Protein AF-0000000073468649 (afdb_homodimer)

Radius of gyration: 26.34 Å; Cα contacts (8 Å, |Δi|>4): 1669; chains: 2; bounding box: 59×77×59 Å

Organism: Methanocorpusculum labreanum (strain ATCC 43576 / DSM 4855 / Z) (NCBI:txid410358)

Foldseek 3Di:
DDEAEEQLLRSLLVLLQVQLVLLVVLLVVLQVVVVVVPDDLVNLLVVLCLQPVPDDVSNVSSLVSSCVRNVDDSSSLSSLACSVVVQQPDFWKKKKKWFAAQLAQVRWIKIKMFGKGFCSCVVQLVQWDWYWYAYPPPFWIKIFTGGSSYQGAWMATLLLKTKGKAAAQDDWPFPSRFHALSNCVVVLRRHDNDDVSSVVVSQVGAHRGWIWMWMDARVAIWIWGHHRVGIDIDGDDRMDMFIHHDDDCVVVDDDDHDPLRVQQRVLLVVLSVVSGNHDDQVSVVVQQPQDVVRSHNFFQLDDDPNGGMGSQKMWMAGRVQRKIWMDGHPDDIDIDRCNVSRVD/DDEAEEQLLRSLLVLLQVQLVLLVVLLVVLQVVVVVVPDDLVNLLVVLCLQPVPDDVSNVSSLVSSCVRNVDDSSSLSSLACSVVVQQPDFWKKKKKWFAAQLAQVRWIKIKMFGKGFCSCVVQLVQWDWYWYAYPPPFWIKIFTGGSSYQGAWMATLLLKTKGKAAAQDDWPFDRRFHALSNCVVVLRRHDNDDVSSVVVSQVGAHRGWIWMWMDARVGIWIWGHHRVGIDIDGDDRMDMAIHHDDPVVVVDDDDHDPLRVQQRVLLVVLSVVSGNHDDQVSVVVQQPQDVVRSHNFFQLDDDPNGGMGSQKMWMAGRVQRKIWMDGHPDDIDIDRCNVSRPD

Sequence (688 aa):
MILLEGSYREMGRQYGGLMKTELLSEYAMLTKTLEDRGYSLDYLRWYASAGTQFQPERMKEITRGMAETTGLSEADLSILYYGPALYISMPAGCSYLAVWDTYTTDGSVVLSRNWDLPDLLDPFNPYYVLAVCRPTDGSNGVATFGPAGSRPETLMNSAGLFIADDNSGLAPVGQDDRPDLISEFFRLMLDYSDLDGLKTGVLTTRPDVAWIVDVGGPDGAYVFEVGLNETKVRIGDGVVAAANHFVDPSWDLTTPPGEHSLTRYANLLSQAEAAKGSIDAEEMMQIRDVLMTDDGATFRHSELFGYPYSSNHQVVFVPATRTLWMKVIDLDWQKVELAPLFAMMILLEGSYREMGRQYGGLMKTELLSEYAMLTKTLEDRGYSLDYLRWYASAGTQFQPERMKEITRGMAETTGLSEADLSILYYGPALYISMPAGCSYLAVWDTYTTDGSVVLSRNWDLPDLLDPFNPYYVLAVCRPTDGSNGVATFGPAGSRPETLMNSAGLFIADDNSGLAPVGQDDRPDLISEFFRLMLDYSDLDGLKTGVLTTRPDVAWIVDVGGPDGAYVFEVGLNETKVRIGDGVVAAANHFVDPSWDLTTPPGEHSLTRYANLLSQAEAAKGSIDAEEMMQIRDVLMTDDGATFRHSELFGYPYSSNHQVVFVPATRTLWMKVIDLDWQKVELAPLFAM

pLDDT: mean 94.12, std 7.0, range [56.97, 98.94]

Secondary structure (DSSP, 8-state):
-EEEEESHHHHHHHHHHHTHHHHHHHHHHHHHHHHHTT--HHHHHHHHHHHHTTS-HHHHHHHHHHHHHH---HHHHHHHHHHHHHH--S--EEEEEEEEETTBSSEEEEEEEEEEEEGGGGGGGGGEEEEEEEESSSPPPEEEEEETTSPP-EEEETTS-EEEEEE--SPP---TTSPPTGGGHHHHHHH-SSHHHHHHHHHHB--SS-EEEEEEETTEEEEEEE-SS-EEEEEPSSEEEE-SS---GGG---SPPPHHHHHHHHHHHHHHHHTTT-B-HHHHHHHHHSBGGGTSSB-SSEEETTEEEEEEEEEEEEGGGTEEEEEETTS--EEEE-HHHHH-/-EEEEESHHHHHHHHHHHTHHHHHHHHHHHHHHHHHTT--HHHHHHHHHHHHTTS-HHHHHHHHHHHHHH---HHHHHHHHHHHHHH--S--EEEEEEEEETTBSSEEEEEEEEEEEEGGGGGGGGGEEEEEEEESSSPPPEEEEEETTSPP-EEEETTS-EEEEEE-SSPP---TTSPPTTTHHHHHHHH-SSHHHHHHHHHHB--SS-EEEEEEETTEEEEEEE-SS-EEEEEPSSEEEE-SS---GGG---SPPPHHHHHHHHHHHHHHHHTTT-B-HHHHHHHHHSBGGGTSSB-SSEEETTEEEEEEEEEEEEGGGTEEEEEETTS--EEEE-HHHHH-

Nearest PDB structures (foldseek):
  2x1c-assembly4_D  TM=7.787E-01  e=3.572E-20  Penicillium chrysogenum
  2x1e-assembly3_C  TM=7.682E-01  e=1.217E-19  Penicillium chrysogenum
  2x1e-assembly4_D  TM=7.762E-01  e=3.911E-19  Penicillium chrysogenum
  2x1e-assembly1_A  TM=7.707E-01  e=5.237E-19  Penicillium chrysogenum
  6uh4-assembly1_A  TM=6.741E-01  e=2.611E-08  Bacteroides thetaiotaomicron

InterPro domains:
  IPR047794 Peptidase C45-like [NF040521] (5-324)

Structure (mmCIF, N/CA/C/O backbone):
data_AF-0000000073468649-model_v1
#
loop_
_entity.id
_entity.type
_entity.pdbx_description
1 polymer 'Peptidase C45, acyl-coenzyme A:6-aminopenicillanic acid acyl-transferase'
#
loop_
_atom_site.group_PDB
_atom_site.id
_atom_site.type_symbol
_atom_site.label_atom_id
_atom_site.label_alt_id
_atom_site.label_comp_id
_atom_site.label_asym_id
_atom_site.label_entity_id
_atom_site.label_seq_id
_atom_site.pdbx_PDB_ins_code
_atom_site.Cartn_x
_atom_site.Cartn_y
_atom_site.Cartn_z
_atom_site.occupancy
_atom_site.B_iso_or_equiv
_atom_site.auth_seq_id
_atom_site.auth_comp_id
_atom_site.auth_asym_id
_atom_site.auth_atom_id
_atom_site.pdbx_PDB_model_num
ATOM 1 N N . MET A 1 1 ? -0.769 14.758 24.672 1 96.12 1 MET A N 1
ATOM 2 C CA . MET A 1 1 ? 0.047 13.789 23.953 1 96.12 1 MET A CA 1
ATOM 3 C C . MET A 1 1 ? -0.16 12.375 24.5 1 96.12 1 MET A C 1
ATOM 5 O O . MET A 1 1 ? -0.196 12.18 25.719 1 96.12 1 MET A O 1
ATOM 9 N N . ILE A 1 2 ? -0.298 11.398 23.547 1 97.88 2 ILE A N 1
ATOM 10 C CA . ILE A 1 2 ? -0.426 10.008 23.969 1 97.88 2 ILE A CA 1
ATOM 11 C C . ILE A 1 2 ? 0.554 9.133 23.188 1 97.88 2 ILE A C 1
ATOM 13 O O . ILE A 1 2 ? 0.916 9.453 22.062 1 97.88 2 ILE A O 1
ATOM 17 N N . LEU A 1 3 ? 0.984 8.086 23.891 1 98.06 3 LEU A N 1
ATOM 18 C CA . LEU A 1 3 ? 1.889 7.098 23.312 1 98.06 3 LEU A CA 1
ATOM 19 C C . LEU A 1 3 ? 1.217 5.734 23.219 1 98.06 3 LEU A C 1
ATOM 21 O O . LEU A 1 3 ? 0.654 5.25 24.203 1 98.06 3 LEU A O 1
ATOM 25 N N . LEU A 1 4 ? 1.176 5.203 22.078 1 98.5 4 LEU A N 1
ATOM 26 C CA . LEU A 1 4 ? 0.566 3.906 21.828 1 98.5 4 LEU A CA 1
ATOM 27 C C . LEU A 1 4 ? 1.61 2.9 21.344 1 98.5 4 LEU A C 1
ATOM 29 O O . LEU A 1 4 ? 2.52 3.254 20.594 1 98.5 4 LEU A O 1
ATOM 33 N N . GLU A 1 5 ? 1.455 1.647 21.812 1 97.62 5 GLU A N 1
ATOM 34 C CA . GLU A 1 5 ? 2.455 0.65 21.453 1 97.62 5 GLU A CA 1
ATOM 35 C C . GLU A 1 5 ? 1.832 -0.736 21.328 1 97.62 5 GLU A C 1
ATOM 37 O O . GLU A 1 5 ? 0.919 -1.084 22.078 1 97.62 5 GLU A O 1
ATOM 42 N N . GLY A 1 6 ? 2.309 -1.533 20.422 1 96.38 6 GLY A N 1
ATOM 43 C CA . GLY A 1 6 ? 1.883 -2.918 20.297 1 96.38 6 GLY A CA 1
ATOM 44 C C . GLY A 1 6 ? 1.354 -3.252 18.922 1 96.38 6 GLY A C 1
ATOM 45 O O . GLY A 1 6 ? 1.749 -2.631 17.922 1 96.38 6 GLY A O 1
ATOM 46 N N . SER A 1 7 ? 0.536 -4.352 18.797 1 96.06 7 SER A N 1
ATOM 47 C CA . SER A 1 7 ? -0.195 -4.621 17.562 1 96.06 7 SER A CA 1
ATOM 48 C C . SER A 1 7 ? -1.167 -3.492 17.25 1 96.06 7 SER A C 1
ATOM 50 O O . SER A 1 7 ? -1.43 -2.631 18.078 1 96.06 7 SER A O 1
ATOM 52 N N . TYR A 1 8 ? -1.634 -3.498 16.109 1 97.81 8 TYR A N 1
ATOM 53 C CA . TYR A 1 8 ? -2.531 -2.426 15.703 1 97.81 8 TYR A CA 1
ATOM 54 C C . TYR A 1 8 ? -3.812 -2.438 16.531 1 97.81 8 TYR A C 1
ATOM 56 O O . TYR A 1 8 ? -4.32 -1.382 16.922 1 97.81 8 TYR A O 1
ATOM 64 N N . ARG A 1 9 ? -4.312 -3.607 16.859 1 98 9 ARG A N 1
ATOM 65 C CA . ARG A 1 9 ? -5.477 -3.711 17.734 1 98 9 ARG A CA 1
ATOM 66 C C . ARG A 1 9 ? -5.168 -3.186 19.125 1 98 9 ARG A C 1
ATOM 68 O O . ARG A 1 9 ? -5.977 -2.473 19.734 1 98 9 ARG A O 1
ATOM 75 N N . GLU A 1 10 ? -3.994 -3.572 19.641 1 98.38 10 GLU A N 1
ATOM 76 C CA . GLU A 1 10 ? -3.574 -3.092 20.953 1 98.38 10 GLU A CA 1
ATOM 77 C C . GLU A 1 10 ? -3.467 -1.57 20.969 1 98.38 10 GLU A C 1
ATOM 79 O O . GLU A 1 10 ? -3.918 -0.923 21.922 1 98.38 10 GLU A O 1
ATOM 84 N N . MET A 1 11 ? -2.889 -1.012 19.953 1 98.5 11 MET A N 1
ATOM 85 C CA . MET A 1 11 ? -2.773 0.441 19.875 1 98.5 11 MET A CA 1
ATOM 86 C C . MET A 1 11 ? -4.148 1.092 19.766 1 98.5 11 MET A C 1
ATOM 88 O O . MET A 1 11 ? -4.395 2.137 20.375 1 98.5 11 MET A O 1
ATOM 92 N N . GLY A 1 12 ? -5.027 0.418 19.016 1 98.62 12 GLY A N 1
ATOM 93 C CA . GLY A 1 12 ? -6.398 0.896 18.953 1 98.62 12 GLY A CA 1
ATOM 94 C C . GLY A 1 12 ? -7.086 0.902 20.312 1 98.62 12 GLY A C 1
ATOM 95 O O . GLY A 1 12 ? -7.742 1.88 20.672 1 98.62 12 GLY A O 1
ATOM 96 N N . ARG A 1 13 ? -6.934 -0.206 21.062 1 98.75 13 ARG A N 1
ATOM 97 C CA . ARG A 1 13 ? -7.52 -0.291 22.391 1 98.75 13 ARG A CA 1
ATOM 98 C C . ARG A 1 13 ? -6.996 0.821 23.297 1 98.75 13 ARG A C 1
ATOM 100 O O . ARG A 1 13 ? -7.758 1.436 24.031 1 98.75 13 ARG A O 1
ATOM 107 N N . GLN A 1 14 ? -5.703 1.057 23.203 1 98.88 14 GLN A N 1
ATOM 108 C CA . GLN A 1 14 ? -5.086 2.111 24 1 98.88 14 GLN A CA 1
ATOM 109 C C . GLN A 1 14 ? -5.637 3.482 23.625 1 98.88 14 GLN A C 1
ATOM 111 O O . GLN A 1 14 ? -5.988 4.281 24.5 1 98.88 14 GLN A O 1
ATOM 116 N N . TYR A 1 15 ? -5.746 3.777 22.359 1 98.81 15 TYR A N 1
ATOM 117 C CA . TYR A 1 15 ? -6.238 5.059 21.859 1 98.81 15 TYR A CA 1
ATOM 118 C C . TYR A 1 15 ? -7.672 5.305 22.328 1 98.81 15 TYR A C 1
ATOM 120 O O . TYR A 1 15 ? -7.977 6.367 22.875 1 98.81 15 TYR A O 1
ATOM 128 N N . GLY A 1 16 ? -8.5 4.258 22.062 1 98.69 16 GLY A N 1
ATOM 129 C CA . GLY A 1 16 ? -9.898 4.379 22.453 1 98.69 16 GLY A CA 1
ATOM 130 C C . GLY A 1 16 ? -10.07 4.586 23.953 1 98.69 16 GLY A C 1
ATOM 131 O O . GLY A 1 16 ? -10.969 5.316 24.375 1 98.69 16 GLY A O 1
ATOM 132 N N . GLY A 1 17 ? -9.227 3.902 24.703 1 98.56 17 GLY A N 1
ATOM 133 C CA . GLY A 1 17 ? -9.297 4.047 26.141 1 98.56 17 GLY A CA 1
ATOM 134 C C . GLY A 1 17 ? -8.781 5.387 26.641 1 98.56 17 GLY A C 1
ATOM 135 O O . GLY A 1 17 ? -9.453 6.062 27.422 1 98.56 17 GLY A O 1
ATOM 136 N N . LEU A 1 18 ? -7.633 5.836 26.156 1 98.56 18 LEU A N 1
ATOM 137 C CA . LEU A 1 18 ? -6.969 7.051 26.609 1 98.56 18 LEU A CA 1
ATOM 138 C C . LEU A 1 18 ? -7.734 8.289 26.172 1 98.56 18 LEU A C 1
ATOM 140 O O . LEU A 1 18 ? -7.73 9.312 26.875 1 98.56 18 LEU A O 1
ATOM 144 N N . MET A 1 19 ? -8.445 8.188 25.031 1 98.44 19 MET A N 1
ATOM 145 C CA . MET A 1 19 ? -9.109 9.352 24.469 1 98.44 19 MET A CA 1
ATOM 146 C C . MET A 1 19 ? -10.625 9.188 24.5 1 98.44 19 MET A C 1
ATOM 148 O O . MET A 1 19 ? -11.344 9.852 23.75 1 98.44 19 MET A O 1
ATOM 152 N N . LYS A 1 20 ? -11.102 8.328 25.344 1 98.44 20 LYS A N 1
ATOM 153 C CA . LYS A 1 20 ? -12.523 7.984 25.359 1 98.44 20 LYS A CA 1
ATOM 154 C C . LYS A 1 20 ? -13.391 9.234 25.484 1 98.44 20 LYS A C 1
ATOM 156 O O . LYS A 1 20 ? -14.312 9.445 24.688 1 98.44 20 LYS A O 1
ATOM 161 N N . THR A 1 21 ? -13.109 10.039 26.453 1 98.38 21 THR A N 1
ATOM 162 C CA . THR A 1 21 ? -13.914 11.227 26.719 1 98.38 21 THR A CA 1
ATOM 163 C C . THR A 1 21 ? -13.938 12.148 25.5 1 98.38 21 THR A C 1
ATOM 165 O O . THR A 1 21 ? -15 12.602 25.078 1 98.38 21 THR A O 1
ATOM 168 N N . GLU A 1 22 ? -12.789 12.391 24.938 1 98.31 22 GLU A N 1
ATOM 169 C CA . GLU A 1 22 ? -12.656 13.281 23.781 1 98.31 22 GLU A CA 1
ATOM 170 C C . GLU A 1 22 ? -13.375 12.719 22.562 1 98.31 22 GLU A C 1
ATOM 172 O O . GLU A 1 22 ? -14.062 13.453 21.859 1 98.31 22 GLU A O 1
ATOM 177 N N . LEU A 1 23 ? -13.227 11.43 22.344 1 98.62 23 LEU A N 1
ATOM 178 C CA . LEU A 1 23 ? -13.836 10.797 21.172 1 98.62 23 LEU A CA 1
ATOM 179 C C . LEU A 1 23 ? -15.359 10.82 21.266 1 98.62 23 LEU A C 1
ATOM 181 O O . LEU A 1 23 ? -16.047 11.125 20.281 1 98.62 23 LEU A O 1
ATOM 185 N N . LEU A 1 24 ? -15.883 10.539 22.453 1 98.62 24 LEU A N 1
ATOM 186 C CA . LEU A 1 24 ? -17.328 10.57 22.656 1 98.62 24 LEU A CA 1
ATOM 187 C C . LEU A 1 24 ? -17.875 11.984 22.484 1 98.62 24 LEU A C 1
ATOM 189 O O . LEU A 1 24 ? -18.906 12.18 21.828 1 98.62 24 LEU A O 1
ATOM 193 N N . SER A 1 25 ? -17.188 12.93 23.062 1 98.44 25 SER A N 1
ATOM 194 C CA . SER A 1 25 ? -17.625 14.32 22.969 1 98.44 25 SER A CA 1
ATOM 195 C C . SER A 1 25 ? -17.578 14.812 21.516 1 98.44 25 SER A C 1
ATOM 197 O O . SER A 1 25 ? -18.484 15.492 21.062 1 98.44 25 SER A O 1
ATOM 199 N N . GLU A 1 26 ? -16.469 14.484 20.875 1 98.12 26 GLU A N 1
ATOM 200 C CA . GLU A 1 26 ? -16.312 14.859 19.469 1 98.12 26 GLU A CA 1
ATOM 201 C C . GLU A 1 26 ? -17.391 14.234 18.594 1 98.12 26 GLU A C 1
ATOM 203 O O . GLU A 1 26 ? -17.953 14.891 17.719 1 98.12 26 GLU A O 1
ATOM 208 N N . TYR A 1 27 ? -17.672 12.977 18.828 1 98.06 27 TYR A N 1
ATOM 209 C CA . TYR A 1 27 ? -18.703 12.266 18.078 1 98.06 27 TYR A CA 1
ATOM 210 C C . TYR A 1 27 ? -20.062 12.922 18.266 1 98.06 27 TYR A C 1
ATOM 212 O O . TYR A 1 27 ? -20.781 13.148 17.297 1 98.06 27 TYR A O 1
ATOM 220 N N . ALA A 1 28 ? -20.375 13.234 19.484 1 97.81 28 ALA A N 1
ATOM 221 C CA . ALA A 1 28 ? -21.656 13.859 19.797 1 97.81 28 ALA A CA 1
ATOM 222 C C . ALA A 1 28 ? -21.781 15.219 19.125 1 97.81 28 ALA A C 1
ATOM 224 O O . ALA A 1 28 ? -22.812 15.531 18.531 1 97.81 28 ALA A O 1
ATOM 225 N N . MET A 1 29 ? -20.781 15.969 19.266 1 97.56 29 MET A N 1
ATOM 226 C CA . MET A 1 29 ? -20.766 17.297 18.672 1 97.56 29 MET A CA 1
ATOM 227 C C . MET A 1 29 ? -20.922 17.219 17.156 1 97.56 29 MET A C 1
ATOM 229 O O . MET A 1 29 ? -21.766 17.906 16.578 1 97.56 29 MET A O 1
ATOM 233 N N . LEU A 1 30 ? -20.172 16.344 16.516 1 97.12 30 LEU A N 1
ATOM 234 C CA . LEU A 1 30 ? -20.156 16.203 15.062 1 97.12 30 LEU A CA 1
ATOM 235 C C . LEU A 1 30 ? -21.5 15.719 14.547 1 97.12 30 LEU A C 1
ATOM 237 O O . LEU A 1 30 ? -22.078 16.312 13.641 1 97.12 30 LEU A O 1
ATOM 241 N N . THR A 1 31 ? -22.031 14.695 15.141 1 97.25 31 THR A N 1
ATOM 242 C CA . THR A 1 31 ? -23.266 14.102 14.648 1 97.25 31 THR A CA 1
ATOM 243 C C . THR A 1 31 ? -24.453 15.031 14.898 1 97.25 31 THR A C 1
ATOM 245 O O . THR A 1 31 ? -25.344 15.156 14.047 1 97.25 31 THR A O 1
ATOM 248 N N . LYS A 1 32 ? -24.469 15.695 16 1 97.06 32 LYS A N 1
ATOM 249 C CA . LYS A 1 32 ? -25.547 16.641 16.281 1 97.06 32 LYS A CA 1
ATOM 250 C C . LYS A 1 32 ? -25.562 17.781 15.258 1 97.06 32 LYS A C 1
ATOM 252 O O . LYS A 1 32 ? -26.625 18.109 14.719 1 97.06 32 LYS A O 1
ATOM 257 N N . THR A 1 33 ? -24.422 18.328 15.008 1 96 33 THR A N 1
ATOM 258 C CA . THR A 1 33 ? -24.312 19.438 14.062 1 96 33 THR A CA 1
ATOM 259 C C . THR A 1 33 ? -24.766 19 12.672 1 96 33 THR A C 1
ATOM 261 O O . THR A 1 33 ? -25.5 19.719 11.992 1 96 33 THR A O 1
ATOM 264 N N . LEU A 1 34 ? -24.312 17.844 12.234 1 95.62 34 LEU A N 1
ATOM 265 C CA . LEU A 1 34 ? -24.672 17.359 10.906 1 95.62 34 LEU A CA 1
ATOM 266 C C . LEU A 1 34 ? -26.141 16.984 10.836 1 95.62 34 LEU A C 1
ATOM 268 O O . LEU A 1 34 ? -26.797 17.188 9.805 1 95.62 34 LEU A O 1
ATOM 272 N N . GLU A 1 35 ? -26.641 16.469 11.93 1 96.19 35 GLU A N 1
ATOM 273 C CA . GLU A 1 35 ? -28.078 16.219 11.992 1 96.19 35 GLU A CA 1
ATOM 274 C C . GLU A 1 35 ? -28.875 17.516 11.867 1 96.19 35 GLU A C 1
ATOM 276 O O . GLU A 1 35 ? -29.906 17.562 11.172 1 96.19 35 GLU A O 1
ATOM 281 N N . ASP A 1 36 ? -28.438 18.5 12.539 1 96.12 36 ASP A N 1
ATOM 282 C CA . ASP A 1 36 ? -29.094 19.797 12.469 1 96.12 36 ASP A CA 1
ATOM 283 C C . ASP A 1 36 ? -29.078 20.344 11.039 1 96.12 36 ASP A C 1
ATOM 285 O O . ASP A 1 36 ? -29.953 21.109 10.656 1 96.12 36 ASP A O 1
ATOM 289 N N . ARG A 1 37 ? -28.109 19.922 10.266 1 93.62 37 ARG A N 1
ATOM 290 C CA . ARG A 1 37 ? -27.984 20.359 8.883 1 93.62 37 ARG A CA 1
ATOM 291 C C . ARG A 1 37 ? -28.797 19.469 7.945 1 93.62 37 ARG A C 1
ATOM 293 O O . ARG A 1 37 ? -28.766 19.656 6.727 1 93.62 37 ARG A O 1
ATOM 300 N N . GLY A 1 38 ? -29.328 18.359 8.469 1 95.75 38 GLY A N 1
ATOM 301 C CA . GLY A 1 38 ? -30.266 17.578 7.691 1 95.75 38 GLY A CA 1
ATOM 302 C C . GLY A 1 38 ? -29.734 16.203 7.32 1 95.75 38 GLY A C 1
ATOM 303 O O . GLY A 1 38 ? -30.391 15.445 6.598 1 95.75 38 GLY A O 1
ATOM 304 N N . TYR A 1 39 ? -28.625 15.867 7.844 1 95.75 39 TYR A N 1
ATOM 305 C CA . TYR A 1 39 ? -28.062 14.555 7.527 1 95.75 39 TYR A CA 1
ATOM 306 C C . TYR A 1 39 ? -28.516 13.516 8.547 1 95.75 39 TYR A C 1
ATOM 308 O O . TYR A 1 39 ? -28.438 13.742 9.758 1 95.75 39 TYR A O 1
ATOM 316 N N . SER A 1 40 ? -28.969 12.383 8.039 1 96.44 40 SER A N 1
ATOM 317 C CA . SER A 1 40 ? -29.312 11.289 8.93 1 96.44 40 SER A CA 1
ATOM 318 C C . SER A 1 40 ? -28.078 10.492 9.328 1 96.44 40 SER A C 1
ATOM 320 O O . SER A 1 40 ? -27.062 10.516 8.625 1 96.44 40 SER A O 1
ATOM 322 N N . LEU A 1 41 ? -28.188 9.812 10.43 1 95.38 41 LEU A N 1
ATOM 323 C CA . LEU A 1 41 ? -27.094 8.953 10.867 1 95.38 41 LEU A CA 1
ATOM 324 C C . LEU A 1 41 ? -26.797 7.871 9.836 1 95.38 41 LEU A C 1
ATOM 326 O O . LEU A 1 41 ? -25.656 7.48 9.648 1 95.38 41 LEU A O 1
ATOM 330 N N . ASP A 1 42 ? -27.859 7.402 9.227 1 95.25 42 ASP A N 1
ATOM 331 C CA . ASP A 1 42 ? -27.672 6.395 8.18 1 95.25 42 ASP A CA 1
ATOM 332 C C . ASP A 1 42 ? -26.891 6.961 7.004 1 95.25 42 ASP A C 1
ATOM 334 O O . ASP A 1 42 ? -26.031 6.277 6.441 1 95.25 42 ASP A O 1
ATOM 338 N N . TYR A 1 43 ? -27.188 8.125 6.672 1 95.31 43 TYR A N 1
ATOM 339 C CA . TYR A 1 43 ? -26.438 8.781 5.609 1 95.31 43 TYR A CA 1
ATOM 340 C C . TYR A 1 43 ? -24.969 8.961 6.012 1 95.31 43 TYR A C 1
ATOM 342 O O . TYR A 1 43 ? -24.062 8.719 5.215 1 95.31 43 TYR A O 1
ATOM 350 N N . LEU A 1 44 ? -24.797 9.406 7.242 1 95.44 44 LEU A N 1
ATOM 351 C CA . LEU A 1 44 ? -23.438 9.625 7.73 1 95.44 44 LEU A CA 1
ATOM 352 C C . LEU A 1 44 ? -22.641 8.336 7.703 1 95.44 44 LEU A C 1
ATOM 354 O O . LEU A 1 44 ? -21.453 8.336 7.328 1 95.44 44 LEU A O 1
ATOM 358 N N . ARG A 1 45 ? -23.25 7.262 8.062 1 94.56 45 ARG A N 1
ATOM 359 C CA . ARG A 1 45 ? -22.594 5.965 8.047 1 94.56 45 ARG A CA 1
ATOM 360 C C . ARG A 1 45 ? -22.219 5.551 6.629 1 94.56 45 ARG A C 1
ATOM 362 O O . ARG A 1 45 ? -21.109 5.078 6.387 1 94.56 45 ARG A O 1
ATOM 369 N N . TRP A 1 46 ? -23.109 5.75 5.785 1 91.75 46 TRP A N 1
ATOM 370 C CA . TRP A 1 46 ? -22.859 5.441 4.383 1 91.75 46 TRP A CA 1
ATOM 371 C C . TRP A 1 46 ? -21.719 6.297 3.836 1 91.75 46 TRP A C 1
ATOM 373 O O . TRP A 1 46 ? -20.781 5.777 3.23 1 91.75 46 TRP A O 1
ATOM 383 N N . TYR A 1 47 ? -21.75 7.57 4.102 1 89.94 47 TYR A N 1
ATOM 384 C CA . TYR A 1 47 ? -20.75 8.516 3.645 1 89.94 47 TYR A CA 1
ATOM 385 C C . TYR A 1 47 ? -19.375 8.156 4.199 1 89.94 47 TYR A C 1
ATOM 387 O O . TYR A 1 47 ? -18.391 8.117 3.459 1 89.94 47 TYR A O 1
ATOM 395 N N . ALA A 1 48 ? -19.375 7.824 5.461 1 91.69 48 ALA A N 1
ATOM 396 C CA . ALA A 1 48 ? -18.125 7.582 6.156 1 91.69 48 ALA A CA 1
ATOM 397 C C . ALA A 1 48 ? -17.5 6.25 5.738 1 91.69 48 ALA A C 1
ATOM 399 O O . ALA A 1 48 ? -16.281 6.082 5.773 1 91.69 48 ALA A O 1
ATOM 400 N N . SER A 1 49 ? -18.344 5.348 5.336 1 88.19 49 SER A N 1
ATOM 401 C CA . SER A 1 49 ? -17.859 4.023 4.949 1 88.19 49 SER A CA 1
ATOM 402 C C . SER A 1 49 ? -16.969 4.102 3.717 1 88.19 49 SER A C 1
ATOM 404 O O . SER A 1 49 ? -16.047 3.299 3.561 1 88.19 49 SER A O 1
ATOM 406 N N . ALA A 1 50 ? -17.156 5.074 2.895 1 77.56 50 ALA A N 1
ATOM 407 C CA . ALA A 1 50 ? -16.359 5.25 1.682 1 77.56 50 ALA A CA 1
ATOM 408 C C . ALA A 1 50 ? -14.906 5.551 2.02 1 77.56 50 ALA A C 1
ATOM 410 O O . ALA A 1 50 ? -14 5.168 1.278 1 77.56 50 ALA A O 1
ATOM 411 N N . GLY A 1 51 ? -14.719 6.117 3.16 1 80.06 51 GLY A N 1
ATOM 412 C CA . GLY A 1 51 ? -13.375 6.52 3.549 1 80.06 51 GLY A CA 1
ATOM 413 C C . GLY A 1 51 ? -12.617 5.438 4.293 1 80.06 51 GLY A C 1
ATOM 414 O O . GLY A 1 51 ? -11.391 5.5 4.418 1 80.06 51 GLY A O 1
ATOM 415 N N . THR A 1 52 ? -13.422 4.371 4.715 1 87.62 52 THR A N 1
ATOM 416 C CA . THR A 1 52 ? -12.75 3.459 5.633 1 87.62 52 THR A CA 1
ATOM 417 C C . THR A 1 52 ? -12.859 2.018 5.141 1 87.62 52 THR A C 1
ATOM 419 O O . THR A 1 52 ? -12.07 1.158 5.535 1 87.62 52 THR A O 1
ATOM 422 N N . GLN A 1 53 ? -13.773 1.767 4.258 1 86.5 53 GLN A N 1
ATOM 423 C CA . GLN A 1 53 ? -14.094 0.388 3.902 1 86.5 53 GLN A CA 1
ATOM 424 C C . GLN A 1 53 ? -12.922 -0.292 3.207 1 86.5 53 GLN A C 1
ATOM 426 O O . GLN A 1 53 ? -12.734 -1.505 3.332 1 86.5 53 GLN A O 1
ATOM 431 N N . PHE A 1 54 ? -12.055 0.477 2.578 1 87.25 54 PHE A N 1
ATOM 432 C CA . PHE A 1 54 ? -10.992 -0.156 1.811 1 87.25 54 PHE A CA 1
ATOM 433 C C . PHE A 1 54 ? -9.633 0.122 2.441 1 87.25 54 PHE A C 1
ATOM 435 O O . PHE A 1 54 ? -8.602 0.066 1.763 1 87.25 54 PHE A O 1
ATOM 442 N N . GLN A 1 55 ? -9.672 0.448 3.676 1 90.5 55 GLN A N 1
ATOM 443 C CA . GLN A 1 55 ? -8.422 0.555 4.414 1 90.5 55 GLN A CA 1
ATOM 444 C C . GLN A 1 55 ? -7.781 -0.816 4.617 1 90.5 55 GLN A C 1
ATOM 446 O O . GLN A 1 55 ? -8.484 -1.824 4.719 1 90.5 55 GLN A O 1
ATOM 451 N N . PRO A 1 56 ? -6.453 -0.858 4.68 1 92.06 56 PRO A N 1
ATOM 452 C CA . PRO A 1 56 ? -5.773 -2.111 5.02 1 92.06 56 PRO A CA 1
ATOM 453 C C . PRO A 1 56 ? -6.199 -2.668 6.375 1 92.06 56 PRO A C 1
ATOM 455 O O . PRO A 1 56 ? -6.574 -1.904 7.27 1 92.06 56 PRO A O 1
ATOM 458 N N . GLU A 1 57 ? -6.07 -3.975 6.562 1 94.38 57 GLU A N 1
ATOM 459 C CA . GLU A 1 57 ? -6.484 -4.652 7.785 1 94.38 57 GLU A CA 1
ATOM 460 C C . GLU A 1 57 ? -5.801 -4.051 9.008 1 94.38 57 GLU A C 1
ATOM 462 O O . GLU A 1 57 ? -6.418 -3.914 10.07 1 94.38 57 GLU A O 1
ATOM 467 N N . ARG A 1 58 ? -4.555 -3.689 8.875 1 93.19 58 ARG A N 1
ATOM 468 C CA . ARG A 1 58 ? -3.848 -3.129 10.023 1 93.19 58 ARG A CA 1
ATOM 469 C C . ARG A 1 58 ? -4.512 -1.842 10.5 1 93.19 58 ARG A C 1
ATOM 471 O O . ARG A 1 58 ? -4.59 -1.586 11.703 1 93.19 58 ARG A O 1
ATOM 478 N N . MET A 1 59 ? -5.059 -1.062 9.586 1 93.81 59 MET A N 1
ATOM 479 C CA . MET A 1 59 ? -5.77 0.152 9.977 1 93.81 59 MET A CA 1
ATOM 480 C C . MET A 1 59 ? -7.137 -0.184 10.562 1 93.81 59 MET A C 1
ATOM 482 O O . MET A 1 59 ? -7.574 0.447 11.531 1 93.81 59 MET A O 1
ATOM 486 N N . LYS A 1 60 ? -7.777 -1.194 10 1 95.38 60 LYS A N 1
ATOM 487 C CA . LYS A 1 60 ? -9.062 -1.634 10.531 1 95.38 60 LYS A CA 1
ATOM 488 C C . LYS A 1 60 ? -8.906 -2.17 11.953 1 95.38 60 LYS A C 1
ATOM 490 O O . LYS A 1 60 ? -9.805 -2.004 12.781 1 95.38 60 LYS A O 1
ATOM 495 N N . GLU A 1 61 ? -7.777 -2.812 12.203 1 96.88 61 GLU A N 1
ATOM 496 C CA . GLU A 1 61 ? -7.508 -3.332 13.539 1 96.88 61 GLU A CA 1
ATOM 497 C C . GLU A 1 61 ? -7.438 -2.205 14.562 1 96.88 61 GLU A C 1
ATOM 499 O O . GLU A 1 61 ? -7.875 -2.369 15.703 1 96.88 61 GLU A O 1
ATOM 504 N N . ILE A 1 62 ? -6.898 -1.052 14.188 1 97.62 62 ILE A N 1
ATOM 505 C CA . ILE A 1 62 ? -6.875 0.097 15.086 1 97.62 62 ILE A CA 1
ATOM 506 C C . ILE A 1 62 ? -8.305 0.527 15.414 1 97.62 62 ILE A C 1
ATOM 508 O O . ILE A 1 62 ? -8.648 0.721 16.578 1 97.62 62 ILE A O 1
ATOM 512 N N . THR A 1 63 ? -9.117 0.629 14.359 1 97.12 63 THR A N 1
ATOM 513 C CA . THR A 1 63 ? -10.508 1.038 14.547 1 97.12 63 THR A CA 1
ATOM 514 C C . THR A 1 63 ? -11.258 0.03 15.414 1 97.12 63 THR A C 1
ATOM 516 O O . THR A 1 63 ? -12.031 0.414 16.297 1 97.12 63 THR A O 1
ATOM 519 N N . ARG A 1 64 ? -11.016 -1.28 15.156 1 97.56 64 ARG A N 1
ATOM 520 C CA . ARG A 1 64 ? -11.641 -2.314 15.969 1 97.56 64 ARG A CA 1
ATOM 521 C C . ARG A 1 64 ? -11.234 -2.189 17.438 1 97.56 64 ARG A C 1
ATOM 523 O O . ARG A 1 64 ? -12.062 -2.309 18.328 1 97.56 64 ARG A O 1
ATOM 530 N N . GLY A 1 65 ? -9.953 -1.953 17.656 1 98.5 65 GLY A N 1
ATOM 531 C CA . GLY A 1 65 ? -9.477 -1.734 19.016 1 98.5 65 GLY A CA 1
ATOM 532 C C . GLY A 1 65 ? -10.117 -0.528 19.688 1 98.5 65 GLY A C 1
ATOM 533 O O . GLY A 1 65 ? -10.523 -0.597 20.844 1 98.5 65 GLY A O 1
ATOM 534 N N . MET A 1 66 ? -10.203 0.583 18.953 1 98.75 66 MET A N 1
ATOM 535 C CA . MET A 1 66 ? -10.844 1.784 19.484 1 98.75 66 MET A CA 1
ATOM 536 C C . MET A 1 66 ? -12.289 1.498 19.875 1 98.75 66 MET A C 1
ATOM 538 O O . MET A 1 66 ? -12.758 1.973 20.922 1 98.75 66 MET A O 1
ATOM 542 N N . ALA A 1 67 ? -12.945 0.745 19.016 1 98.56 67 ALA A N 1
ATOM 543 C CA . ALA A 1 67 ? -14.344 0.416 19.281 1 98.56 67 ALA A CA 1
ATOM 544 C C . ALA A 1 67 ? -14.484 -0.373 20.578 1 98.56 67 ALA A C 1
ATOM 546 O O . ALA A 1 67 ? -15.43 -0.158 21.344 1 98.56 67 ALA A O 1
ATOM 547 N N . GLU A 1 68 ? -13.578 -1.229 20.875 1 98.56 68 GLU A N 1
ATOM 548 C CA . GLU A 1 68 ? -13.609 -2.086 22.062 1 98.56 68 GLU A CA 1
ATOM 549 C C . GLU A 1 68 ? -13.531 -1.259 23.344 1 98.56 68 GLU A C 1
ATOM 551 O O . GLU A 1 68 ? -14.078 -1.654 24.375 1 98.56 68 GLU A O 1
ATOM 556 N N . THR A 1 69 ? -12.875 -0.103 23.234 1 98.69 69 THR A N 1
ATOM 557 C CA . THR A 1 69 ? -12.594 0.563 24.5 1 98.69 69 THR A CA 1
ATOM 558 C C . THR A 1 69 ? -13.312 1.907 24.578 1 98.69 69 THR A C 1
ATOM 560 O O . THR A 1 69 ? -13.453 2.477 25.672 1 98.69 69 THR A O 1
ATOM 563 N N . THR A 1 70 ? -13.781 2.455 23.5 1 98.25 70 THR A N 1
ATOM 564 C CA . THR A 1 70 ? -14.508 3.721 23.516 1 98.25 70 THR A CA 1
ATOM 565 C C . THR A 1 70 ? -15.992 3.49 23.781 1 98.25 70 THR A C 1
ATOM 567 O O . THR A 1 70 ? -16.672 4.359 24.328 1 98.25 70 THR A O 1
ATOM 570 N N . GLY A 1 71 ? -16.531 2.354 23.266 1 96.69 71 GLY A N 1
ATOM 571 C CA . GLY A 1 71 ? -17.969 2.098 23.25 1 96.69 71 GLY A CA 1
ATOM 572 C C . GLY A 1 71 ? -18.641 2.52 21.969 1 96.69 71 GLY A C 1
ATOM 573 O O . GLY A 1 71 ? -19.797 2.176 21.719 1 96.69 71 GLY A O 1
ATOM 574 N N . LEU A 1 72 ? -18 3.227 21.172 1 98 72 LEU A N 1
ATOM 575 C CA . LEU A 1 72 ? -18.5 3.535 19.844 1 98 72 LEU A CA 1
ATOM 576 C C . LEU A 1 72 ? -18.344 2.336 18.906 1 98 72 LEU A C 1
ATOM 578 O O . LEU A 1 72 ? -17.406 1.556 19.047 1 98 72 LEU A O 1
ATOM 582 N N . SER A 1 73 ? -19.328 2.211 18.016 1 97.69 73 SER A N 1
ATOM 583 C CA . SER A 1 73 ? -19.172 1.18 16.984 1 97.69 73 SER A CA 1
ATOM 584 C C . SER A 1 73 ? -18.125 1.566 15.961 1 97.69 73 SER A C 1
ATOM 586 O O . SER A 1 73 ? -17.703 2.725 15.898 1 97.69 73 SER A O 1
ATOM 588 N N . GLU A 1 74 ? -17.672 0.61 15.188 1 97.12 74 GLU A N 1
ATOM 589 C CA . GLU A 1 74 ? -16.75 0.897 14.094 1 97.12 74 GLU A CA 1
ATOM 590 C C . GLU A 1 74 ? -17.344 1.914 13.125 1 97.12 74 GLU A C 1
ATOM 592 O O . GLU A 1 74 ? -16.641 2.781 12.609 1 97.12 74 GLU A O 1
ATOM 597 N N . ALA A 1 75 ? -18.641 1.812 12.875 1 96.69 75 ALA A N 1
ATOM 598 C CA . ALA A 1 75 ? -19.328 2.75 11.992 1 96.69 75 ALA A CA 1
ATOM 599 C C . ALA A 1 75 ? -19.297 4.164 12.555 1 96.69 75 ALA A C 1
ATOM 601 O O . ALA A 1 75 ? -19.109 5.133 11.82 1 96.69 75 ALA A O 1
ATOM 602 N N . ASP A 1 76 ? -19.5 4.246 13.852 1 97.44 76 ASP A N 1
ATOM 603 C CA . ASP A 1 76 ? -19.438 5.547 14.508 1 97.44 76 ASP A CA 1
ATOM 604 C C . ASP A 1 76 ? -18.031 6.145 14.398 1 97.44 76 ASP A C 1
ATOM 606 O O . ASP A 1 76 ? -17.891 7.348 14.164 1 97.44 76 ASP A O 1
ATOM 610 N N . LEU A 1 77 ? -17.094 5.305 14.594 1 97.69 77 LEU A N 1
ATOM 611 C CA . LEU A 1 77 ? -15.711 5.766 14.492 1 97.69 77 LEU A CA 1
ATOM 612 C C . LEU A 1 77 ? -15.383 6.207 13.07 1 97.69 77 LEU A C 1
ATOM 614 O O . LEU A 1 77 ? -14.594 7.133 12.867 1 97.69 77 LEU A O 1
ATOM 618 N N . SER A 1 78 ? -16 5.527 12.109 1 96.31 78 SER A N 1
ATOM 619 C CA . SER A 1 78 ? -15.836 5.961 10.727 1 96.31 78 SER A CA 1
ATOM 620 C C . SER A 1 78 ? -16.422 7.352 10.508 1 96.31 78 SER A C 1
ATOM 622 O O . SER A 1 78 ? -15.891 8.141 9.727 1 96.31 78 SER A O 1
ATOM 624 N N . ILE A 1 79 ? -17.531 7.645 11.164 1 96.81 79 ILE A N 1
ATOM 625 C CA . ILE A 1 79 ? -18.125 8.977 11.086 1 96.81 79 ILE A CA 1
ATOM 626 C C . ILE A 1 79 ? -17.156 10.008 11.664 1 96.81 79 ILE A C 1
ATOM 628 O O . ILE A 1 79 ? -16.969 11.078 11.086 1 96.81 79 ILE A O 1
ATOM 632 N N . LEU A 1 80 ? -16.516 9.703 12.75 1 96.81 80 LEU A N 1
ATOM 633 C CA . LEU A 1 80 ? -15.516 10.594 13.312 1 96.81 80 LEU A CA 1
ATOM 634 C C . LEU A 1 80 ? -14.375 10.828 12.328 1 96.81 80 LEU A C 1
ATOM 636 O O . LEU A 1 80 ? -13.961 11.961 12.102 1 96.81 80 LEU A O 1
ATOM 640 N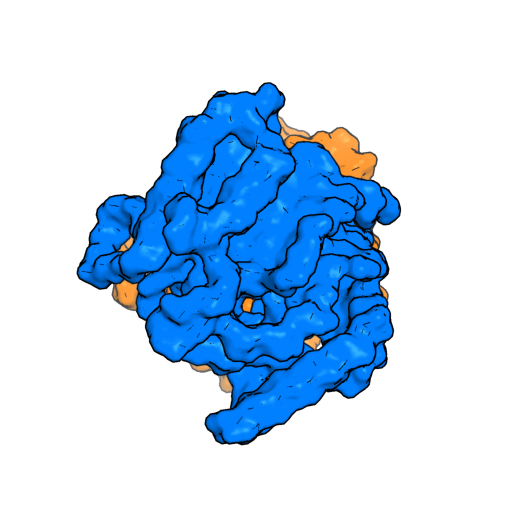 N . TYR A 1 81 ? -13.992 9.742 11.75 1 95.19 81 TYR A N 1
ATOM 641 C CA . TYR A 1 81 ? -12.82 9.727 10.883 1 95.19 81 TYR A CA 1
ATOM 642 C C . TYR A 1 81 ? -13.055 10.578 9.641 1 95.19 81 TYR A C 1
ATOM 644 O O . TYR A 1 81 ? -12.172 11.336 9.227 1 95.19 81 TYR A O 1
ATOM 652 N N . TYR A 1 82 ? -14.234 10.484 9.094 1 92.12 82 TYR A N 1
ATOM 653 C CA . TYR A 1 82 ? -14.445 11.07 7.773 1 92.12 82 TYR A CA 1
ATOM 654 C C . TYR A 1 82 ? -15.484 12.188 7.84 1 92.12 82 TYR A C 1
ATOM 656 O O . TYR A 1 82 ? -15.641 12.953 6.883 1 92.12 82 TYR A O 1
ATOM 664 N N . GLY A 1 83 ? -16.125 12.406 8.961 1 89.25 83 GLY A N 1
ATOM 665 C CA . GLY A 1 83 ? -17.219 13.352 9.125 1 89.25 83 GLY A CA 1
ATOM 666 C C . GLY A 1 83 ? -16.781 14.797 8.953 1 89.25 83 GLY A C 1
ATOM 667 O O . GLY A 1 83 ? -17.531 15.602 8.391 1 89.25 83 GLY A O 1
ATOM 668 N N . PRO A 1 84 ? -15.594 15.117 9.383 1 88.19 84 PRO A N 1
ATOM 669 C CA . PRO A 1 84 ? -15.148 16.5 9.234 1 88.19 84 PRO A CA 1
ATOM 670 C C . PRO A 1 84 ? -15.117 16.953 7.777 1 88.19 84 PRO A C 1
ATOM 672 O O . PRO A 1 84 ? -15.32 18.141 7.492 1 88.19 84 PRO A O 1
ATOM 675 N N . ALA A 1 85 ? -14.859 16.062 6.875 1 84.38 85 ALA A N 1
ATOM 676 C CA . ALA A 1 85 ? -14.883 16.422 5.461 1 84.38 85 ALA A CA 1
ATOM 677 C C . ALA A 1 85 ? -16.281 16.875 5.039 1 84.38 85 ALA A C 1
ATOM 679 O O . ALA A 1 85 ? -16.406 17.797 4.23 1 84.38 85 ALA A O 1
ATOM 680 N N . LEU A 1 86 ? -17.25 16.219 5.562 1 83.75 86 LEU A N 1
ATOM 681 C CA . LEU A 1 86 ? -18.625 16.609 5.289 1 83.75 86 LEU A CA 1
ATOM 682 C C . LEU A 1 86 ? -19 17.875 6.066 1 83.75 86 LEU A C 1
ATOM 684 O O . LEU A 1 86 ? -19.797 18.688 5.602 1 83.75 86 LEU A O 1
ATOM 688 N N . TYR A 1 87 ? -18.359 18.016 7.145 1 85.12 87 TYR A N 1
ATOM 689 C CA . TYR A 1 87 ? -18.594 19.156 8.031 1 85.12 87 TYR A CA 1
ATOM 690 C C . TYR A 1 87 ? -18.125 20.453 7.383 1 85.12 87 TYR A C 1
ATOM 692 O O . TYR A 1 87 ? -18.781 21.5 7.523 1 85.12 87 TYR A O 1
ATOM 700 N N . ILE A 1 88 ? -16.938 20.391 6.566 1 78.88 88 ILE A N 1
ATOM 701 C CA . ILE A 1 88 ? -16.266 21.562 6.012 1 78.88 88 ILE A CA 1
ATOM 702 C C . ILE A 1 88 ? -16.859 21.906 4.645 1 78.88 88 ILE A C 1
ATOM 704 O O . ILE A 1 88 ? -16.922 23.078 4.258 1 78.88 88 ILE A O 1
ATOM 708 N N . SER A 1 89 ? -17.969 22.141 4.434 1 64.69 89 SER A N 1
ATOM 709 C CA . SER A 1 89 ? -18.641 22.422 3.164 1 64.69 89 SER A CA 1
ATOM 710 C C . SER A 1 89 ? -17.844 23.406 2.324 1 64.69 89 SER A C 1
ATOM 712 O O . SER A 1 89 ? -18.344 23.922 1.324 1 64.69 89 SER A O 1
ATOM 714 N N . MET A 1 90 ? -16.625 23.781 2.717 1 63.09 90 MET A N 1
ATOM 715 C CA . MET A 1 90 ? -15.898 24.844 2.045 1 63.09 90 MET A CA 1
ATOM 716 C C . MET A 1 90 ? -14.469 24.422 1.734 1 63.09 90 MET A C 1
ATOM 718 O O . MET A 1 90 ? -13.938 23.5 2.363 1 63.09 90 MET A O 1
ATOM 722 N N . PRO A 1 91 ? -13.992 25.188 0.717 1 66.12 91 PRO A N 1
ATOM 723 C CA . PRO A 1 91 ? -12.633 24.781 0.35 1 66.12 91 PRO A CA 1
ATOM 724 C C . PRO A 1 91 ? -11.625 25.031 1.467 1 66.12 91 PRO A C 1
ATOM 726 O O . PRO A 1 91 ? -11.719 26.047 2.176 1 66.12 91 PRO A O 1
ATOM 729 N N . ALA A 1 92 ? -10.836 24.109 1.682 1 67.75 92 ALA A N 1
ATOM 730 C CA . ALA A 1 92 ? -9.734 24.203 2.635 1 67.75 92 ALA A CA 1
ATOM 731 C C . ALA A 1 92 ? -8.578 25.016 2.051 1 67.75 92 ALA A C 1
ATOM 733 O O . ALA A 1 92 ? -8.383 25.047 0.833 1 67.75 92 ALA A O 1
ATOM 734 N N . GLY A 1 93 ? -8.086 25.828 2.92 1 85 93 GLY A N 1
ATOM 735 C CA . GLY A 1 93 ? -6.828 26.5 2.623 1 85 93 GLY A CA 1
ATOM 736 C C . GLY A 1 93 ? -5.648 25.922 3.383 1 85 93 GLY A C 1
ATOM 737 O O . GLY A 1 93 ? -5.77 25.578 4.559 1 85 93 GLY A O 1
ATOM 738 N N . CYS A 1 94 ? -4.617 25.344 2.801 1 93.62 94 CYS A N 1
ATOM 739 C CA . CYS A 1 94 ? -3.398 24.812 3.398 1 93.62 94 CYS A CA 1
ATOM 740 C C . CYS A 1 94 ? -2.162 25.375 2.713 1 93.62 94 CYS A C 1
ATOM 742 O O . CYS A 1 94 ? -2.266 26 1.66 1 93.62 94 CYS A O 1
ATOM 744 N N . SER A 1 95 ? -1.158 25.359 3.449 1 97.75 95 SER A N 1
ATOM 745 C CA . SER A 1 95 ? 0.098 25.781 2.828 1 97.75 95 SER A CA 1
ATOM 746 C C . SER A 1 95 ? 1.281 25.016 3.43 1 97.75 95 SER A C 1
ATOM 748 O O . SER A 1 95 ? 1.214 24.562 4.57 1 97.75 95 SER A O 1
ATOM 750 N N . TYR A 1 96 ? 2.295 24.891 2.67 1 98.62 96 TYR A N 1
ATOM 751 C CA . TYR A 1 96 ? 3.508 24.141 2.99 1 98.62 96 TYR A CA 1
ATOM 752 C C . TYR A 1 96 ? 4.75 24.938 2.625 1 98.62 96 TYR A C 1
ATOM 754 O O . TYR A 1 96 ? 4.773 25.641 1.608 1 98.62 96 TYR A O 1
ATOM 762 N N . LEU A 1 97 ? 5.715 24.969 3.453 1 98.88 97 LEU A N 1
ATOM 763 C CA . LEU A 1 97 ? 7.035 25.531 3.184 1 98.88 97 LEU A CA 1
ATOM 764 C C . LEU A 1 97 ? 8.133 24.641 3.752 1 98.88 97 LEU A C 1
ATOM 766 O O . LEU A 1 97 ? 8.102 24.281 4.934 1 98.88 97 LEU A O 1
ATOM 770 N N . ALA A 1 98 ? 9.047 24.234 2.961 1 98.94 98 ALA A N 1
ATOM 771 C CA . ALA A 1 98 ? 10.25 23.5 3.35 1 98.94 98 ALA A CA 1
ATOM 772 C C . ALA A 1 98 ? 11.508 24.188 2.846 1 98.94 98 ALA A C 1
ATOM 774 O O . ALA A 1 98 ? 11.539 24.688 1.718 1 98.94 98 ALA A O 1
ATOM 775 N N . VAL A 1 99 ? 12.492 24.25 3.699 1 98.88 99 VAL A N 1
ATOM 776 C CA . VAL A 1 99 ? 13.766 24.859 3.326 1 98.88 99 VAL A CA 1
ATOM 777 C C . VAL A 1 99 ? 14.922 23.969 3.771 1 98.88 99 VAL A C 1
ATOM 779 O O . VAL A 1 99 ? 14.789 23.219 4.734 1 98.88 99 VAL A O 1
ATOM 782 N N . TRP A 1 100 ? 16.062 24.016 3.117 1 98.62 100 TRP A N 1
ATOM 783 C CA . TRP A 1 100 ? 17.266 23.281 3.473 1 98.62 100 TRP A CA 1
ATOM 784 C C . TRP A 1 100 ? 18.5 23.891 2.811 1 98.62 100 TRP A C 1
ATOM 786 O O . TRP A 1 100 ? 18.406 24.953 2.178 1 98.62 100 TRP A O 1
ATOM 796 N N . ASP A 1 101 ? 19.656 23.344 3.049 1 97.94 101 ASP A N 1
ATOM 797 C CA . ASP A 1 101 ? 20.922 23.75 2.453 1 97.94 101 ASP A CA 1
ATOM 798 C C . ASP A 1 101 ? 21.203 25.219 2.719 1 97.94 101 ASP A C 1
ATOM 800 O O . ASP A 1 101 ? 21.234 25.656 3.873 1 97.94 101 ASP A O 1
ATOM 804 N N . THR A 1 102 ? 21.219 26.094 1.615 1 98.06 102 THR A N 1
ATOM 805 C CA . THR A 1 102 ? 21.688 27.469 1.743 1 98.06 102 THR A CA 1
ATOM 806 C C . THR A 1 102 ? 20.641 28.328 2.436 1 98.06 102 THR A C 1
ATOM 808 O O . THR A 1 102 ? 20.938 29.453 2.863 1 98.06 102 THR A O 1
ATOM 811 N N . TYR A 1 103 ? 19.453 27.828 2.623 1 98.62 103 TYR A N 1
ATOM 812 C CA . TYR A 1 103 ? 18.375 28.609 3.236 1 98.62 103 TYR A CA 1
ATOM 813 C C . TYR A 1 103 ? 18.438 28.516 4.758 1 98.62 103 TYR A C 1
ATOM 815 O O . TYR A 1 103 ? 17.891 29.359 5.457 1 98.62 103 TYR A O 1
ATOM 823 N N . THR A 1 104 ? 19.078 27.422 5.254 1 98.62 104 THR A N 1
ATOM 824 C CA . THR A 1 104 ? 19.031 27.188 6.691 1 98.62 104 THR A CA 1
ATOM 825 C C . THR A 1 104 ? 20.391 27.484 7.324 1 98.62 104 THR A C 1
ATOM 827 O O . THR A 1 104 ? 21.391 27.625 6.625 1 98.62 104 THR A O 1
ATOM 830 N N . THR A 1 105 ? 20.469 27.609 8.625 1 98.19 105 THR A N 1
ATOM 831 C CA . THR A 1 105 ? 21.656 28 9.375 1 98.19 105 THR A CA 1
ATOM 832 C C . THR A 1 105 ? 22.734 26.922 9.305 1 98.19 105 THR A C 1
ATOM 834 O O . THR A 1 105 ? 23.922 27.219 9.305 1 98.19 105 THR A O 1
ATOM 837 N N . ASP A 1 106 ? 22.297 25.656 9.211 1 98 106 ASP A N 1
ATOM 838 C CA . ASP A 1 106 ? 23.266 24.578 9.289 1 98 106 ASP A CA 1
ATOM 839 C C . ASP A 1 106 ? 23.047 23.562 8.164 1 98 106 ASP A C 1
ATOM 841 O O . ASP A 1 106 ? 23.547 22.438 8.234 1 98 106 ASP A O 1
ATOM 845 N N . GLY A 1 107 ? 22.25 23.906 7.23 1 98 107 GLY A N 1
ATOM 846 C CA . GLY A 1 107 ? 22 23.047 6.086 1 98 107 GLY A CA 1
ATOM 847 C C . GLY A 1 107 ? 20.875 22.062 6.312 1 98 107 GLY A C 1
ATOM 848 O O . GLY A 1 107 ? 20.406 21.406 5.371 1 98 107 GLY A O 1
ATOM 849 N N . SER A 1 108 ? 20.328 21.984 7.547 1 98.38 108 SER A N 1
ATOM 850 C CA . SER A 1 108 ? 19.297 21 7.879 1 98.38 108 SER A CA 1
ATOM 851 C C . SER A 1 108 ? 17.969 21.375 7.223 1 98.38 108 SER A C 1
ATOM 853 O O . SER A 1 108 ? 17.75 22.531 6.852 1 98.38 108 SER A O 1
ATOM 855 N N . VAL A 1 109 ? 17.172 20.391 7.047 1 98.81 109 VAL A N 1
ATOM 856 C CA . VAL A 1 109 ? 15.828 20.594 6.508 1 98.81 109 VAL A CA 1
ATOM 857 C C . VAL A 1 109 ? 14.906 21.109 7.609 1 98.81 109 VAL A C 1
ATOM 859 O O . VAL A 1 109 ? 14.914 20.594 8.727 1 98.81 109 VAL A O 1
ATOM 862 N N . VAL A 1 110 ? 14.156 22.156 7.328 1 98.94 110 VAL A N 1
ATOM 863 C CA . VAL A 1 110 ? 13.094 22.656 8.188 1 98.94 110 VAL A CA 1
ATOM 864 C C . VAL A 1 110 ? 11.773 22.688 7.418 1 98.94 110 VAL A C 1
ATOM 866 O O . VAL A 1 110 ? 11.688 23.281 6.348 1 98.94 110 VAL A O 1
ATOM 869 N N . LEU A 1 111 ? 10.781 21.984 7.938 1 98.94 111 LEU A N 1
ATOM 870 C CA . LEU A 1 111 ? 9.477 21.875 7.297 1 98.94 111 LEU A CA 1
ATOM 871 C C . LEU A 1 111 ? 8.414 22.625 8.086 1 98.94 111 LEU A C 1
ATOM 873 O O . LEU A 1 111 ? 8.531 22.766 9.305 1 98.94 111 LEU A O 1
ATOM 877 N N . SER A 1 112 ? 7.355 23.031 7.379 1 98.88 112 SER A N 1
ATOM 878 C CA . SER A 1 112 ? 6.238 23.656 8.07 1 98.88 112 SER A CA 1
ATOM 879 C C . SER A 1 112 ? 4.949 23.531 7.273 1 98.88 112 SER A C 1
ATOM 881 O O . SER A 1 112 ? 4.98 23.359 6.051 1 98.88 112 SER A O 1
ATOM 883 N N . ARG A 1 113 ? 3.836 23.562 7.977 1 97.69 113 ARG A N 1
ATOM 884 C CA . ARG A 1 113 ? 2.553 23.562 7.277 1 97.69 113 ARG A CA 1
ATOM 885 C C . ARG A 1 113 ? 1.497 24.312 8.078 1 97.69 113 ARG A C 1
ATOM 887 O O . ARG A 1 113 ? 1.539 24.328 9.312 1 97.69 113 ARG A O 1
ATOM 894 N N . ASN A 1 114 ? 0.604 25.031 7.379 1 97.69 114 ASN A N 1
ATOM 895 C CA . ASN A 1 114 ? -0.658 25.547 7.91 1 97.69 114 ASN A CA 1
ATOM 896 C C . ASN A 1 114 ? -1.839 24.688 7.461 1 97.69 114 ASN A C 1
ATOM 898 O O . ASN A 1 114 ? -1.933 24.312 6.293 1 97.69 114 ASN A O 1
ATOM 902 N N . TRP A 1 115 ? -2.617 24.328 8.391 1 96.38 115 TRP A N 1
ATOM 903 C CA . TRP A 1 115 ? -3.93 23.75 8.117 1 96.38 115 TRP A CA 1
ATOM 904 C C . TRP A 1 115 ? -5.027 24.797 8.289 1 96.38 115 TRP A C 1
ATOM 906 O O . TRP A 1 115 ? -5.422 25.109 9.414 1 96.38 115 TRP A O 1
ATOM 916 N N . ASP A 1 116 ? -5.469 25.375 7.164 1 94 116 ASP A N 1
ATOM 917 C CA . ASP A 1 116 ? -6.387 26.516 7.16 1 94 116 ASP A CA 1
ATOM 918 C C . ASP A 1 116 ? -7.805 26.078 6.812 1 94 116 ASP A C 1
ATOM 920 O O . ASP A 1 116 ? -8.047 25.547 5.723 1 94 116 ASP A O 1
ATOM 924 N N . LEU A 1 117 ? -8.656 26.359 7.746 1 92.62 117 LEU A N 1
ATOM 925 C CA . LEU A 1 117 ? -10.047 25.984 7.551 1 92.62 117 LEU A CA 1
ATOM 926 C C . LEU A 1 117 ? -10.984 27.062 8.078 1 92.62 117 LEU A C 1
ATOM 928 O O . LEU A 1 117 ? -10.555 27.953 8.82 1 92.62 117 LEU A O 1
ATOM 932 N N . PRO A 1 118 ? -12.266 27.047 7.625 1 91.69 118 PRO A N 1
ATOM 933 C CA . PRO A 1 118 ? -13.234 27.984 8.211 1 91.69 118 PRO A CA 1
ATOM 934 C C . PRO A 1 118 ? -13.375 27.812 9.719 1 91.69 118 PRO A C 1
ATOM 936 O O . PRO A 1 118 ? -13.312 26.688 10.234 1 91.69 118 PRO A O 1
ATOM 939 N N . ASP A 1 119 ? -13.672 28.906 10.391 1 92.25 119 ASP A N 1
ATOM 940 C CA . ASP A 1 119 ? -13.844 28.891 11.836 1 92.25 119 ASP A CA 1
ATOM 941 C C . ASP A 1 119 ? -15.008 27.984 12.242 1 92.25 119 ASP A C 1
ATOM 943 O O . ASP A 1 119 ? -15.148 27.641 13.414 1 92.25 119 ASP A O 1
ATOM 947 N N . LEU A 1 120 ? -15.727 27.625 11.25 1 88.88 120 LEU A N 1
ATOM 948 C CA . LEU A 1 120 ? -16.766 26.625 11.477 1 88.88 120 LEU A CA 1
ATOM 949 C C . LEU A 1 120 ? -16.188 25.359 12.102 1 88.88 120 LEU A C 1
ATOM 951 O O . LEU A 1 120 ? -16.891 24.609 12.758 1 88.88 120 LEU A O 1
ATOM 955 N N . LEU A 1 121 ? -14.883 25.125 12.008 1 91.44 121 LEU A N 1
ATOM 956 C CA . LEU A 1 121 ? -14.242 23.938 12.539 1 91.44 121 LEU A CA 1
ATOM 957 C C . LEU A 1 121 ? -13.711 24.188 13.945 1 91.44 121 LEU A C 1
ATOM 959 O O . LEU A 1 121 ? -13.211 23.266 14.602 1 91.44 121 LEU A O 1
ATOM 963 N N . ASP A 1 122 ? -13.953 25.328 14.516 1 92.56 122 ASP A N 1
ATOM 964 C CA . ASP A 1 122 ? -13.438 25.688 15.836 1 92.56 122 ASP A CA 1
ATOM 965 C C . ASP A 1 122 ? -13.891 24.688 16.891 1 92.56 122 ASP A C 1
ATOM 967 O O . ASP A 1 122 ? -13.156 24.391 17.828 1 92.56 122 ASP A O 1
ATOM 971 N N . PRO A 1 123 ? -15.07 24.172 16.703 1 94.12 123 PRO A N 1
ATOM 972 C CA . PRO A 1 123 ? -15.539 23.219 17.719 1 94.12 123 PRO A CA 1
ATOM 973 C C . PRO A 1 123 ? -14.656 21.984 17.828 1 94.12 123 PRO A C 1
ATOM 975 O O . PRO A 1 123 ? -14.75 21.234 18.812 1 94.12 123 PRO A O 1
ATOM 978 N N . PHE A 1 124 ? -13.773 21.719 16.906 1 94.88 124 PHE A N 1
ATOM 979 C CA . PHE A 1 124 ? -12.883 20.547 16.953 1 94.88 124 PHE A CA 1
ATOM 980 C C . PHE A 1 124 ? -11.625 20.859 17.734 1 94.88 124 PHE A C 1
ATOM 982 O O . PHE A 1 124 ? -10.875 19.953 18.109 1 94.88 124 PHE A O 1
ATOM 989 N N . ASN A 1 125 ? -11.352 22.141 18.047 1 94.88 125 ASN A N 1
ATOM 990 C CA . ASN A 1 125 ? -10.086 22.594 18.609 1 94.88 125 ASN A CA 1
ATOM 991 C C . ASN A 1 125 ? -9.805 21.922 19.953 1 94.88 125 ASN A C 1
ATOM 993 O O . ASN A 1 125 ? -8.664 21.531 20.234 1 94.88 125 ASN A O 1
ATOM 997 N N . PRO A 1 126 ? -10.828 21.656 20.797 1 95 126 PRO A N 1
ATOM 998 C CA . PRO A 1 126 ? -10.562 21.062 22.109 1 95 126 PRO A CA 1
ATOM 999 C C . PRO A 1 126 ? -10.117 19.609 22 1 95 126 PRO A C 1
ATOM 1001 O O . PRO A 1 126 ? -9.672 19.031 23 1 95 126 PRO A O 1
ATOM 1004 N N . TYR A 1 127 ? -10.156 19.078 20.859 1 96.5 127 TYR A N 1
ATOM 1005 C CA . TYR A 1 127 ? -9.938 17.641 20.734 1 96.5 127 TYR A CA 1
ATOM 1006 C C . TYR A 1 127 ? -8.594 17.344 20.094 1 96.5 127 TYR A C 1
ATOM 1008 O O . TYR A 1 127 ? -8.328 16.203 19.688 1 96.5 127 TYR A O 1
ATOM 1016 N N . TYR A 1 128 ? -7.77 18.328 19.922 1 97.19 128 TYR A N 1
ATOM 1017 C CA . TYR A 1 128 ? -6.457 18.1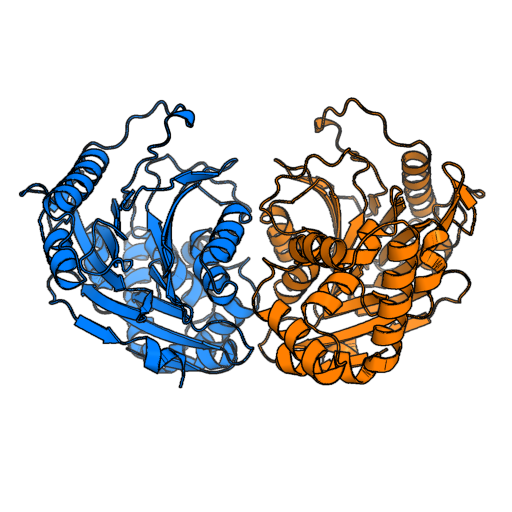09 19.312 1 97.19 128 TYR A CA 1
ATOM 1018 C C . TYR A 1 128 ? -5.602 17.188 20.172 1 97.19 128 TYR A C 1
ATOM 1020 O O . TYR A 1 128 ? -5.598 17.297 21.406 1 97.19 128 TYR A O 1
ATOM 1028 N N . VAL A 1 129 ? -4.941 16.297 19.562 1 97.94 129 VAL A N 1
ATOM 1029 C CA . VAL A 1 129 ? -4.043 15.375 20.25 1 97.94 129 VAL A CA 1
ATOM 1030 C C . VAL A 1 129 ? -2.828 15.086 19.375 1 97.94 129 VAL A C 1
ATOM 1032 O O . VAL A 1 129 ? -2.943 15.016 18.141 1 97.94 129 VAL A O 1
ATOM 1035 N N . LEU A 1 130 ? -1.671 15.031 19.906 1 98.56 130 LEU A N 1
ATOM 1036 C CA . LEU A 1 130 ? -0.49 14.414 19.328 1 98.56 130 LEU A CA 1
ATOM 1037 C C . LEU A 1 130 ? -0.401 12.938 19.703 1 98.56 130 LEU A C 1
ATOM 1039 O O . LEU A 1 130 ? -0.139 12.609 20.859 1 98.56 130 LEU A O 1
ATOM 1043 N N . ALA A 1 131 ? -0.69 12.078 18.766 1 98.69 131 ALA A N 1
ATOM 1044 C CA . ALA A 1 131 ? -0.626 10.641 19 1 98.69 131 ALA A CA 1
ATOM 1045 C C . ALA A 1 131 ? 0.637 10.039 18.391 1 98.69 131 ALA A C 1
ATOM 1047 O O . ALA A 1 131 ? 0.92 10.242 17.203 1 98.69 131 ALA A O 1
ATOM 1048 N N . VAL A 1 132 ? 1.415 9.328 19.188 1 98.75 132 VAL A N 1
ATOM 1049 C CA . VAL A 1 132 ? 2.615 8.633 18.734 1 98.75 132 VAL A CA 1
ATOM 1050 C C . VAL A 1 132 ? 2.381 7.125 18.766 1 98.75 132 VAL A C 1
ATOM 1052 O O . VAL A 1 132 ? 2.176 6.543 19.844 1 98.75 132 VAL A O 1
ATOM 1055 N N . CYS A 1 133 ? 2.406 6.527 17.641 1 98.5 133 CYS A N 1
ATOM 1056 C CA . CYS A 1 133 ? 2.168 5.098 17.469 1 98.5 133 CYS A CA 1
ATOM 1057 C C . CYS A 1 133 ? 3.479 4.348 17.266 1 98.5 133 CYS A C 1
ATOM 1059 O O . CYS A 1 133 ? 4.281 4.699 16.406 1 98.5 133 CYS A O 1
ATOM 1061 N N . ARG A 1 134 ? 3.662 3.26 18.078 1 97.69 134 ARG A N 1
ATOM 1062 C CA . ARG A 1 134 ? 4.836 2.398 17.984 1 97.69 134 ARG A CA 1
ATOM 1063 C C . ARG A 1 134 ? 4.434 0.95 17.734 1 97.69 134 ARG A C 1
ATOM 1065 O O . ARG A 1 134 ? 4.352 0.149 18.672 1 97.69 134 ARG A O 1
ATOM 1072 N N . PRO A 1 135 ? 4.262 0.641 16.406 1 96.62 135 PRO A N 1
ATOM 1073 C CA . PRO A 1 135 ? 3.975 -0.769 16.141 1 96.62 135 PRO A CA 1
ATOM 1074 C C . PRO A 1 135 ? 5.133 -1.689 16.5 1 96.62 135 PRO A C 1
ATOM 1076 O O . PRO A 1 135 ? 6.297 -1.295 16.406 1 96.62 135 PRO A O 1
ATOM 1079 N N . THR A 1 136 ? 4.82 -2.908 16.812 1 94 136 THR A N 1
ATOM 1080 C CA . THR A 1 136 ? 5.852 -3.855 17.219 1 94 136 THR A CA 1
ATOM 1081 C C . THR A 1 136 ? 6.164 -4.832 16.094 1 94 136 THR A C 1
ATOM 1083 O O . THR A 1 136 ? 6.812 -5.859 16.312 1 94 136 THR A O 1
ATOM 1086 N N . ASP A 1 137 ? 5.703 -4.547 14.977 1 92.88 137 ASP A N 1
ATOM 1087 C CA . ASP A 1 137 ? 5.879 -5.465 13.852 1 92.88 137 ASP A CA 1
ATOM 1088 C C . ASP A 1 137 ? 7.117 -5.102 13.031 1 92.88 137 ASP A C 1
ATOM 1090 O O . ASP A 1 137 ? 7.422 -5.758 12.031 1 92.88 137 ASP A O 1
ATOM 1094 N N . GLY A 1 138 ? 7.836 -4.066 13.383 1 90.69 138 GLY A N 1
ATOM 1095 C CA . GLY A 1 138 ? 9.023 -3.65 12.664 1 90.69 138 GLY A CA 1
ATOM 1096 C C . GLY A 1 138 ? 8.789 -2.449 11.766 1 90.69 138 GLY A C 1
ATOM 1097 O O . GLY A 1 138 ? 9.742 -1.878 11.227 1 90.69 138 GLY A O 1
ATOM 1098 N N . SER A 1 139 ? 7.566 -1.988 11.617 1 94.81 139 SER A N 1
ATOM 1099 C CA . SER A 1 139 ? 7.262 -0.781 10.859 1 94.81 139 SER A CA 1
ATOM 1100 C C . SER A 1 139 ? 7.727 0.469 11.594 1 94.81 139 SER A C 1
ATOM 1102 O O . SER A 1 139 ? 8.07 0.407 12.781 1 94.81 139 SER A O 1
ATOM 1104 N N . ASN A 1 140 ? 7.719 1.572 10.906 1 97.69 140 ASN A N 1
ATOM 1105 C CA . ASN A 1 140 ? 8.102 2.84 11.523 1 97.69 140 ASN A CA 1
ATOM 1106 C C . ASN A 1 140 ? 7.062 3.297 12.547 1 97.69 140 ASN A C 1
ATOM 1108 O O . ASN A 1 140 ? 5.867 3.061 12.375 1 97.69 140 ASN A O 1
ATOM 1112 N N . GLY A 1 141 ? 7.535 3.912 13.594 1 98.12 141 GLY A N 1
ATOM 1113 C CA . GLY A 1 141 ? 6.613 4.695 14.398 1 98.12 141 GLY A CA 1
ATOM 1114 C C . GLY A 1 141 ? 6.035 5.887 13.664 1 98.12 141 GLY A C 1
ATOM 1115 O O . GLY A 1 141 ? 6.695 6.473 12.805 1 98.12 141 GLY A O 1
ATOM 1116 N N . VAL A 1 142 ? 4.805 6.246 13.977 1 98.81 142 VAL A N 1
ATOM 1117 C CA . VAL A 1 142 ? 4.133 7.344 13.289 1 98.81 142 VAL A CA 1
ATOM 1118 C C . VAL A 1 142 ? 3.492 8.281 14.312 1 98.81 142 VAL A C 1
ATOM 1120 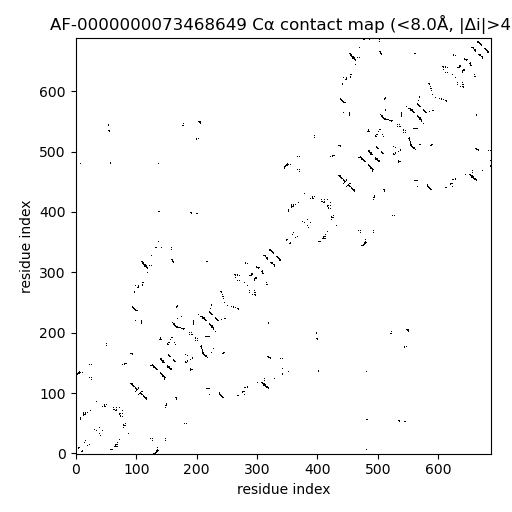O O . VAL A 1 142 ? 2.838 7.82 15.258 1 98.81 142 VAL A O 1
ATOM 1123 N N . ALA A 1 143 ? 3.713 9.547 14.148 1 98.88 143 ALA A N 1
ATOM 1124 C CA . ALA A 1 143 ? 3.049 10.578 14.945 1 98.88 143 ALA A CA 1
ATOM 1125 C C . ALA A 1 143 ? 2.029 11.344 14.102 1 98.88 143 ALA A C 1
ATOM 1127 O O . ALA A 1 143 ? 2.287 11.656 12.945 1 98.88 143 ALA A O 1
ATOM 1128 N N . THR A 1 144 ? 0.886 11.555 14.656 1 98.69 144 THR A N 1
ATOM 1129 C CA . THR A 1 144 ? -0.162 12.336 14.023 1 98.69 144 THR A CA 1
ATOM 1130 C C . THR A 1 144 ? -0.589 13.5 14.914 1 98.69 144 THR A C 1
ATOM 1132 O O . THR A 1 144 ? -0.531 13.398 16.141 1 98.69 144 THR A O 1
ATOM 1135 N N . PHE A 1 145 ? -0.971 14.586 14.328 1 98.44 145 PHE A N 1
ATOM 1136 C CA . PHE A 1 145 ? -1.456 15.758 15.055 1 98.44 145 PHE A CA 1
ATOM 1137 C C . PHE A 1 145 ? -2.758 16.266 14.445 1 98.44 145 PHE A C 1
ATOM 1139 O O . PHE A 1 145 ? -2.812 16.578 13.25 1 98.44 145 PHE A O 1
ATOM 1146 N N . GLY A 1 146 ? -3.811 16.328 15.164 1 97.06 146 GLY A N 1
ATOM 1147 C CA . GLY A 1 146 ? -5.141 16.766 14.766 1 97.06 146 GLY A CA 1
ATOM 1148 C C . GLY A 1 146 ? -6.215 16.375 15.758 1 97.06 146 GLY A C 1
ATOM 1149 O O . GLY A 1 146 ? -5.914 15.875 16.844 1 97.06 146 GLY A O 1
ATOM 1150 N N . PRO A 1 147 ? -7.43 16.719 15.414 1 96.88 147 PRO A N 1
ATOM 1151 C CA . PRO A 1 147 ? -8.516 16.281 16.297 1 96.88 147 PRO A CA 1
ATOM 1152 C C . PRO A 1 147 ? -8.547 14.766 16.484 1 96.88 147 PRO A C 1
ATOM 1154 O O . PRO A 1 147 ? -8.297 14.016 15.539 1 96.88 147 PRO A O 1
ATOM 1157 N N . ALA A 1 148 ? -8.891 14.328 17.656 1 97.56 148 ALA A N 1
ATOM 1158 C CA . ALA A 1 148 ? -8.727 12.945 18.109 1 97.56 148 ALA A CA 1
ATOM 1159 C C . ALA A 1 148 ? -9.438 11.969 17.188 1 97.56 148 ALA A C 1
ATOM 1161 O O . ALA A 1 148 ? -8.93 10.883 16.906 1 97.56 148 ALA A O 1
ATOM 1162 N N . GLY A 1 149 ? -10.555 12.367 16.719 1 97.12 149 GLY A N 1
ATOM 1163 C CA . GLY A 1 149 ? -11.352 11.414 15.953 1 97.12 149 GLY A CA 1
ATOM 1164 C C . GLY A 1 149 ? -11.188 11.586 14.453 1 97.12 149 GLY A C 1
ATOM 1165 O O . GLY A 1 149 ? -11.617 10.727 13.672 1 97.12 149 GLY A O 1
ATOM 1166 N N . SER A 1 150 ? -10.508 12.617 14.023 1 95.19 150 SER A N 1
ATOM 1167 C CA . SER A 1 150 ? -10.469 12.984 12.617 1 95.19 150 SER A CA 1
ATOM 1168 C C . SER A 1 150 ? -9.328 12.273 11.891 1 95.19 150 SER A C 1
ATOM 1170 O O . SER A 1 150 ? -8.289 11.992 12.492 1 95.19 150 SER A O 1
ATOM 1172 N N . ARG A 1 151 ? -9.578 11.992 10.609 1 94.19 151 ARG A N 1
ATOM 1173 C CA . ARG A 1 151 ? -8.516 11.492 9.742 1 94.19 151 ARG A CA 1
ATOM 1174 C C . ARG A 1 151 ? -7.266 12.359 9.844 1 94.19 151 ARG A C 1
ATOM 1176 O O . ARG A 1 151 ? -7.344 13.586 9.688 1 94.19 151 ARG A O 1
ATOM 1183 N N . PRO A 1 152 ? -6.164 11.75 10.102 1 95.31 152 PRO A N 1
ATOM 1184 C CA . PRO A 1 152 ? -4.953 12.562 10.219 1 95.31 152 PRO A CA 1
ATOM 1185 C C . PRO A 1 152 ? -4.484 13.117 8.875 1 95.31 152 PRO A C 1
ATOM 1187 O O . PRO A 1 152 ? -4.465 12.383 7.875 1 95.31 152 PRO A O 1
ATOM 1190 N N . GLU A 1 153 ? -4.09 14.375 8.883 1 96.69 153 GLU A N 1
ATOM 1191 C CA . GLU A 1 153 ? -3.629 15.031 7.656 1 96.69 153 GLU A CA 1
ATOM 1192 C C . GLU A 1 153 ? -2.203 15.547 7.812 1 96.69 153 GLU A C 1
ATOM 1194 O O . GLU A 1 153 ? -1.621 16.062 6.859 1 96.69 153 GLU A O 1
ATOM 1199 N N . THR A 1 154 ? -1.637 15.492 9 1 98.5 154 THR A N 1
ATOM 1200 C CA . THR A 1 154 ? -0.273 15.883 9.344 1 98.5 154 THR A CA 1
ATOM 1201 C C . THR A 1 154 ? 0.444 14.758 10.07 1 98.5 154 THR A C 1
ATOM 1203 O O . THR A 1 154 ? 0.094 14.422 11.211 1 98.5 154 THR A O 1
ATOM 1206 N N . LEU A 1 155 ? 1.423 14.156 9.406 1 98.88 155 LEU A N 1
ATOM 1207 C CA . LEU A 1 155 ? 2.057 12.969 9.977 1 98.88 155 LEU A CA 1
ATOM 1208 C C . LEU A 1 155 ? 3.576 13.078 9.914 1 98.88 155 LEU A C 1
ATOM 1210 O O . LEU A 1 155 ? 4.121 13.68 8.984 1 98.88 155 LEU A O 1
ATOM 1214 N N . MET A 1 156 ? 4.27 12.523 10.891 1 98.88 156 MET A N 1
ATOM 1215 C CA . MET A 1 156 ? 5.715 12.336 10.984 1 98.88 156 MET A CA 1
ATOM 1216 C C . MET A 1 156 ? 6.047 10.898 11.391 1 98.88 156 MET A C 1
ATOM 1218 O O . MET A 1 156 ? 5.223 10.211 11.992 1 98.88 156 MET A O 1
ATOM 1222 N N . ASN A 1 157 ? 7.203 10.461 10.992 1 98.75 157 ASN A N 1
ATOM 1223 C CA . ASN A 1 157 ? 7.496 9.102 11.445 1 98.75 157 ASN A CA 1
ATOM 1224 C C . ASN A 1 157 ? 8.891 9 12.047 1 98.75 157 ASN A C 1
ATOM 1226 O O . ASN A 1 157 ? 9.617 9.992 12.117 1 98.75 157 ASN A O 1
ATOM 1230 N N . SER A 1 158 ? 9.234 7.867 12.562 1 98.5 158 SER A N 1
ATOM 1231 C CA . SER A 1 158 ? 10.445 7.625 13.344 1 98.5 158 SER A CA 1
ATOM 1232 C C . SER A 1 158 ? 11.695 7.75 12.477 1 98.5 158 SER A C 1
ATOM 1234 O O . SER A 1 158 ? 12.812 7.859 12.992 1 98.5 158 SER A O 1
ATOM 1236 N N . ALA A 1 159 ? 11.57 7.746 11.18 1 98.19 159 ALA A N 1
ATOM 1237 C CA . ALA A 1 159 ? 12.703 7.906 10.266 1 98.19 159 ALA A CA 1
ATOM 1238 C C . ALA A 1 159 ? 12.922 9.375 9.914 1 98.19 159 ALA A C 1
ATOM 1240 O O . ALA A 1 159 ? 13.828 9.711 9.148 1 98.19 159 ALA A O 1
ATOM 1241 N N . GLY A 1 160 ? 12.055 10.25 10.445 1 98.75 160 GLY A N 1
ATOM 1242 C CA . GLY A 1 160 ? 12.188 11.68 10.211 1 98.75 160 GLY A CA 1
ATOM 1243 C C . GLY A 1 160 ? 11.43 12.156 8.992 1 98.75 160 GLY A C 1
ATOM 1244 O O . GLY A 1 160 ? 11.711 13.227 8.453 1 98.75 160 GLY A O 1
ATOM 1245 N N . LEU A 1 161 ? 10.523 11.359 8.539 1 98.88 161 LEU A N 1
ATOM 1246 C CA . LEU A 1 161 ? 9.734 11.758 7.375 1 98.88 161 LEU A CA 1
ATOM 1247 C C . LEU A 1 161 ? 8.5 12.547 7.805 1 98.88 161 LEU A C 1
ATOM 1249 O O . LEU A 1 161 ? 8.008 12.383 8.93 1 98.88 161 LEU A O 1
ATOM 1253 N N . PHE A 1 162 ? 8.047 13.391 6.949 1 98.94 162 PHE A N 1
ATOM 1254 C CA . PHE A 1 162 ? 6.871 14.234 7.102 1 98.94 162 PHE A CA 1
ATOM 1255 C C . PHE A 1 162 ? 5.965 14.125 5.883 1 98.94 162 PHE A C 1
ATOM 1257 O O . PHE A 1 162 ? 6.445 14.086 4.746 1 98.94 162 PHE A O 1
ATOM 1264 N N . ILE A 1 163 ? 4.633 14 6.078 1 98.94 163 ILE A N 1
ATOM 1265 C CA . ILE A 1 163 ? 3.688 14.047 4.969 1 98.94 163 ILE A CA 1
ATOM 1266 C C . ILE A 1 163 ? 2.439 14.82 5.383 1 98.94 163 ILE A C 1
ATOM 1268 O O . ILE A 1 163 ? 1.964 14.688 6.512 1 98.94 163 ILE A O 1
ATOM 1272 N N . ALA A 1 164 ? 1.883 15.633 4.531 1 98.62 164 ALA A N 1
ATOM 1273 C CA . ALA A 1 164 ? 0.636 16.375 4.699 1 98.62 164 ALA A CA 1
ATOM 1274 C C . ALA A 1 164 ? -0.02 16.656 3.354 1 98.62 164 ALA A C 1
ATOM 1276 O O . ALA A 1 164 ? 0.603 16.484 2.303 1 98.62 164 ALA A O 1
ATOM 1277 N N . ASP A 1 165 ? -1.266 17.016 3.4 1 96.56 165 ASP A N 1
ATOM 1278 C CA . ASP A 1 165 ? -1.978 17.344 2.17 1 96.56 165 ASP A CA 1
ATOM 1279 C C . ASP A 1 165 ? -2.309 18.828 2.107 1 96.56 165 ASP A C 1
ATOM 1281 O O . ASP A 1 165 ? -2.461 19.484 3.143 1 96.56 165 ASP A O 1
ATOM 1285 N N . ASP A 1 166 ? -2.32 19.359 0.936 1 95.94 166 ASP A N 1
ATOM 1286 C CA . ASP A 1 166 ? -3.02 20.609 0.612 1 95.94 166 ASP A CA 1
ATOM 1287 C C . ASP A 1 166 ? -4.121 20.359 -0.416 1 95.94 166 ASP A C 1
ATOM 1289 O O . ASP A 1 166 ? -3.98 19.516 -1.296 1 95.94 166 ASP A O 1
ATOM 1293 N N . ASN A 1 167 ? -5.18 21.125 -0.229 1 93 167 ASN A N 1
ATOM 1294 C CA . ASN A 1 167 ? -6.203 21.078 -1.266 1 93 167 ASN A CA 1
ATOM 1295 C C . ASN A 1 167 ? -5.648 21.484 -2.623 1 93 167 ASN A C 1
ATOM 1297 O O . ASN A 1 167 ? -4.867 22.438 -2.715 1 93 167 ASN A O 1
ATOM 1301 N N . SER A 1 168 ? -6.062 20.828 -3.666 1 92.12 168 SER A N 1
ATOM 1302 C CA . SER A 1 168 ? -5.508 21.078 -4.992 1 92.12 168 SER A CA 1
ATOM 1303 C C . SER A 1 168 ? -6.051 22.375 -5.578 1 92.12 168 SER A C 1
ATOM 1305 O O . SER A 1 168 ? -5.473 22.938 -6.512 1 92.12 168 SER A O 1
ATOM 1307 N N . GLY A 1 169 ? -7.219 22.781 -5.07 1 89.5 169 GLY A N 1
ATOM 1308 C CA . GLY A 1 169 ? -7.914 23.906 -5.664 1 89.5 169 GLY A CA 1
ATOM 1309 C C . GLY A 1 169 ? -8.703 23.547 -6.906 1 89.5 169 GLY A C 1
ATOM 1310 O O . GLY A 1 169 ? -9.383 24.391 -7.492 1 89.5 169 GLY A O 1
ATOM 1311 N N . LEU A 1 170 ? -8.594 22.281 -7.281 1 87.56 170 LEU A N 1
ATOM 1312 C CA . LEU A 1 170 ? -9.328 21.797 -8.445 1 87.56 170 LEU A CA 1
ATOM 1313 C C . LEU A 1 170 ? -10.664 21.203 -8.039 1 87.56 170 LEU A C 1
ATOM 1315 O O . LEU A 1 170 ? -10.812 20.703 -6.918 1 87.56 170 LEU A O 1
ATOM 1319 N N . ALA A 1 171 ? -11.609 21.297 -8.969 1 80.06 171 ALA A N 1
ATOM 1320 C CA . ALA A 1 171 ? -12.898 20.656 -8.719 1 80.06 171 ALA A CA 1
ATOM 1321 C C . ALA A 1 171 ? -12.734 19.141 -8.578 1 80.06 171 ALA A C 1
ATOM 1323 O O . ALA A 1 171 ? -12.031 18.516 -9.367 1 80.06 171 ALA A O 1
ATOM 1324 N N . PRO A 1 172 ? -13.352 18.672 -7.52 1 74.31 172 PRO A N 1
ATOM 1325 C CA . PRO A 1 172 ? -13.242 17.219 -7.363 1 74.31 172 PRO A CA 1
ATOM 1326 C C . PRO A 1 172 ? -13.922 16.453 -8.492 1 74.31 172 PRO A C 1
ATOM 1328 O O . PRO A 1 172 ? -15.016 16.828 -8.93 1 74.31 172 PRO A O 1
ATOM 1331 N N . VAL A 1 173 ? -13.148 15.609 -9.234 1 66.81 173 VAL A N 1
ATOM 1332 C CA . VAL A 1 173 ? -13.719 14.727 -10.25 1 66.81 173 VAL A CA 1
ATOM 1333 C C . VAL A 1 173 ? -13.555 13.273 -9.812 1 66.81 173 VAL A C 1
ATOM 1335 O O . VAL A 1 173 ? -12.453 12.836 -9.477 1 66.81 173 VAL A O 1
ATOM 1338 N N . GLY A 1 174 ? -13.891 12.977 -8.711 1 60.97 174 GLY A N 1
ATOM 1339 C CA . GLY A 1 174 ? -13.484 11.781 -7.996 1 60.97 174 GLY A CA 1
ATOM 1340 C C . GLY A 1 174 ? -13.891 10.5 -8.703 1 60.97 174 GLY A C 1
ATOM 1341 O O . GLY A 1 174 ? -14.836 10.492 -9.492 1 60.97 174 GLY A O 1
ATOM 1342 N N . GLN A 1 175 ? -12.859 9.617 -8.945 1 59.38 175 GLN A N 1
ATOM 1343 C CA . GLN A 1 175 ? -13.164 8.227 -9.25 1 59.38 175 GLN A CA 1
ATOM 1344 C C . GLN A 1 175 ? -13.562 7.461 -7.992 1 59.38 175 GLN A C 1
ATOM 1346 O O . GLN A 1 175 ? -12.852 7.488 -6.988 1 59.38 175 GLN A O 1
ATOM 1351 N N . ASP A 1 176 ? -14.805 7.09 -7.852 1 59.97 176 ASP A N 1
ATOM 1352 C CA . ASP A 1 176 ? -15.586 6.609 -6.719 1 59.97 176 ASP A CA 1
ATOM 1353 C C . ASP A 1 176 ? -15.008 5.312 -6.164 1 59.97 176 ASP A C 1
ATOM 1355 O O . ASP A 1 176 ? -15.281 4.941 -5.02 1 59.97 176 ASP A O 1
ATOM 1359 N N . ASP A 1 177 ? -14.031 4.684 -6.793 1 67.81 177 ASP A N 1
ATOM 1360 C CA . ASP A 1 177 ? -13.828 3.359 -6.215 1 67.81 177 ASP A CA 1
ATOM 1361 C C . ASP A 1 177 ? -12.406 3.223 -5.66 1 67.81 177 ASP A C 1
ATOM 1363 O O . ASP A 1 177 ? -11.992 2.127 -5.273 1 67.81 177 ASP A O 1
ATOM 1367 N N . ARG A 1 178 ? -11.703 4.297 -5.512 1 77.94 178 ARG A N 1
ATOM 1368 C CA . ARG A 1 178 ? -10.367 4.242 -4.926 1 77.94 178 ARG A CA 1
ATOM 1369 C C . ARG A 1 178 ? -10.383 4.738 -3.482 1 77.94 178 ARG A C 1
ATOM 1371 O O . ARG A 1 178 ? -11.234 5.551 -3.109 1 77.94 178 ARG A O 1
ATOM 1378 N N . PRO A 1 179 ? -9.406 4.262 -2.68 1 80.31 179 PRO A N 1
ATOM 1379 C CA . PRO A 1 179 ? -9.312 4.789 -1.316 1 80.31 179 PRO A CA 1
ATOM 1380 C C . PRO A 1 179 ? -8.922 6.266 -1.28 1 80.31 179 PRO A C 1
ATOM 1382 O O . PRO A 1 179 ? -8.211 6.742 -2.168 1 80.31 179 PRO A O 1
ATOM 1385 N N . ASP A 1 180 ? -9.445 6.914 -0.252 1 86.5 180 ASP A N 1
ATOM 1386 C CA . ASP A 1 180 ? -9.031 8.289 0.037 1 86.5 180 ASP A CA 1
ATOM 1387 C C . ASP A 1 180 ? -7.516 8.383 0.205 1 86.5 180 ASP A C 1
ATOM 1389 O O . ASP A 1 180 ? -6.941 7.723 1.074 1 86.5 180 ASP A O 1
ATOM 1393 N N . LEU A 1 181 ? -6.863 9.195 -0.631 1 91.31 181 LEU A N 1
ATOM 1394 C CA . LEU A 1 181 ? -5.41 9.273 -0.643 1 91.31 181 LEU A CA 1
ATOM 1395 C C . LEU A 1 181 ? -4.875 9.711 0.719 1 91.31 181 LEU A C 1
ATOM 1397 O O . LEU A 1 181 ? -3.828 9.234 1.161 1 91.31 181 LEU A O 1
ATOM 1401 N N . ILE A 1 182 ? -5.582 10.594 1.386 1 93.19 182 ILE A N 1
ATOM 1402 C CA . ILE A 1 182 ? -5.117 11.102 2.672 1 93.19 182 ILE A CA 1
ATOM 1403 C C . ILE A 1 182 ? -5.129 9.984 3.707 1 93.19 182 ILE A C 1
ATOM 1405 O O . ILE A 1 182 ? -4.238 9.906 4.555 1 93.19 182 ILE A O 1
ATOM 1409 N N . SER A 1 183 ? -6.082 9.125 3.564 1 91.69 183 SER A N 1
ATOM 1410 C CA . SER A 1 183 ? -6.16 7.98 4.465 1 91.69 183 SER A CA 1
ATOM 1411 C C . SER A 1 183 ? -4.98 7.035 4.266 1 91.69 183 SER A C 1
ATOM 1413 O O . SER A 1 183 ? -4.68 6.215 5.133 1 91.69 183 SER A O 1
ATOM 1415 N N . GLU A 1 184 ? -4.312 7.172 3.15 1 93.44 184 GLU A N 1
ATOM 1416 C CA . GLU A 1 184 ? -3.174 6.312 2.846 1 93.44 184 GLU A CA 1
ATOM 1417 C C . GLU A 1 184 ? -1.899 6.832 3.508 1 93.44 184 GLU A C 1
ATOM 1419 O O . GLU A 1 184 ? -0.897 6.121 3.582 1 93.44 184 GLU A O 1
ATOM 1424 N N . PHE A 1 185 ? -1.908 8.039 4.016 1 97.25 185 PHE A N 1
ATOM 1425 C CA . PHE A 1 185 ? -0.699 8.641 4.566 1 97.25 185 PHE A CA 1
ATOM 1426 C C . PHE A 1 185 ? -0.164 7.816 5.73 1 97.25 185 PHE A C 1
ATOM 1428 O O . PHE A 1 185 ? 1.044 7.59 5.836 1 97.25 185 PHE A O 1
ATOM 1435 N N . PHE A 1 186 ? -1.055 7.375 6.57 1 97.31 186 PHE A N 1
ATOM 1436 C CA . PHE A 1 186 ? -0.623 6.598 7.723 1 97.31 186 PHE A CA 1
ATOM 1437 C C . PHE A 1 186 ? 0.108 5.336 7.285 1 97.31 186 PHE A C 1
ATOM 1439 O O . PHE A 1 186 ? 1.187 5.023 7.797 1 97.31 186 PHE A O 1
ATOM 1446 N N . ARG A 1 187 ? -0.45 4.668 6.316 1 95 187 ARG A N 1
ATOM 1447 C CA . ARG A 1 187 ? 0.196 3.475 5.781 1 95 187 ARG A CA 1
ATOM 1448 C C . ARG A 1 187 ? 1.563 3.809 5.191 1 95 187 ARG A C 1
ATOM 1450 O O . ARG A 1 187 ? 2.541 3.098 5.438 1 95 187 ARG A O 1
ATOM 1457 N N . LEU A 1 188 ? 1.653 4.824 4.41 1 96.94 188 LEU A N 1
ATOM 1458 C CA . LEU A 1 188 ? 2.906 5.223 3.775 1 96.94 188 LEU A CA 1
ATOM 1459 C C . LEU A 1 188 ? 3.969 5.539 4.824 1 96.94 188 LEU A C 1
ATOM 1461 O O . LEU A 1 188 ? 5.133 5.164 4.664 1 96.94 188 LEU A O 1
ATOM 1465 N N . MET A 1 189 ? 3.549 6.141 5.918 1 98.38 189 MET A N 1
ATOM 1466 C CA . MET A 1 189 ? 4.477 6.547 6.969 1 98.38 189 MET A CA 1
ATOM 1467 C C . MET A 1 189 ? 4.957 5.34 7.766 1 98.38 189 MET A C 1
ATOM 1469 O O . MET A 1 189 ? 6.055 5.355 8.328 1 98.38 189 MET A O 1
ATOM 1473 N N . LEU A 1 190 ? 4.152 4.312 7.816 1 97.62 190 LEU A N 1
ATOM 1474 C CA . LEU A 1 190 ? 4.574 3.047 8.406 1 97.62 190 LEU A CA 1
ATOM 1475 C C . LEU A 1 190 ? 5.598 2.348 7.52 1 97.62 190 LEU A C 1
ATOM 1477 O O . LEU A 1 190 ? 6.543 1.732 8.023 1 97.62 190 LEU A O 1
ATOM 1481 N N . ASP A 1 191 ? 5.504 2.549 6.25 1 96.19 191 ASP A N 1
ATOM 1482 C CA . ASP A 1 191 ? 6.102 1.635 5.285 1 96.19 191 ASP A CA 1
ATOM 1483 C C . ASP A 1 191 ? 7.461 2.143 4.816 1 96.19 191 ASP A C 1
ATOM 1485 O O . ASP A 1 191 ? 8.312 1.358 4.387 1 96.19 191 ASP A O 1
ATOM 1489 N N . TYR A 1 192 ? 7.691 3.428 4.852 1 96.56 192 TYR A N 1
ATOM 1490 C CA . TYR A 1 192 ? 8.891 3.955 4.207 1 96.56 192 TYR A CA 1
ATOM 1491 C C . TYR A 1 192 ? 9.766 4.691 5.215 1 96.56 192 TYR A C 1
ATOM 1493 O O . TYR A 1 192 ? 9.266 5.383 6.102 1 96.56 192 TYR A O 1
ATOM 1501 N N . SER A 1 193 ? 11.117 4.605 5 1 97.19 193 SER A N 1
ATOM 1502 C CA . SER A 1 193 ? 12.07 5.074 5.996 1 97.19 193 SER A CA 1
ATOM 1503 C C . SER A 1 193 ? 13 6.133 5.414 1 97.19 193 SER A C 1
ATOM 1505 O O . SER A 1 193 ? 13.961 6.547 6.062 1 97.19 193 SER A O 1
ATOM 1507 N N . ASP A 1 194 ? 12.781 6.496 4.188 1 96.75 194 ASP A N 1
ATOM 1508 C CA . ASP A 1 194 ? 13.547 7.57 3.566 1 96.75 194 ASP A CA 1
ATOM 1509 C C . ASP A 1 194 ? 12.711 8.297 2.512 1 96.75 194 ASP A C 1
ATOM 1511 O O . ASP A 1 194 ? 11.625 7.84 2.146 1 96.75 194 ASP A O 1
ATOM 1515 N N . LEU A 1 195 ? 13.172 9.391 2.104 1 96.44 195 LEU A N 1
ATOM 1516 C CA . LEU A 1 195 ? 12.398 10.281 1.24 1 96.44 195 LEU A CA 1
ATOM 1517 C C . LEU A 1 195 ? 12.172 9.641 -0.127 1 96.44 195 LEU A C 1
ATOM 1519 O O . LEU A 1 195 ? 11.102 9.805 -0.719 1 96.44 195 LEU A O 1
ATOM 1523 N N . ASP A 1 196 ? 13.156 8.93 -0.694 1 93.62 196 ASP A N 1
ATOM 1524 C CA . ASP A 1 196 ? 13 8.266 -1.986 1 93.62 196 ASP A CA 1
ATOM 1525 C C . ASP A 1 196 ? 11.906 7.203 -1.93 1 93.62 196 ASP A C 1
ATOM 1527 O O . ASP A 1 196 ? 11.109 7.078 -2.859 1 93.62 196 ASP A O 1
ATOM 1531 N N . GLY A 1 197 ? 11.945 6.441 -0.854 1 94.25 197 GLY A N 1
ATOM 1532 C CA . GLY A 1 197 ? 10.875 5.469 -0.661 1 94.25 197 GLY A CA 1
ATOM 1533 C C . GLY A 1 197 ? 9.5 6.102 -0.553 1 94.25 197 GLY A C 1
ATOM 1534 O O . GLY A 1 197 ? 8.547 5.633 -1.179 1 94.25 197 GLY A O 1
ATOM 1535 N N . LEU A 1 198 ? 9.414 7.129 0.239 1 96.56 198 LEU A N 1
ATOM 1536 C CA . LEU A 1 198 ? 8.133 7.816 0.39 1 96.56 198 LEU A CA 1
ATOM 1537 C C . LEU A 1 198 ? 7.668 8.391 -0.942 1 96.56 198 LEU A C 1
ATOM 1539 O O . LEU A 1 198 ? 6.484 8.305 -1.28 1 96.56 198 LEU A O 1
ATOM 1543 N N . LYS A 1 199 ? 8.609 8.984 -1.66 1 95.06 199 LYS A N 1
ATOM 1544 C CA . LYS A 1 199 ? 8.312 9.484 -2.998 1 95.06 199 LYS A CA 1
ATOM 1545 C C . LYS A 1 199 ? 7.711 8.391 -3.873 1 95.06 199 LYS A C 1
ATOM 1547 O O . LYS A 1 199 ? 6.668 8.586 -4.496 1 95.06 199 LYS A O 1
ATOM 1552 N N . THR A 1 200 ? 8.383 7.285 -3.844 1 92.12 200 THR A N 1
ATOM 1553 C CA . THR A 1 200 ? 7.902 6.156 -4.633 1 92.12 200 THR A CA 1
ATOM 1554 C C . THR A 1 200 ? 6.516 5.723 -4.168 1 92.12 200 THR A C 1
ATOM 1556 O O . THR A 1 200 ? 5.648 5.414 -4.988 1 92.12 200 THR A O 1
ATOM 1559 N N . GLY A 1 201 ? 6.309 5.672 -2.869 1 93.56 201 GLY A N 1
ATOM 1560 C CA . GLY A 1 201 ? 5.004 5.34 -2.32 1 93.56 201 GLY A CA 1
ATOM 1561 C C . GLY A 1 201 ? 3.898 6.254 -2.812 1 93.56 201 GLY A C 1
ATOM 1562 O O . GLY A 1 201 ? 2.838 5.789 -3.23 1 93.56 201 GLY A O 1
ATOM 1563 N N . VAL A 1 202 ? 4.125 7.531 -2.812 1 95.06 202 VAL A N 1
ATOM 1564 C CA . VAL A 1 202 ? 3.133 8.508 -3.26 1 95.06 202 VAL A CA 1
ATOM 1565 C C . VAL A 1 202 ? 2.896 8.352 -4.762 1 95.06 202 VAL A C 1
ATOM 1567 O O . VAL A 1 202 ? 1.751 8.344 -5.215 1 95.06 202 VAL A O 1
ATOM 1570 N N . LEU A 1 203 ? 3.947 8.156 -5.523 1 91.12 203 LEU A N 1
ATOM 1571 C CA . LEU A 1 203 ? 3.855 8.055 -6.977 1 91.12 203 LEU A CA 1
ATOM 1572 C C . LEU A 1 203 ? 3.111 6.793 -7.387 1 91.12 203 LEU A C 1
ATOM 1574 O O . LEU A 1 203 ? 2.496 6.746 -8.453 1 91.12 203 LEU A O 1
ATOM 1578 N N . THR A 1 204 ? 3.143 5.824 -6.5 1 89.81 204 THR A N 1
ATOM 1579 C CA . THR A 1 204 ? 2.572 4.527 -6.848 1 89.81 204 THR A CA 1
ATOM 1580 C C . THR A 1 204 ? 1.134 4.418 -6.352 1 89.81 204 THR A C 1
ATOM 1582 O O . THR A 1 204 ? 0.43 3.461 -6.68 1 89.81 204 THR A O 1
ATOM 1585 N N . THR A 1 205 ? 0.658 5.375 -5.621 1 91.31 205 THR A N 1
ATOM 1586 C CA . THR A 1 205 ? -0.696 5.355 -5.078 1 91.31 205 THR A CA 1
ATOM 1587 C C . THR A 1 205 ? -1.627 6.227 -5.918 1 91.31 205 THR A C 1
ATOM 1589 O O . THR A 1 205 ? -1.445 7.445 -5.996 1 91.31 205 THR A O 1
ATOM 1592 N N . ARG A 1 206 ? -2.633 5.629 -6.574 1 88.94 206 ARG A N 1
ATOM 1593 C CA . ARG A 1 206 ? -3.594 6.395 -7.359 1 88.94 206 ARG A CA 1
ATOM 1594 C C . ARG A 1 206 ? -4.562 7.148 -6.453 1 88.94 206 ARG A C 1
ATOM 1596 O O . ARG A 1 206 ? -5.156 6.562 -5.547 1 88.94 206 ARG A O 1
ATOM 1603 N N . PRO A 1 207 ? -4.742 8.438 -6.723 1 89.56 207 PRO A N 1
ATOM 1604 C CA . PRO A 1 207 ? -5.617 9.234 -5.859 1 89.56 207 PRO A CA 1
ATOM 1605 C C . PRO A 1 207 ? -7.094 9.078 -6.215 1 89.56 207 PRO A C 1
ATOM 1607 O O . PRO A 1 207 ? -7.43 8.742 -7.352 1 89.56 207 PRO A O 1
ATOM 1610 N N . ASP A 1 208 ? -7.922 9.32 -5.246 1 86.88 208 ASP A N 1
ATOM 1611 C CA . ASP A 1 208 ? -9.367 9.359 -5.445 1 86.88 208 ASP A CA 1
ATOM 1612 C C . ASP A 1 208 ? -9.797 10.695 -6.047 1 86.88 208 ASP A C 1
ATOM 1614 O O . ASP A 1 208 ? -10.758 10.758 -6.816 1 86.88 208 ASP A O 1
ATOM 1618 N N . VAL A 1 209 ? -9.156 11.789 -5.676 1 89.06 209 VAL A N 1
ATOM 1619 C CA . VAL A 1 209 ? -9.305 13.133 -6.227 1 89.06 209 VAL A CA 1
ATOM 1620 C C . VAL A 1 209 ? -7.949 13.828 -6.266 1 89.06 209 VAL A C 1
ATOM 1622 O O . VAL A 1 209 ? -6.957 13.297 -5.754 1 89.06 209 VAL A O 1
ATOM 1625 N N . ALA A 1 210 ? -7.938 14.953 -6.859 1 91.56 210 ALA A N 1
ATOM 1626 C CA . ALA A 1 210 ? -6.68 15.688 -6.969 1 91.56 210 ALA A CA 1
ATOM 1627 C C . ALA A 1 210 ? -6.27 16.266 -5.621 1 91.56 210 ALA A C 1
ATOM 1629 O O . ALA A 1 210 ? -7.109 16.766 -4.867 1 91.56 210 ALA A O 1
ATOM 1630 N N . TRP A 1 211 ? -4.996 16.203 -5.305 1 94.06 211 TRP A N 1
ATOM 1631 C CA . TRP A 1 211 ? -4.418 16.719 -4.07 1 94.06 211 TRP A CA 1
ATOM 1632 C C . TRP A 1 211 ? -3.043 17.328 -4.328 1 94.06 211 TRP A C 1
ATOM 1634 O O . TRP A 1 211 ? -2.439 17.094 -5.375 1 94.06 211 TRP A O 1
ATOM 1644 N N . ILE A 1 212 ? -2.629 18.156 -3.459 1 97.12 212 ILE A N 1
ATOM 1645 C CA . ILE A 1 212 ? -1.213 18.469 -3.283 1 97.12 212 ILE A CA 1
ATOM 1646 C C . ILE A 1 212 ? -0.67 17.719 -2.066 1 97.12 212 ILE A C 1
ATOM 1648 O O . ILE A 1 212 ? -1.261 17.766 -0.984 1 97.12 212 ILE A O 1
ATOM 1652 N N . VAL A 1 213 ? 0.338 16.969 -2.266 1 98.31 213 VAL A N 1
ATOM 1653 C CA . VAL A 1 213 ? 0.945 16.188 -1.187 1 98.31 213 VAL A CA 1
ATOM 1654 C C . VAL A 1 213 ? 2.334 16.75 -0.874 1 98.31 213 VAL A C 1
ATOM 1656 O O . VAL A 1 213 ? 3.209 16.766 -1.741 1 98.31 213 VAL A O 1
ATOM 1659 N N . ASP A 1 214 ? 2.518 17.156 0.369 1 98.75 214 ASP A N 1
ATOM 1660 C CA . ASP A 1 214 ? 3.758 17.734 0.862 1 98.75 214 ASP A CA 1
ATOM 1661 C C . ASP A 1 214 ? 4.582 16.719 1.639 1 98.75 214 ASP A C 1
ATOM 1663 O O . ASP A 1 214 ? 4.09 16.109 2.596 1 98.75 214 ASP A O 1
ATOM 1667 N N . VAL A 1 215 ? 5.812 16.547 1.184 1 98.81 215 VAL A N 1
ATOM 1668 C CA . VAL A 1 215 ? 6.625 15.586 1.91 1 98.81 215 VAL A CA 1
ATOM 1669 C C . VAL A 1 215 ? 8 16.188 2.203 1 98.81 215 VAL A C 1
ATOM 1671 O O . VAL A 1 215 ? 8.438 17.109 1.525 1 98.81 215 VAL A O 1
ATOM 1674 N N . GLY A 1 216 ? 8.641 15.68 3.242 1 98.69 216 GLY A N 1
ATOM 1675 C CA . GLY A 1 216 ? 10.008 16.031 3.578 1 98.69 216 GLY A CA 1
ATOM 1676 C C . GLY A 1 216 ? 10.688 15.031 4.488 1 98.69 216 GLY A C 1
ATOM 1677 O O . GLY A 1 216 ? 10.023 14.195 5.098 1 98.69 216 GLY A O 1
ATOM 1678 N N . GLY A 1 217 ? 11.93 15.008 4.512 1 98.5 217 GLY A N 1
ATOM 1679 C CA . GLY A 1 217 ? 12.805 14.219 5.359 1 98.5 217 GLY A CA 1
ATOM 1680 C C . GLY A 1 217 ? 14.156 14.859 5.586 1 98.5 217 GLY A C 1
ATOM 1681 O O . GLY A 1 217 ? 14.367 16.016 5.227 1 98.5 217 GLY A O 1
ATOM 1682 N N . PRO A 1 218 ? 15.039 14.125 6.203 1 98.25 218 PRO A N 1
ATOM 1683 C CA . PRO A 1 218 ? 16.344 14.688 6.52 1 98.25 218 PRO A CA 1
ATOM 1684 C C . PRO A 1 218 ? 17.141 15.102 5.273 1 98.25 218 PRO A C 1
ATOM 1686 O O . PRO A 1 218 ? 18.016 15.953 5.352 1 98.25 218 PRO A O 1
ATOM 1689 N N . ASP A 1 219 ? 16.766 14.539 4.121 1 96.94 219 ASP A N 1
ATOM 1690 C CA . ASP A 1 219 ? 17.594 14.727 2.928 1 96.94 219 ASP A CA 1
ATOM 1691 C C . ASP A 1 219 ? 16.938 15.719 1.965 1 96.94 219 ASP A C 1
ATOM 1693 O O . ASP A 1 219 ? 17.422 15.922 0.854 1 96.94 219 ASP A O 1
ATOM 1697 N N . GLY A 1 220 ? 15.836 16.266 2.336 1 97.94 220 GLY A N 1
ATOM 1698 C CA . GLY A 1 220 ? 15.18 17.203 1.45 1 97.94 220 GLY A CA 1
ATOM 1699 C C . GLY A 1 220 ? 13.664 17.172 1.559 1 97.94 220 GLY A C 1
ATOM 1700 O O . GLY A 1 220 ? 13.117 16.688 2.547 1 97.94 220 GLY A O 1
ATOM 1701 N N . ALA A 1 221 ? 13.039 17.781 0.571 1 98.31 221 ALA A N 1
ATOM 1702 C CA . ALA A 1 221 ? 11.578 17.875 0.552 1 98.31 221 ALA A CA 1
ATOM 1703 C C . ALA A 1 221 ? 11.055 17.969 -0.877 1 98.31 221 ALA A C 1
ATOM 1705 O O . ALA A 1 221 ? 11.766 18.438 -1.774 1 98.31 221 ALA A O 1
ATOM 1706 N N . TYR A 1 222 ? 9.82 17.422 -1.069 1 97.31 222 TYR A N 1
ATOM 1707 C CA . TYR A 1 222 ? 9.102 17.484 -2.338 1 97.31 222 TYR A CA 1
ATOM 1708 C C . TYR A 1 222 ? 7.68 18 -2.137 1 97.31 222 TYR A C 1
ATOM 1710 O O . TYR A 1 222 ? 7.156 17.984 -1.02 1 97.31 222 TYR A O 1
ATOM 1718 N N . VAL A 1 223 ? 7.148 18.531 -3.234 1 98.44 223 VAL A N 1
ATOM 1719 C CA . VAL A 1 223 ? 5.711 18.75 -3.361 1 98.44 223 VAL A CA 1
ATOM 1720 C C . VAL A 1 223 ? 5.168 17.969 -4.547 1 98.44 223 VAL A C 1
ATOM 1722 O O . VAL A 1 223 ? 5.699 18.047 -5.656 1 98.44 223 VAL A O 1
ATOM 1725 N N . PHE A 1 224 ? 4.176 17.172 -4.262 1 98 224 PHE A N 1
ATOM 1726 C CA . PHE A 1 224 ? 3.512 16.453 -5.344 1 98 224 PHE A CA 1
ATOM 1727 C C . PHE A 1 224 ? 2.219 17.141 -5.742 1 98 224 PHE A C 1
ATOM 1729 O O . PHE A 1 224 ? 1.377 17.438 -4.891 1 98 224 PHE A O 1
ATOM 1736 N N . GLU A 1 225 ? 2.109 17.453 -7.012 1 97.31 225 GLU A N 1
ATOM 1737 C CA . GLU A 1 225 ? 0.82 17.797 -7.609 1 97.31 225 GLU A CA 1
ATOM 1738 C C . GLU A 1 225 ? 0.156 16.547 -8.203 1 97.31 225 GLU A C 1
ATOM 1740 O O . GLU A 1 225 ? 0.557 16.078 -9.273 1 97.31 225 GLU A O 1
ATOM 1745 N N . VAL A 1 226 ? -0.797 16.109 -7.445 1 94.5 226 VAL A N 1
ATOM 1746 C CA . VAL A 1 226 ? -1.364 14.797 -7.734 1 94.5 226 VAL A CA 1
ATOM 1747 C C . VAL A 1 226 ? -2.699 14.961 -8.461 1 94.5 226 VAL A C 1
ATOM 1749 O O . VAL A 1 226 ? -3.689 15.383 -7.863 1 94.5 226 VAL A O 1
ATOM 1752 N N . GLY A 1 227 ? -2.684 14.625 -9.75 1 90.06 227 GLY A N 1
ATOM 1753 C CA . GLY A 1 227 ? -3.918 14.516 -10.516 1 90.06 227 GLY A CA 1
ATOM 1754 C C . GLY A 1 227 ? -4.445 13.094 -10.602 1 90.06 227 GLY A C 1
ATOM 1755 O O . GLY A 1 227 ? -3.816 12.164 -10.102 1 90.06 227 GLY A O 1
ATOM 1756 N N . LEU A 1 228 ? -5.586 12.883 -11.203 1 85.06 228 LEU A N 1
ATOM 1757 C CA . LEU A 1 228 ? -6.219 11.57 -11.273 1 85.06 228 LEU A CA 1
ATOM 1758 C C . LEU A 1 228 ? -5.402 10.617 -12.141 1 85.06 228 LEU A C 1
ATOM 1760 O O . LEU A 1 228 ? -5.398 9.406 -11.898 1 85.06 228 LEU A O 1
ATOM 1764 N N . ASN A 1 229 ? -4.688 11.211 -13.125 1 79.88 229 ASN A N 1
ATOM 1765 C CA . ASN A 1 229 ? -4.031 10.328 -14.078 1 79.88 229 ASN A CA 1
ATOM 1766 C C . ASN A 1 229 ? -2.514 10.5 -14.055 1 79.88 229 ASN A C 1
ATOM 1768 O O . ASN A 1 229 ? -1.782 9.695 -14.633 1 79.88 229 ASN A O 1
ATOM 1772 N N . GLU A 1 230 ? -2.109 11.578 -13.414 1 85.19 230 GLU A N 1
ATOM 1773 C CA . GLU A 1 230 ? -0.676 11.859 -13.383 1 85.19 230 GLU A CA 1
ATOM 1774 C C . GLU A 1 230 ? -0.28 12.586 -12.102 1 85.19 230 GLU A C 1
ATOM 1776 O O . GLU A 1 230 ? -1.118 13.219 -11.461 1 85.19 230 GLU A O 1
ATOM 1781 N N . THR A 1 231 ? 0.895 12.422 -11.711 1 91.44 231 THR A N 1
ATOM 1782 C CA . THR A 1 231 ? 1.492 13.148 -10.594 1 91.44 231 THR A CA 1
ATOM 1783 C C . THR A 1 231 ? 2.775 13.852 -11.023 1 91.44 231 THR A C 1
ATOM 1785 O O . THR A 1 231 ? 3.611 13.258 -11.711 1 91.44 231 THR A O 1
ATOM 1788 N N . LYS A 1 232 ? 2.842 15.102 -10.719 1 94.88 232 LYS A N 1
ATOM 1789 C CA . LYS A 1 232 ? 4.066 15.859 -10.945 1 94.88 232 LYS A CA 1
ATOM 1790 C C . LYS A 1 232 ? 4.801 16.125 -9.641 1 94.88 232 LYS A C 1
ATOM 1792 O O . LYS A 1 232 ? 4.168 16.391 -8.609 1 94.88 232 LYS A O 1
ATOM 1797 N N . VAL A 1 233 ? 6.105 16.047 -9.734 1 95.56 233 VAL A N 1
ATOM 1798 C CA . VAL A 1 233 ? 6.941 16.25 -8.555 1 95.56 233 VAL A CA 1
ATOM 1799 C C . VAL A 1 233 ? 7.691 17.562 -8.664 1 95.56 233 VAL A C 1
ATOM 1801 O O . VAL A 1 233 ? 8.43 17.797 -9.625 1 95.56 233 VAL A O 1
ATOM 1804 N N . ARG A 1 234 ? 7.449 18.422 -7.805 1 96.38 234 ARG A N 1
ATOM 1805 C CA . ARG A 1 234 ? 8.219 19.656 -7.703 1 96.38 234 ARG A CA 1
ATOM 1806 C C . ARG A 1 234 ? 9.391 19.484 -6.734 1 96.38 234 ARG A C 1
ATOM 1808 O O . ARG A 1 234 ? 9.188 19.219 -5.547 1 96.38 234 ARG A O 1
ATOM 1815 N N . ILE A 1 235 ? 10.5 19.641 -7.496 1 91.06 235 ILE A N 1
ATOM 1816 C CA . ILE A 1 235 ? 11.727 19.578 -6.707 1 91.06 235 ILE A CA 1
ATOM 1817 C C . ILE A 1 235 ? 12.281 21 -6.5 1 91.06 235 ILE A C 1
ATOM 1819 O O . ILE A 1 235 ? 12.086 21.875 -7.344 1 91.06 235 ILE A O 1
ATOM 1823 N N . GLY A 1 236 ? 12.594 21.531 -5.336 1 89.31 236 GLY A N 1
ATOM 1824 C CA . GLY A 1 236 ? 13.133 22.844 -5.02 1 89.31 236 GLY A CA 1
ATOM 1825 C C . GLY A 1 236 ? 14.648 22.859 -4.93 1 89.31 236 GLY A C 1
ATOM 1826 O O . GLY A 1 236 ? 15.297 21.828 -5.051 1 89.31 236 GLY A O 1
ATOM 1827 N N . ASP A 1 237 ? 15.156 24.031 -5.059 1 94.38 237 ASP A N 1
ATOM 1828 C CA . ASP A 1 237 ? 16.578 24.297 -4.836 1 94.38 237 ASP A CA 1
ATOM 1829 C C . ASP A 1 237 ? 16.812 24.953 -3.477 1 94.38 237 ASP A C 1
ATOM 1831 O O . ASP A 1 237 ? 17.094 26.141 -3.4 1 94.38 237 ASP A O 1
ATOM 1835 N N . GLY A 1 238 ? 16.734 24.141 -2.525 1 97.88 238 GLY A N 1
ATOM 1836 C CA . GLY A 1 238 ? 16.891 24.625 -1.163 1 97.88 238 GLY A CA 1
ATOM 1837 C C . GLY A 1 238 ? 15.602 25.125 -0.545 1 97.88 238 GLY A C 1
ATOM 1838 O O . GLY A 1 238 ? 15.562 25.484 0.634 1 97.88 238 GLY A O 1
ATOM 1839 N N . VAL A 1 239 ? 14.53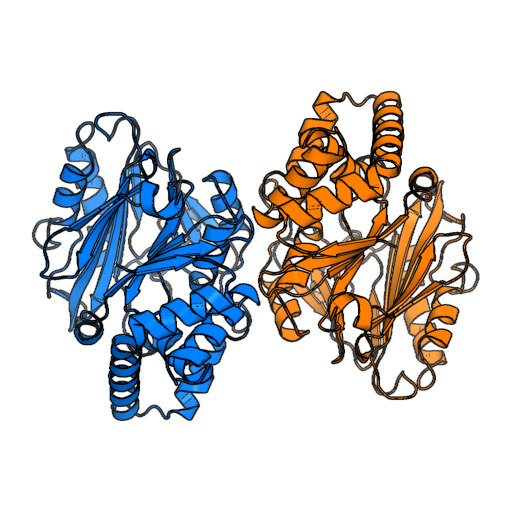9 25.203 -1.376 1 98.56 239 VAL A N 1
ATOM 1840 C CA . VAL A 1 239 ? 13.242 25.672 -0.898 1 98.56 239 VAL A CA 1
ATOM 1841 C C . VAL A 1 239 ? 12.125 25.125 -1.78 1 98.56 239 VAL A C 1
ATOM 1843 O O . VAL A 1 239 ? 12.289 25 -2.998 1 98.56 239 VAL A O 1
ATOM 1846 N N . VAL A 1 240 ? 11.07 24.688 -1.211 1 98.5 240 VAL A N 1
ATOM 1847 C CA . VAL A 1 240 ? 9.836 24.359 -1.919 1 98.5 240 VAL A CA 1
ATOM 1848 C C . VAL A 1 240 ? 8.633 24.812 -1.096 1 98.5 240 VAL A C 1
ATOM 1850 O O . VAL A 1 240 ? 8.68 24.812 0.137 1 98.5 240 VAL A O 1
ATOM 1853 N N . ALA A 1 241 ? 7.598 25.281 -1.758 1 98.44 241 ALA A N 1
ATOM 1854 C CA . ALA A 1 241 ? 6.367 25.719 -1.1 1 98.44 241 ALA A CA 1
ATOM 1855 C C . ALA A 1 241 ? 5.137 25.234 -1.854 1 98.44 241 ALA A C 1
ATOM 1857 O O . ALA A 1 241 ? 5.234 24.797 -3.004 1 98.44 241 ALA A O 1
ATOM 1858 N N . ALA A 1 242 ? 4.066 25.219 -1.155 1 98.31 242 ALA A N 1
ATOM 1859 C CA . ALA A 1 242 ? 2.771 24.906 -1.748 1 98.31 242 ALA A CA 1
ATOM 1860 C C . ALA A 1 242 ? 1.644 25.641 -1.031 1 98.31 242 ALA A C 1
ATOM 1862 O O . ALA A 1 242 ? 1.771 25.984 0.143 1 98.31 242 ALA A O 1
ATOM 1863 N N . ALA A 1 243 ? 0.684 25.875 -1.727 1 96.81 243 ALA A N 1
ATOM 1864 C CA . ALA A 1 243 ? -0.606 26.312 -1.19 1 96.81 243 ALA A CA 1
ATOM 1865 C C . ALA A 1 243 ? -1.749 25.5 -1.802 1 96.81 243 ALA A C 1
ATOM 1867 O O . ALA A 1 243 ? -1.723 24.266 -1.794 1 96.81 243 ALA A O 1
ATOM 1868 N N . ASN A 1 244 ? -2.758 26.125 -2.48 1 94.75 244 ASN A N 1
ATOM 1869 C CA . ASN A 1 244 ? -3.926 25.375 -2.943 1 94.75 244 ASN A CA 1
ATOM 1870 C C . ASN A 1 244 ? -4.117 25.516 -4.449 1 94.75 244 ASN A C 1
ATOM 1872 O O . ASN A 1 244 ? -5.227 25.781 -4.918 1 94.75 244 ASN A O 1
ATOM 1876 N N . HIS A 1 245 ? -2.996 25.422 -5.129 1 95.44 245 HIS A N 1
ATOM 1877 C CA . HIS A 1 245 ? -3.035 25.422 -6.59 1 95.44 245 HIS A CA 1
ATOM 1878 C C . HIS A 1 245 ? -1.829 24.688 -7.168 1 95.44 245 HIS A C 1
ATOM 1880 O O . HIS A 1 245 ? -0.752 24.688 -6.57 1 95.44 245 HIS A O 1
ATOM 1886 N N . PHE A 1 246 ? -2.016 24.062 -8.32 1 95.75 246 PHE A N 1
ATOM 1887 C CA . PHE A 1 246 ? -0.916 23.438 -9.055 1 95.75 246 PHE A CA 1
ATOM 1888 C C . PHE A 1 246 ? -0.028 24.516 -9.68 1 95.75 246 PHE A C 1
ATOM 1890 O O . PHE A 1 246 ? -0.525 25.516 -10.188 1 95.75 246 PHE A O 1
ATOM 1897 N N . VAL A 1 247 ? 1.227 24.312 -9.672 1 94.94 247 VAL A N 1
ATOM 1898 C CA . VAL A 1 247 ? 2.18 25.312 -10.141 1 94.94 247 VAL A CA 1
ATOM 1899 C C . VAL A 1 247 ? 2.818 24.844 -11.445 1 94.94 247 VAL A C 1
ATOM 1901 O O . VAL A 1 247 ? 3.195 25.672 -12.289 1 94.94 247 VAL A O 1
ATOM 1904 N N . ASP A 1 248 ? 3.012 23.562 -11.633 1 94.69 248 ASP A N 1
ATOM 1905 C CA . ASP A 1 248 ? 3.676 23.062 -12.828 1 94.69 248 ASP A CA 1
ATOM 1906 C C . ASP A 1 248 ? 2.934 23.484 -14.094 1 94.69 248 ASP A C 1
ATOM 1908 O O . ASP A 1 248 ? 1.743 23.203 -14.242 1 94.69 248 ASP A O 1
ATOM 1912 N N . PRO A 1 249 ? 3.586 24.125 -14.992 1 91.06 249 PRO A N 1
ATOM 1913 C CA . PRO A 1 249 ? 2.916 24.703 -16.156 1 91.06 249 PRO A CA 1
ATOM 1914 C C . PRO A 1 249 ? 2.408 23.656 -17.125 1 91.06 249 PRO A C 1
ATOM 1916 O O . PRO A 1 249 ? 1.592 23.953 -18 1 91.06 249 PRO A O 1
ATOM 1919 N N . SER A 1 250 ? 2.855 22.438 -16.984 1 92.19 250 SER A N 1
ATOM 1920 C CA . SER A 1 250 ? 2.449 21.391 -17.938 1 92.19 250 SER A CA 1
ATOM 1921 C C . SER A 1 250 ? 1.021 20.938 -17.672 1 92.19 250 SER A C 1
ATOM 1923 O O . SER A 1 250 ? 0.419 20.25 -18.5 1 92.19 250 SER A O 1
ATOM 1925 N N . TRP A 1 251 ? 0.354 21.203 -16.531 1 91.06 251 TRP A N 1
ATOM 1926 C CA . TRP A 1 251 ? -1.026 20.844 -16.234 1 91.06 251 TRP A CA 1
ATOM 1927 C C . TRP A 1 251 ? -1.996 21.562 -17.156 1 91.06 251 TRP A C 1
ATOM 1929 O O . TRP A 1 251 ? -3.102 21.078 -17.406 1 91.06 251 TRP A O 1
ATOM 1939 N N . ASP A 1 252 ? -1.659 22.469 -17.828 1 86.06 252 ASP A N 1
ATOM 1940 C CA . ASP A 1 252 ? -2.496 23.25 -18.734 1 86.06 252 ASP A CA 1
ATOM 1941 C C . ASP A 1 252 ? -3.879 23.484 -18.125 1 86.06 252 ASP A C 1
ATOM 1943 O O . ASP A 1 252 ? -4.895 23.172 -18.75 1 86.06 252 ASP A O 1
ATOM 1947 N N . LEU A 1 253 ? -3.986 23.969 -16.938 1 86.81 253 LEU A N 1
ATOM 1948 C CA . LEU A 1 253 ? -5.234 24.219 -16.219 1 86.81 253 LEU A CA 1
ATOM 1949 C C . LEU A 1 253 ? -5.887 25.5 -16.719 1 86.81 253 LEU A C 1
ATOM 1951 O O . LEU A 1 253 ? -5.207 26.516 -16.922 1 86.81 253 LEU A O 1
ATOM 1955 N N . THR A 1 254 ? -7.191 25.422 -16.891 1 83.31 254 THR A N 1
ATOM 1956 C CA . THR A 1 254 ? -7.91 26.547 -17.453 1 83.31 254 THR A CA 1
ATOM 1957 C C . THR A 1 254 ? -8.461 27.453 -16.344 1 83.31 254 THR A C 1
ATOM 1959 O O . THR A 1 254 ? -8.688 28.641 -16.562 1 83.31 254 THR A O 1
ATOM 1962 N N . THR A 1 255 ? -8.789 26.891 -15.219 1 82.69 255 THR A N 1
ATOM 1963 C CA . THR A 1 255 ? -9.305 27.688 -14.109 1 82.69 255 THR A CA 1
ATOM 1964 C C . THR A 1 255 ? -8.164 28.297 -13.305 1 82.69 255 THR A C 1
ATOM 1966 O O . THR A 1 255 ? -7.262 27.594 -12.859 1 82.69 255 THR A O 1
ATOM 1969 N N . PRO A 1 256 ? -8.227 29.578 -13.188 1 85.88 256 PRO A N 1
ATOM 1970 C CA . PRO A 1 256 ? -7.168 30.219 -12.406 1 85.88 256 PRO A CA 1
ATOM 1971 C C . PRO A 1 256 ? -7.23 29.859 -10.922 1 85.88 256 PRO A C 1
ATOM 1973 O O . PRO A 1 256 ? -8.32 29.672 -10.375 1 85.88 256 PRO A O 1
ATOM 1976 N N . PRO A 1 257 ? -6.062 29.812 -10.305 1 88.25 257 PRO A N 1
ATOM 1977 C CA . PRO A 1 257 ? -6.047 29.609 -8.859 1 88.25 257 PRO A CA 1
ATOM 1978 C C . PRO A 1 257 ? -6.715 30.75 -8.086 1 88.25 257 PRO A C 1
ATOM 1980 O O . PRO A 1 257 ? -6.824 31.859 -8.602 1 88.25 257 PRO A O 1
ATOM 1983 N N . GLY A 1 258 ? -7.184 30.406 -6.902 1 86.12 258 GLY A N 1
ATOM 1984 C CA . GLY A 1 258 ? -7.672 31.469 -6.035 1 86.12 258 GLY A CA 1
ATOM 1985 C C . GLY A 1 258 ? -6.598 32.469 -5.668 1 86.12 258 GLY A C 1
ATOM 1986 O O . GLY A 1 258 ? -5.438 32.094 -5.465 1 86.12 258 GLY A O 1
ATOM 1987 N N . GLU A 1 259 ? -7.016 33.75 -5.625 1 83.75 259 GLU A N 1
ATOM 1988 C CA . GLU A 1 259 ? -6.09 34.812 -5.297 1 83.75 259 GLU A CA 1
ATOM 1989 C C . GLU A 1 259 ? -5.391 34.562 -3.967 1 83.75 259 GLU A C 1
ATOM 1991 O O . GLU A 1 259 ? -4.172 34.719 -3.861 1 83.75 259 GLU A O 1
ATOM 1996 N N . HIS A 1 260 ? -6.062 34.094 -3.082 1 88.81 260 HIS A N 1
ATOM 1997 C CA . HIS A 1 260 ? -5.488 33.844 -1.765 1 88.81 260 HIS A CA 1
ATOM 1998 C C . HIS A 1 260 ? -4.426 32.75 -1.818 1 88.81 260 HIS A C 1
ATOM 2000 O O . HIS A 1 260 ? -3.43 32.812 -1.096 1 88.81 260 HIS A O 1
ATOM 2006 N N . SER A 1 261 ? -4.637 31.797 -2.68 1 93.5 261 SER A N 1
ATOM 2007 C CA . SER A 1 261 ? -3.658 30.734 -2.807 1 93.5 261 SER A CA 1
ATOM 2008 C C . SER A 1 261 ? -2.359 31.234 -3.426 1 93.5 261 SER A C 1
ATOM 2010 O O . SER A 1 261 ? -1.271 30.922 -2.936 1 93.5 261 SER A O 1
ATOM 2012 N N . LEU A 1 262 ? -2.479 32.062 -4.422 1 95.19 262 LEU A N 1
ATOM 2013 C CA . LEU A 1 262 ? -1.311 32.594 -5.109 1 95.19 262 LEU A CA 1
ATOM 2014 C C . LEU A 1 262 ? -0.515 33.531 -4.188 1 95.19 262 LEU A C 1
ATOM 2016 O O . LEU A 1 262 ? 0.715 33.438 -4.141 1 95.19 262 LEU A O 1
ATOM 2020 N N . THR A 1 263 ? -1.259 34.312 -3.492 1 95.38 263 THR A N 1
ATOM 2021 C CA . THR A 1 263 ? -0.605 35.281 -2.633 1 95.38 263 THR A CA 1
ATOM 2022 C C . THR A 1 263 ? 0.118 34.594 -1.479 1 95.38 263 THR A C 1
ATOM 2024 O O . THR A 1 263 ? 1.259 34.938 -1.161 1 95.38 263 THR A O 1
ATOM 2027 N N . ARG A 1 264 ? -0.529 33.656 -0.873 1 95.81 264 ARG A N 1
ATOM 2028 C CA . ARG A 1 264 ? 0.103 32.938 0.221 1 95.81 264 ARG A CA 1
ATOM 2029 C C . ARG A 1 264 ? 1.362 32.219 -0.255 1 95.81 264 ARG A C 1
ATOM 2031 O O . ARG A 1 264 ? 2.393 32.25 0.421 1 95.81 264 ARG A O 1
ATOM 2038 N N . TYR A 1 265 ? 1.24 31.625 -1.413 1 97.12 265 TYR A N 1
ATOM 2039 C CA . TYR A 1 265 ? 2.367 30.938 -2.027 1 97.12 265 TYR A CA 1
ATOM 2040 C C . TYR A 1 265 ? 3.535 31.891 -2.256 1 97.12 265 TYR A C 1
ATOM 2042 O O . TYR A 1 265 ? 4.664 31.594 -1.857 1 97.12 265 TYR A O 1
ATOM 2050 N N . ALA A 1 266 ? 3.26 32.969 -2.842 1 97.62 266 ALA A N 1
ATOM 2051 C CA . ALA A 1 266 ? 4.281 33.969 -3.143 1 97.62 266 ALA A CA 1
ATOM 2052 C C . ALA A 1 266 ? 4.879 34.531 -1.864 1 97.62 266 ALA A C 1
ATOM 2054 O O . ALA A 1 266 ? 6.09 34.75 -1.78 1 97.62 266 ALA A O 1
ATOM 2055 N N . ASN A 1 267 ? 4.047 34.812 -0.882 1 98.25 267 ASN A N 1
ATOM 2056 C CA . ASN A 1 267 ? 4.5 35.375 0.386 1 98.25 267 ASN A CA 1
ATOM 2057 C C . ASN A 1 267 ? 5.469 34.438 1.102 1 98.25 267 ASN A C 1
ATOM 2059 O O . ASN A 1 267 ? 6.488 34.875 1.637 1 98.25 267 ASN A O 1
ATOM 2063 N N . LEU A 1 268 ? 5.145 33.156 1.131 1 98.5 268 LEU A N 1
ATOM 2064 C CA . LEU A 1 268 ? 6.004 32.188 1.793 1 98.5 268 LEU A CA 1
ATOM 2065 C C . LEU A 1 268 ? 7.379 32.125 1.139 1 98.5 268 LEU A C 1
ATOM 2067 O O . LEU A 1 268 ? 8.398 32.125 1.83 1 98.5 268 LEU A O 1
ATOM 2071 N N . LEU A 1 269 ? 7.387 32.125 -0.186 1 98.31 269 LEU A N 1
ATOM 2072 C CA . LEU A 1 269 ? 8.656 32.062 -0.901 1 98.31 269 LEU A CA 1
ATOM 2073 C C . LEU A 1 269 ? 9.445 33.375 -0.665 1 98.31 269 LEU A C 1
ATOM 2075 O O . LEU A 1 269 ? 10.664 33.312 -0.488 1 98.31 269 LEU A O 1
ATOM 2079 N N . SER A 1 270 ? 8.75 34.438 -0.681 1 98.5 270 SER A N 1
ATOM 2080 C CA . SER A 1 270 ? 9.391 35.719 -0.434 1 98.5 270 SER A CA 1
ATOM 2081 C C . SER A 1 270 ? 10 35.781 0.965 1 98.5 270 SER A C 1
ATOM 2083 O O . SER A 1 270 ? 11.125 36.25 1.142 1 98.5 270 SER A O 1
ATOM 2085 N N . GLN A 1 271 ? 9.273 35.375 1.944 1 98.69 271 GLN A N 1
ATOM 2086 C CA . GLN A 1 271 ? 9.758 35.375 3.322 1 98.69 271 GLN A CA 1
ATOM 2087 C C . GLN A 1 271 ? 10.945 34.438 3.484 1 98.69 271 GLN A C 1
ATOM 2089 O O . GLN A 1 271 ? 11.906 34.75 4.191 1 98.69 271 GLN A O 1
ATOM 2094 N N . ALA A 1 272 ? 10.859 33.281 2.863 1 98.75 272 ALA A N 1
ATOM 2095 C CA . ALA A 1 272 ? 11.992 32.344 2.896 1 98.75 272 ALA A CA 1
ATOM 2096 C C . ALA A 1 272 ? 13.234 33 2.281 1 98.75 272 ALA A C 1
ATOM 2098 O O . ALA A 1 272 ? 14.336 32.875 2.828 1 98.75 272 ALA A O 1
ATOM 2099 N N . GLU A 1 273 ? 13 33.656 1.127 1 98.5 273 GLU A N 1
ATOM 2100 C CA . GLU A 1 273 ? 14.125 34.312 0.453 1 98.5 273 GLU A CA 1
ATOM 2101 C C . GLU A 1 273 ? 14.734 35.406 1.316 1 98.5 273 GLU A C 1
ATOM 2103 O O . GLU A 1 273 ? 15.953 35.531 1.396 1 98.5 273 GLU A O 1
ATOM 2108 N N . ALA A 1 274 ? 13.938 36.125 1.938 1 98.44 274 ALA A N 1
ATOM 2109 C CA . ALA A 1 274 ? 14.391 37.219 2.787 1 98.44 274 ALA A CA 1
ATOM 2110 C C . ALA A 1 274 ? 15.203 36.688 3.969 1 98.44 274 ALA A C 1
ATOM 2112 O O . ALA A 1 274 ? 16.125 37.375 4.441 1 98.44 274 ALA A O 1
ATOM 2113 N N . ALA A 1 275 ? 14.898 35.531 4.395 1 98.5 275 ALA A N 1
ATOM 2114 C CA . ALA A 1 275 ? 15.562 34.969 5.574 1 98.5 275 ALA A CA 1
ATOM 2115 C C . ALA A 1 275 ? 16.609 33.938 5.18 1 98.5 275 ALA A C 1
ATOM 2117 O O . ALA A 1 275 ? 17.078 33.156 6.02 1 98.5 275 ALA A O 1
ATOM 2118 N N . LYS A 1 276 ? 16.922 33.906 3.91 1 98.44 276 LYS A N 1
ATOM 2119 C CA . LYS A 1 276 ? 17.828 32.875 3.385 1 98.44 276 LYS A CA 1
ATOM 2120 C C . LYS A 1 276 ? 19.125 32.812 4.18 1 98.44 276 LYS A C 1
ATOM 2122 O O . LYS A 1 276 ? 19.734 33.875 4.43 1 98.44 276 LYS A O 1
ATOM 2127 N N . GLY A 1 277 ? 19.453 31.641 4.574 1 98.38 277 GLY A N 1
ATOM 2128 C CA . GLY A 1 277 ? 20.703 31.422 5.289 1 98.38 277 GLY A CA 1
ATOM 2129 C C . GLY A 1 277 ? 20.531 31.469 6.797 1 98.38 277 GLY A C 1
ATOM 2130 O O . GLY A 1 277 ? 21.422 31.047 7.531 1 98.38 277 GLY A O 1
ATOM 2131 N N . SER A 1 278 ? 19.391 31.922 7.266 1 98.38 278 SER A N 1
ATOM 2132 C CA . SER A 1 278 ? 19.234 32.125 8.703 1 98.38 278 SER A CA 1
ATOM 2133 C C . SER A 1 278 ? 18.062 31.297 9.25 1 98.38 278 SER A C 1
ATOM 2135 O O . SER A 1 278 ? 17.719 31.406 10.43 1 98.38 278 SER A O 1
ATOM 2137 N N . ILE A 1 279 ? 17.422 30.5 8.484 1 98.88 279 ILE A N 1
ATOM 2138 C CA . ILE A 1 279 ? 16.172 29.859 8.898 1 98.88 279 ILE A CA 1
ATOM 2139 C C . ILE A 1 279 ? 16.484 28.625 9.734 1 98.88 279 ILE A C 1
ATOM 2141 O O . ILE A 1 279 ? 17.172 27.719 9.281 1 98.88 279 ILE A O 1
ATOM 2145 N N . ASP A 1 280 ? 16.188 28.609 10.891 1 98.75 280 ASP A N 1
ATOM 2146 C CA . ASP A 1 280 ? 16.016 27.453 11.781 1 98.75 280 ASP A CA 1
ATOM 2147 C C . ASP A 1 280 ? 14.57 27.312 12.227 1 98.75 280 ASP A C 1
ATOM 2149 O O . ASP A 1 280 ? 13.672 27.922 11.648 1 98.75 280 ASP A O 1
ATOM 2153 N N . ALA A 1 281 ? 14.289 26.453 13.188 1 98.81 281 ALA A N 1
ATOM 2154 C CA . ALA A 1 281 ? 12.914 26.203 13.617 1 98.81 281 ALA A CA 1
ATOM 2155 C C . ALA A 1 281 ? 12.266 27.484 14.133 1 98.81 281 ALA A C 1
ATOM 2157 O O . ALA A 1 281 ? 11.109 27.781 13.812 1 98.81 281 ALA A O 1
ATOM 2158 N N . GLU A 1 282 ? 12.969 28.25 14.859 1 98.56 282 GLU A N 1
ATOM 2159 C CA . GLU A 1 282 ? 12.445 29.484 15.445 1 98.56 282 GLU A CA 1
ATOM 2160 C C . GLU A 1 282 ? 12.094 30.5 14.367 1 98.56 282 GLU A C 1
ATOM 2162 O O . GLU A 1 282 ? 11.031 31.109 14.406 1 98.56 282 GLU A O 1
ATOM 2167 N N . GLU A 1 283 ? 13.055 30.672 13.477 1 98.81 283 GLU A N 1
ATOM 2168 C CA . GLU A 1 283 ? 12.781 31.578 12.375 1 98.81 283 GLU A CA 1
ATOM 2169 C C . GLU A 1 283 ? 11.602 31.094 11.539 1 98.81 283 GLU A C 1
ATOM 2171 O O . GLU A 1 283 ? 10.797 31.906 11.062 1 98.81 283 GLU A O 1
ATOM 2176 N N . MET A 1 284 ? 11.5 29.812 11.305 1 98.88 284 MET A N 1
ATOM 2177 C CA . MET A 1 284 ? 10.359 29.266 10.57 1 98.88 284 MET A CA 1
ATOM 2178 C C . MET A 1 284 ? 9.055 29.547 11.305 1 98.88 284 MET A C 1
ATOM 2180 O O . MET A 1 284 ? 8.047 29.875 10.68 1 98.88 284 MET A O 1
ATOM 2184 N N . MET A 1 285 ? 9.055 29.406 12.641 1 98.75 285 MET A N 1
ATOM 2185 C CA . MET A 1 285 ? 7.871 29.75 13.422 1 98.75 285 MET A CA 1
ATOM 2186 C C . MET A 1 285 ? 7.488 31.203 13.219 1 98.75 285 MET A C 1
ATOM 2188 O O . MET A 1 285 ? 6.309 31.531 13.109 1 98.75 285 MET A O 1
ATOM 2192 N N . GLN A 1 286 ? 8.461 32.031 13.125 1 98.38 286 GLN A N 1
ATOM 2193 C CA . GLN A 1 286 ? 8.195 33.469 12.891 1 98.38 286 GLN A CA 1
ATOM 2194 C C . GLN A 1 286 ? 7.578 33.688 11.516 1 98.38 286 GLN A C 1
ATOM 2196 O O . GLN A 1 286 ? 6.652 34.469 11.367 1 98.38 286 GLN A O 1
ATOM 2201 N N . ILE A 1 287 ? 8.148 33 10.57 1 98.56 287 ILE A N 1
ATOM 2202 C CA . ILE A 1 287 ? 7.59 33.094 9.219 1 98.56 287 ILE A CA 1
ATOM 2203 C C . ILE A 1 287 ? 6.125 32.656 9.242 1 98.56 287 ILE A C 1
ATOM 2205 O O . ILE A 1 287 ? 5.262 33.312 8.664 1 98.56 287 ILE A O 1
ATOM 2209 N N . ARG A 1 288 ? 5.805 31.578 10 1 98.19 288 ARG A N 1
ATOM 2210 C CA . ARG A 1 288 ? 4.473 30.984 10.031 1 98.19 288 ARG A CA 1
ATOM 2211 C C . ARG A 1 288 ? 3.527 31.812 10.898 1 98.19 288 ARG A C 1
ATOM 2213 O O . ARG A 1 288 ? 2.309 31.625 10.844 1 98.19 288 ARG A O 1
ATOM 2220 N N . ASP A 1 289 ? 4.086 32.75 11.633 1 97.44 289 ASP A N 1
ATOM 2221 C CA . ASP A 1 289 ? 3.26 33.594 12.492 1 97.44 289 ASP A CA 1
ATOM 2222 C C . ASP A 1 289 ? 2.848 34.875 11.781 1 97.44 289 ASP A C 1
ATOM 2224 O O . ASP A 1 289 ? 2.031 35.656 12.289 1 97.44 289 ASP A O 1
ATOM 2228 N N . VAL A 1 290 ? 3.404 35.156 10.57 1 97.75 290 VAL A N 1
ATOM 2229 C CA . VAL A 1 290 ? 3.047 36.344 9.836 1 97.75 290 VAL A CA 1
ATOM 2230 C C . VAL A 1 290 ? 1.651 36.188 9.234 1 97.75 290 VAL A C 1
ATOM 2232 O O . VAL A 1 290 ? 1.388 35.25 8.5 1 97.75 290 VAL A O 1
ATOM 2235 N N . LEU A 1 291 ? 0.825 37.125 9.484 1 96.19 291 LEU A N 1
ATOM 2236 C CA . LEU A 1 291 ? -0.557 37.094 9.016 1 96.19 291 LEU A CA 1
ATOM 2237 C C . LEU A 1 291 ? -0.634 37.438 7.531 1 96.19 291 LEU A C 1
ATOM 2239 O O . LEU A 1 291 ? 0.227 38.125 7.004 1 96.19 291 LEU A O 1
ATOM 2243 N N . MET A 1 292 ? -1.689 36.906 6.969 1 93.62 292 MET A N 1
ATOM 2244 C CA . MET A 1 292 ? -1.943 37.188 5.559 1 93.62 292 MET A CA 1
ATOM 2245 C C . MET A 1 292 ? -2.021 38.688 5.316 1 93.62 292 MET A C 1
ATOM 2247 O O . MET A 1 292 ? -1.616 39.188 4.258 1 93.62 292 MET A O 1
ATOM 2251 N N . THR A 1 293 ? -2.557 39.469 6.203 1 92.56 293 THR A N 1
ATOM 2252 C CA . THR A 1 293 ? -2.711 40.906 6.09 1 92.56 293 THR A CA 1
ATOM 2253 C C . THR A 1 293 ? -1.354 41.594 6.145 1 92.56 293 THR A C 1
ATOM 2255 O O . THR A 1 293 ? -1.231 42.781 5.766 1 92.56 293 THR A O 1
ATOM 2258 N N . ASP A 1 294 ? -0.383 40.906 6.625 1 96.19 294 ASP A N 1
ATOM 2259 C CA . ASP A 1 294 ? 0.968 41.469 6.742 1 96.19 294 ASP A CA 1
ATOM 2260 C C . ASP A 1 294 ? 1.924 40.75 5.781 1 96.19 294 ASP A C 1
ATOM 2262 O O . ASP A 1 294 ? 3.096 40.562 6.102 1 96.19 294 ASP A O 1
ATOM 2266 N N . ASP A 1 295 ? 1.405 40.219 4.738 1 96 295 ASP A N 1
ATOM 2267 C CA . ASP A 1 295 ? 2.162 39.562 3.672 1 96 295 ASP A CA 1
ATOM 2268 C C . ASP A 1 295 ? 2.674 38.219 4.113 1 96 295 ASP A C 1
ATOM 2270 O O . ASP A 1 295 ? 3.785 37.812 3.758 1 96 295 ASP A O 1
ATOM 2274 N N . GLY A 1 296 ? 1.945 37.562 4.961 1 96.56 296 GLY A N 1
ATOM 2275 C CA . GLY A 1 296 ? 2.232 36.188 5.355 1 96.56 296 GLY A CA 1
ATOM 2276 C C . GLY A 1 296 ? 1.257 35.188 4.773 1 96.56 296 GLY A C 1
ATOM 2277 O O . GLY A 1 296 ? 0.696 35.406 3.697 1 96.56 296 GLY A O 1
ATOM 2278 N N . ALA A 1 297 ? 1.179 34 5.398 1 96.12 297 ALA A N 1
ATOM 2279 C CA . ALA A 1 297 ? 0.333 32.938 4.879 1 96.12 297 ALA A CA 1
ATOM 2280 C C . ALA A 1 297 ? -0.633 32.438 5.949 1 96.12 297 ALA A C 1
ATOM 2282 O O . ALA A 1 297 ? -1.291 31.406 5.77 1 96.12 297 ALA A O 1
ATOM 2283 N N . THR A 1 298 ? -0.701 33.094 7.055 1 96.38 298 THR A N 1
ATOM 2284 C CA . THR A 1 298 ? -1.471 32.625 8.195 1 96.38 298 THR A CA 1
ATOM 2285 C C . THR A 1 298 ? -2.76 33.438 8.352 1 96.38 298 THR A C 1
ATOM 2287 O O . THR A 1 298 ? -2.756 34.656 8.203 1 96.38 298 THR A O 1
ATOM 2290 N N . PHE A 1 299 ? -3.824 32.75 8.547 1 95 299 PHE A N 1
ATOM 2291 C CA . PHE A 1 299 ? -5.117 33.375 8.828 1 95 299 PHE A CA 1
ATOM 2292 C C . PHE A 1 299 ? -5.414 33.344 10.328 1 95 299 PHE A C 1
ATOM 2294 O O . PHE A 1 299 ? -5.086 32.344 11.008 1 95 299 PHE A O 1
ATOM 2301 N N . ARG A 1 300 ? -5.957 34.344 10.82 1 94.69 300 ARG A N 1
ATOM 2302 C CA . ARG A 1 300 ? -6.484 34.438 12.172 1 94.69 300 ARG A CA 1
ATOM 2303 C C . ARG A 1 300 ? -7.879 35.031 12.188 1 94.69 300 ARG A C 1
ATOM 2305 O O . ARG A 1 300 ? -8.023 36.25 12.32 1 94.69 300 ARG A O 1
ATOM 2312 N N . HIS A 1 301 ? -8.828 34.188 12.117 1 94.19 301 HIS A N 1
ATOM 2313 C CA . HIS A 1 301 ? -10.227 34.594 12.016 1 94.19 301 HIS A CA 1
ATOM 2314 C C . HIS A 1 301 ? -10.422 35.625 10.914 1 94.19 301 HIS A C 1
ATOM 2316 O O . HIS A 1 301 ? -11.109 36.625 11.125 1 94.19 301 HIS A O 1
ATOM 2322 N N . SER A 1 302 ? -9.812 35.406 9.805 1 90.94 302 SER A N 1
ATOM 2323 C CA . SER A 1 302 ? -9.836 36.312 8.68 1 90.94 302 SER A CA 1
ATOM 2324 C C . SER A 1 302 ? -11 36.031 7.742 1 90.94 302 SER A C 1
ATOM 2326 O O . SER A 1 302 ? -11.289 34.844 7.461 1 90.94 302 SER A O 1
ATOM 2328 N N . GLU A 1 303 ? -11.555 37 7.254 1 87.5 303 GLU A N 1
ATOM 2329 C CA . GLU A 1 303 ? -12.695 36.812 6.363 1 87.5 303 GLU A CA 1
ATOM 2330 C C . GLU A 1 303 ? -12.242 36.406 4.969 1 87.5 303 GLU A C 1
ATOM 2332 O O . GLU A 1 303 ? -11.523 37.156 4.293 1 87.5 303 GLU A O 1
ATOM 2337 N N . LEU A 1 304 ? -12.508 35.188 4.66 1 81.69 304 LEU A N 1
ATOM 2338 C CA . LEU A 1 304 ? -12.289 34.625 3.328 1 81.69 304 LEU A CA 1
ATOM 2339 C C . LEU A 1 304 ? -13.57 34 2.789 1 81.69 304 LEU A C 1
ATOM 2341 O O . LEU A 1 304 ? -14.203 33.188 3.471 1 81.69 304 LEU A O 1
ATOM 2345 N N . PHE A 1 305 ? -14.008 34.312 1.559 1 78.31 305 PHE A N 1
ATOM 2346 C CA . PHE A 1 305 ? -15.18 33.75 0.893 1 78.31 305 PHE A CA 1
ATOM 2347 C C . PHE A 1 305 ? -16.422 33.938 1.748 1 78.31 305 PHE A C 1
ATOM 2349 O O . PHE A 1 305 ? -17.266 33.031 1.832 1 78.31 305 PHE A O 1
ATOM 2356 N N . GLY A 1 306 ? -16.484 34.938 2.5 1 81.31 306 GLY A N 1
ATOM 2357 C CA . GLY A 1 306 ? -17.656 35.25 3.287 1 81.31 306 GLY A CA 1
ATOM 2358 C C . GLY A 1 306 ? -17.656 34.594 4.648 1 81.31 306 GLY A C 1
ATOM 2359 O O . GLY A 1 306 ? -18.641 34.688 5.398 1 81.31 306 GLY A O 1
ATOM 2360 N N . TYR A 1 307 ? -16.578 33.875 4.984 1 85.75 307 TYR A N 1
ATOM 2361 C CA . TYR A 1 307 ? -16.469 33.188 6.281 1 85.75 307 TYR A CA 1
ATOM 2362 C C . TYR A 1 307 ? -15.117 33.5 6.922 1 85.75 307 TYR A C 1
ATOM 2364 O O . TYR A 1 307 ? -14.125 33.719 6.223 1 85.75 307 TYR A O 1
ATOM 2372 N N . PRO A 1 308 ? -15.172 33.531 8.203 1 90.69 308 PRO A N 1
ATOM 2373 C CA . PRO A 1 308 ? -13.859 33.625 8.859 1 90.69 308 PRO A CA 1
ATOM 2374 C C . PRO A 1 308 ? -13.039 32.344 8.711 1 90.69 308 PRO A C 1
ATOM 2376 O O . PRO A 1 308 ? -13.578 31.234 8.797 1 90.69 308 PRO A O 1
ATOM 2379 N N . TYR A 1 309 ? -11.805 32.531 8.367 1 91.69 309 TYR A N 1
ATOM 2380 C CA . TYR A 1 309 ? -10.852 31.438 8.234 1 91.69 309 TYR A CA 1
ATOM 2381 C C . TYR A 1 309 ? -9.711 31.578 9.234 1 91.69 309 TYR A C 1
ATOM 2383 O O . TYR A 1 309 ? -9.289 32.688 9.547 1 91.69 309 TYR A O 1
ATOM 2391 N N . SER A 1 310 ? -9.258 30.484 9.68 1 94.06 310 SER A N 1
ATOM 2392 C CA . SER A 1 310 ? -8.117 30.453 10.586 1 94.06 310 SER A CA 1
ATOM 2393 C C . SER A 1 310 ? -7.145 29.344 10.211 1 94.06 310 SER A C 1
ATOM 2395 O O . SER A 1 310 ? -7.547 28.328 9.633 1 94.06 310 SER A O 1
ATOM 2397 N N . SER A 1 311 ? -5.84 29.594 10.391 1 95.44 311 SER A N 1
ATOM 2398 C CA . SER A 1 311 ? -4.875 28.5 10.461 1 95.44 311 SER A CA 1
ATOM 2399 C C . SER A 1 311 ? -5.066 27.672 11.727 1 95.44 311 SER A C 1
ATOM 2401 O O . SER A 1 311 ? -4.434 27.953 12.75 1 95.44 311 SER A O 1
ATOM 2403 N N . ASN A 1 312 ? -5.938 26.688 11.602 1 95 312 ASN A N 1
ATOM 2404 C CA . ASN A 1 312 ? -6.383 25.922 12.758 1 95 312 ASN A CA 1
ATOM 2405 C C . ASN A 1 312 ? -5.207 25.266 13.477 1 95 312 ASN A C 1
ATOM 2407 O O . ASN A 1 312 ? -5.168 25.25 14.711 1 95 312 ASN A O 1
ATOM 2411 N N . HIS A 1 313 ? -4.32 24.703 12.719 1 97 313 HIS A N 1
ATOM 2412 C CA . HIS A 1 313 ? -3.064 24.312 13.344 1 97 313 HIS A CA 1
ATOM 2413 C C . HIS A 1 313 ? -1.878 24.594 12.422 1 97 313 HIS A C 1
ATOM 2415 O O . HIS A 1 313 ? -2.049 24.734 11.211 1 97 313 HIS A O 1
ATOM 2421 N N . GLN A 1 314 ? -0.775 24.828 13.039 1 98.06 314 GLN A N 1
ATOM 2422 C CA . GLN A 1 314 ? 0.519 25.016 12.391 1 98.06 314 GLN A CA 1
ATOM 2423 C C . GLN A 1 314 ? 1.562 24.062 12.969 1 98.06 314 GLN A C 1
ATOM 2425 O O . GLN A 1 314 ? 1.516 23.719 14.148 1 98.06 314 GLN A O 1
ATOM 2430 N N . VAL A 1 315 ? 2.422 23.625 12.047 1 98.62 315 VAL A N 1
ATOM 2431 C CA . VAL A 1 315 ? 3.494 22.719 12.469 1 98.62 315 VAL A CA 1
ATOM 2432 C C . VAL A 1 315 ? 4.82 23.188 11.859 1 98.62 315 VAL A C 1
ATOM 2434 O O . VAL A 1 315 ? 4.859 23.641 10.719 1 98.62 315 VAL A O 1
ATOM 2437 N N . VAL A 1 316 ? 5.836 23.141 12.656 1 98.94 316 VAL A N 1
ATOM 2438 C CA . VAL A 1 316 ? 7.23 23.172 12.227 1 98.94 316 VAL A CA 1
ATOM 2439 C C . VAL A 1 316 ? 7.926 21.875 12.625 1 98.94 316 VAL A C 1
ATOM 2441 O O . VAL A 1 316 ? 7.777 21.406 13.758 1 98.94 316 VAL A O 1
ATOM 2444 N N . PHE A 1 317 ? 8.609 21.266 11.719 1 98.94 317 PHE A N 1
ATOM 2445 C CA . PHE A 1 317 ? 9.234 19.969 11.969 1 98.94 317 PHE A CA 1
ATOM 2446 C C . PHE A 1 317 ? 10.656 19.938 11.43 1 98.94 317 PHE A C 1
ATOM 2448 O O . PHE A 1 317 ? 10.906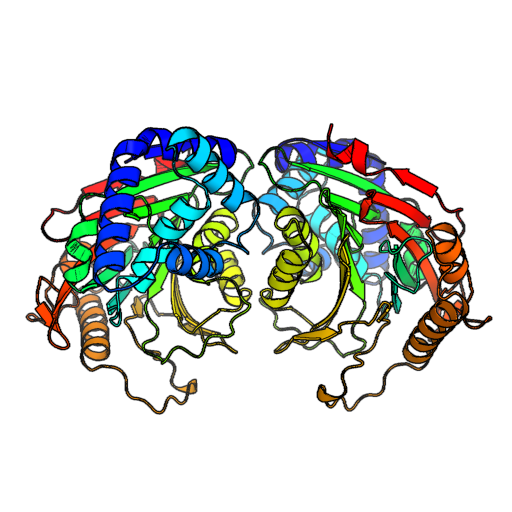 20.359 10.297 1 98.94 317 PHE A O 1
ATOM 2455 N N . VAL A 1 318 ? 11.531 19.547 12.242 1 98.94 318 VAL A N 1
ATOM 2456 C CA . VAL A 1 318 ? 12.914 19.328 11.836 1 98.94 318 VAL A CA 1
ATOM 2457 C C . VAL A 1 318 ? 13.188 17.828 11.742 1 98.94 318 VAL A C 1
ATOM 2459 O O . VAL A 1 318 ? 13.383 17.156 12.766 1 98.94 318 VAL A O 1
ATOM 2462 N N . PRO A 1 319 ? 13.312 17.359 10.547 1 98.81 319 PRO A N 1
ATOM 2463 C CA . PRO A 1 319 ? 13.398 15.914 10.312 1 98.81 319 PRO A CA 1
ATOM 2464 C C . PRO A 1 319 ? 14.609 15.273 10.977 1 98.81 319 PRO A C 1
ATOM 2466 O O . PRO A 1 319 ? 14.5 14.211 11.594 1 98.81 319 PRO A O 1
ATOM 2469 N N . ALA A 1 320 ? 15.758 15.867 10.883 1 98.31 320 ALA A N 1
ATOM 2470 C CA . ALA A 1 320 ? 17.016 15.273 11.32 1 98.31 320 ALA A CA 1
ATOM 2471 C C . ALA A 1 320 ? 16.953 14.891 12.797 1 98.31 320 ALA A C 1
ATOM 2473 O O . ALA A 1 320 ? 17.484 13.852 13.203 1 98.31 320 ALA A O 1
ATOM 2474 N N . THR A 1 321 ? 16.281 15.75 13.586 1 98.25 321 THR A N 1
ATOM 2475 C CA . THR A 1 321 ? 16.234 15.516 15.023 1 98.25 321 THR A CA 1
ATOM 2476 C C . THR A 1 321 ? 14.859 15.016 15.445 1 98.25 321 THR A C 1
ATOM 2478 O O . THR A 1 321 ? 14.641 14.703 16.625 1 98.25 321 THR A O 1
ATOM 2481 N N . ARG A 1 322 ? 13.953 14.914 14.547 1 98.62 322 ARG A N 1
ATOM 2482 C CA . ARG A 1 322 ? 12.562 14.57 14.82 1 98.62 322 ARG A CA 1
ATOM 2483 C C . ARG A 1 322 ? 11.984 15.461 15.914 1 98.62 322 ARG A C 1
ATOM 2485 O O . ARG A 1 322 ? 11.414 14.969 16.891 1 98.62 322 ARG A O 1
ATOM 2492 N N . THR A 1 323 ? 12.141 16.75 15.711 1 98.81 323 THR A N 1
ATOM 2493 C CA . THR A 1 323 ? 11.594 17.719 16.641 1 98.81 323 THR A CA 1
ATOM 2494 C C . THR A 1 323 ? 10.406 18.453 16.031 1 98.81 323 THR A C 1
ATOM 2496 O O . THR A 1 323 ? 10.477 18.938 14.906 1 98.81 323 THR A O 1
ATOM 2499 N N . LEU A 1 324 ? 9.359 18.5 16.828 1 98.88 324 LEU A N 1
ATOM 2500 C CA . LEU A 1 324 ? 8.086 19.078 16.375 1 98.88 324 LEU A CA 1
ATOM 2501 C C . LEU A 1 324 ? 7.734 20.312 17.203 1 98.88 324 LEU A C 1
ATOM 2503 O O . LEU A 1 324 ? 7.883 20.312 18.422 1 98.88 324 LEU A O 1
ATOM 2507 N N . TRP A 1 325 ? 7.43 21.391 16.547 1 98.88 325 TRP A N 1
ATOM 2508 C CA . TRP A 1 325 ? 6.68 22.5 17.125 1 98.88 325 TRP A CA 1
ATOM 2509 C C . TRP A 1 325 ? 5.273 22.578 16.547 1 98.88 325 TRP A C 1
ATOM 2511 O O . TRP A 1 325 ? 5.086 22.453 15.336 1 98.88 325 TRP A O 1
ATOM 2521 N N . MET A 1 326 ? 4.328 22.656 17.422 1 98.56 326 MET A N 1
ATOM 2522 C CA . MET A 1 326 ? 2.947 22.688 16.953 1 98.56 326 MET A CA 1
ATOM 2523 C C . MET A 1 326 ? 2.131 23.719 17.734 1 98.56 326 MET A C 1
ATOM 2525 O O . MET A 1 326 ? 2.467 24.047 18.875 1 98.56 326 MET A O 1
ATOM 2529 N N . LYS A 1 327 ? 1.137 24.234 17.062 1 96.19 327 LYS A N 1
ATOM 2530 C CA . LYS A 1 327 ? 0.216 25.156 17.719 1 96.19 327 LYS A CA 1
ATOM 2531 C C . LYS A 1 327 ? -1.183 25.062 17.109 1 96.19 327 LYS A C 1
ATOM 2533 O O . LYS A 1 327 ? -1.333 24.781 15.914 1 96.19 327 LYS A O 1
ATOM 2538 N N . VAL A 1 328 ? -2.139 25.109 17.953 1 95.62 328 VAL A N 1
ATOM 2539 C CA . VAL A 1 328 ? -3.537 25.25 17.562 1 95.62 328 VAL A CA 1
ATOM 2540 C C . VAL A 1 328 ? -3.938 26.719 17.609 1 95.62 328 VAL A C 1
ATOM 2542 O O . VAL A 1 328 ? -3.42 27.484 18.438 1 95.62 328 VAL A O 1
ATOM 2545 N N . ILE A 1 329 ? -4.742 27.156 16.828 1 91.94 329 ILE A N 1
ATOM 2546 C CA . ILE A 1 329 ? -5.133 28.547 16.703 1 91.94 329 ILE A CA 1
ATOM 2547 C C . ILE A 1 329 ? -5.363 29.141 18.094 1 91.94 329 ILE A C 1
ATOM 2549 O O . ILE A 1 329 ? -5.977 28.5 18.953 1 91.94 329 ILE A O 1
ATOM 2553 N N . ASP A 1 330 ? -4.805 30.297 18.359 1 90.94 330 ASP A N 1
ATOM 2554 C CA . ASP A 1 330 ? -4.945 31.141 19.531 1 90.94 330 ASP A CA 1
ATOM 2555 C C . ASP A 1 330 ? -4.148 30.578 20.703 1 90.94 330 ASP A C 1
ATOM 2557 O O . ASP A 1 330 ? -4.316 31.031 21.844 1 90.94 330 ASP A O 1
ATOM 2561 N N . LEU A 1 331 ? -3.404 29.469 20.516 1 94.25 331 LEU A N 1
ATOM 2562 C CA . LEU A 1 331 ? -2.494 28.938 21.516 1 94.25 331 LEU A CA 1
ATOM 2563 C C . LEU A 1 331 ? -1.041 29.172 21.125 1 94.25 331 LEU A C 1
ATOM 2565 O O . LEU A 1 331 ? -0.76 29.531 19.969 1 94.25 331 LEU A O 1
ATOM 2569 N N . ASP A 1 332 ? -0.168 29.031 22.094 1 95.88 332 ASP A N 1
ATOM 2570 C CA . ASP A 1 332 ? 1.258 29.219 21.844 1 95.88 332 ASP A CA 1
ATOM 2571 C C . ASP A 1 332 ? 1.881 27.969 21.219 1 95.88 332 ASP A C 1
ATOM 2573 O O . ASP A 1 332 ? 1.334 26.875 21.344 1 95.88 332 ASP A O 1
ATOM 2577 N N . TRP A 1 333 ? 3.041 28.219 20.594 1 98.12 333 TRP A N 1
ATOM 2578 C CA . TRP A 1 333 ? 3.822 27.094 20.078 1 98.12 333 TRP A CA 1
ATOM 2579 C C . TRP A 1 333 ? 4.246 26.172 21.203 1 98.12 333 TRP A C 1
ATOM 2581 O O . TRP A 1 333 ? 4.637 26.625 22.281 1 98.12 333 TRP A O 1
ATOM 2591 N N . GLN A 1 334 ? 4.141 24.891 20.953 1 98.06 334 GLN A N 1
ATOM 2592 C CA . GLN A 1 334 ? 4.629 23.859 21.875 1 98.06 334 GLN A CA 1
ATOM 2593 C C . GLN A 1 334 ? 5.66 22.969 21.188 1 98.06 334 GLN A C 1
ATOM 2595 O O . GLN A 1 334 ? 5.484 22.578 20.031 1 98.06 334 GLN A O 1
ATOM 2600 N N . LYS A 1 335 ? 6.703 22.75 21.891 1 98.56 335 LYS A N 1
ATOM 2601 C CA . LYS A 1 335 ? 7.777 21.906 21.375 1 98.56 335 LYS A CA 1
ATOM 2602 C C . LYS A 1 335 ? 7.664 20.484 21.906 1 98.56 335 LYS A C 1
ATOM 2604 O O . LYS A 1 335 ? 7.387 20.266 23.094 1 98.56 335 LYS A O 1
ATOM 2609 N N . VAL A 1 336 ? 7.828 19.484 21.062 1 98.56 336 VAL A N 1
ATOM 2610 C CA . VAL A 1 336 ? 7.891 18.078 21.453 1 98.56 336 VAL A CA 1
ATOM 2611 C C . VAL A 1 336 ? 9.055 17.391 20.734 1 98.56 336 VAL A C 1
ATOM 2613 O O . VAL A 1 336 ? 9.148 17.438 19.516 1 98.56 336 VAL A O 1
ATOM 2616 N N . GLU A 1 337 ? 9.961 16.828 21.438 1 98.5 337 GLU A N 1
ATOM 2617 C CA . GLU A 1 337 ? 10.984 15.961 20.875 1 98.5 337 GLU A CA 1
ATOM 2618 C C . GLU A 1 337 ? 10.43 14.562 20.594 1 98.5 337 GLU A C 1
ATOM 2620 O O . GLU A 1 337 ? 10.25 13.773 21.531 1 98.5 337 GLU A O 1
ATOM 2625 N N . LEU A 1 338 ? 10.242 14.211 19.312 1 98.38 338 LEU A N 1
ATOM 2626 C CA . LEU A 1 338 ? 9.578 12.961 18.953 1 98.38 338 LEU A CA 1
ATOM 2627 C C . LEU A 1 338 ? 10.555 11.797 19 1 98.38 338 LEU A C 1
ATOM 2629 O O . LEU A 1 338 ? 10.156 10.648 19.219 1 98.38 338 LEU A O 1
ATOM 2633 N N . ALA A 1 339 ? 11.82 12.094 18.812 1 97.38 339 ALA A N 1
ATOM 2634 C CA . ALA A 1 339 ? 12.828 11.039 18.672 1 97.38 339 ALA A CA 1
ATOM 2635 C C . ALA A 1 339 ? 12.773 10.062 19.844 1 97.38 339 ALA A C 1
ATOM 2637 O O . ALA A 1 339 ? 12.641 8.852 19.656 1 97.38 339 ALA A O 1
ATOM 2638 N N . PRO A 1 340 ? 12.812 10.57 21.094 1 96.88 340 PRO A N 1
ATOM 2639 C CA . PRO A 1 340 ? 12.773 9.633 22.219 1 96.88 340 PRO A CA 1
ATOM 2640 C C . PRO A 1 340 ? 11.422 8.93 22.344 1 96.88 340 PRO A C 1
ATOM 2642 O O . PRO A 1 340 ? 11.344 7.844 22.938 1 96.88 340 PRO A O 1
ATOM 2645 N N . LEU A 1 341 ? 10.359 9.492 21.812 1 96.88 341 LEU A N 1
ATOM 2646 C CA . LEU A 1 341 ? 9.031 8.898 21.891 1 96.88 341 LEU A CA 1
ATOM 2647 C C . LEU A 1 341 ? 8.898 7.727 20.922 1 96.88 341 LEU A C 1
ATOM 2649 O O . LEU A 1 341 ? 8.141 6.789 21.172 1 96.88 341 LEU A O 1
ATOM 2653 N N . PHE A 1 342 ? 9.711 7.727 19.812 1 94.56 342 PHE A N 1
ATOM 2654 C CA . PHE A 1 342 ? 9.695 6.645 18.828 1 94.56 342 PHE A CA 1
ATOM 2655 C C . PHE A 1 342 ? 10.539 5.469 19.312 1 94.56 342 PHE A C 1
ATOM 2657 O O . PHE A 1 342 ? 10.305 4.324 18.922 1 94.56 342 PHE A O 1
ATOM 2664 N N . ALA A 1 343 ? 11.867 5.68 19.844 1 78.25 343 ALA A N 1
ATOM 2665 C CA . ALA A 1 343 ? 12.875 4.691 20.203 1 78.25 343 ALA A CA 1
ATOM 2666 C C . ALA A 1 343 ? 12.43 3.863 21.406 1 78.25 343 ALA A C 1
ATOM 2668 O O . ALA A 1 343 ? 12.953 2.77 21.641 1 78.25 343 ALA A O 1
ATOM 2669 N N . MET A 1 344 ? 11.484 4.309 22.25 1 56.97 344 MET A N 1
ATOM 2670 C CA . MET A 1 344 ? 11.422 3.617 23.531 1 56.97 344 MET A CA 1
ATOM 2671 C C . MET A 1 344 ? 10.727 2.268 23.391 1 56.97 344 MET A C 1
ATOM 2673 O O . MET A 1 344 ? 9.82 2.111 22.578 1 56.97 344 MET A O 1
ATOM 2677 N N . MET B 1 1 ? 6.633 -27.906 3.082 1 96.12 1 MET B N 1
ATOM 2678 C CA . MET B 1 1 ? 5.781 -26.859 3.643 1 96.12 1 MET B CA 1
ATOM 2679 C C . MET B 1 1 ? 6.363 -26.328 4.945 1 96.12 1 MET B C 1
ATOM 2681 O O . MET B 1 1 ? 6.82 -27.094 5.789 1 96.12 1 MET B O 1
ATOM 2685 N N . ILE B 1 2 ? 6.332 -24.953 5.082 1 97.94 2 ILE B N 1
ATOM 2686 C CA . ILE B 1 2 ? 6.797 -24.359 6.328 1 97.94 2 ILE B CA 1
ATOM 2687 C C . ILE B 1 2 ? 5.758 -23.359 6.844 1 97.94 2 ILE B C 1
ATOM 2689 O O . ILE B 1 2 ? 5.012 -22.781 6.059 1 97.94 2 ILE B O 1
ATOM 2693 N N . LEU B 1 3 ? 5.719 -23.266 8.164 1 98.06 3 LEU B N 1
ATOM 2694 C CA . LEU B 1 3 ? 4.836 -22.344 8.852 1 98.06 3 LEU B CA 1
ATOM 2695 C C . LEU B 1 3 ? 5.637 -21.297 9.609 1 98.06 3 LEU B C 1
ATOM 2697 O O . LEU B 1 3 ? 6.551 -21.625 10.367 1 98.06 3 LEU B O 1
ATOM 2701 N N . LEU B 1 4 ? 5.398 -20.094 9.336 1 98.5 4 LEU B N 1
ATOM 2702 C CA . LEU B 1 4 ? 6.078 -18.953 9.961 1 98.5 4 LEU B CA 1
ATOM 2703 C C . LEU B 1 4 ? 5.102 -18.109 10.766 1 98.5 4 LEU B C 1
ATOM 2705 O O . LEU B 1 4 ? 3.955 -17.922 10.352 1 98.5 4 LEU B O 1
ATOM 2709 N N . GLU B 1 5 ? 5.59 -17.625 11.914 1 97.56 5 GLU B N 1
ATOM 2710 C CA . GLU B 1 5 ? 4.688 -16.859 12.766 1 97.56 5 GLU B CA 1
ATOM 2711 C C . GLU B 1 5 ? 5.438 -15.773 13.523 1 97.56 5 GLU B C 1
ATOM 2713 O O . GLU B 1 5 ? 6.586 -15.969 13.93 1 97.56 5 GLU B O 1
ATOM 2718 N N . GLY B 1 6 ? 4.824 -14.656 13.766 1 96.31 6 GLY B N 1
ATOM 2719 C CA . GLY B 1 6 ? 5.391 -13.594 14.586 1 96.31 6 GLY B CA 1
ATOM 2720 C C . GLY B 1 6 ? 5.492 -12.266 13.859 1 96.31 6 GLY B C 1
ATOM 2721 O O . GLY B 1 6 ? 4.711 -11.992 12.945 1 96.31 6 GLY B O 1
ATOM 2722 N N . SER B 1 7 ? 6.379 -11.344 14.352 1 96 7 SER B N 1
ATOM 2723 C CA . SER B 1 7 ? 6.707 -10.133 13.602 1 96 7 SER B CA 1
ATOM 2724 C C . SER B 1 7 ? 7.344 -10.477 12.258 1 96 7 SER B C 1
ATOM 2726 O O . SER B 1 7 ? 7.734 -11.617 12.016 1 96 7 SER B O 1
ATOM 2728 N N . TYR B 1 8 ? 7.414 -9.555 11.438 1 97.81 8 TYR B N 1
ATOM 2729 C CA . TYR B 1 8 ? 7.969 -9.805 10.109 1 97.81 8 TYR B CA 1
ATOM 2730 C C . TYR B 1 8 ? 9.43 -10.227 10.203 1 97.81 8 TYR B C 1
ATOM 2732 O O . TYR B 1 8 ? 9.875 -11.117 9.477 1 97.81 8 TYR B O 1
ATOM 2740 N N . ARG B 1 9 ? 10.18 -9.641 11.117 1 98 9 ARG B N 1
ATOM 2741 C CA . ARG B 1 9 ? 11.562 -10.047 11.336 1 98 9 ARG B CA 1
ATOM 2742 C C . ARG B 1 9 ? 11.641 -11.477 11.852 1 98 9 ARG B C 1
ATOM 2744 O O . ARG B 1 9 ? 12.484 -12.258 11.414 1 98 9 ARG B O 1
ATOM 2751 N N . GLU B 1 10 ? 10.758 -11.773 12.812 1 98.38 10 GLU B N 1
ATOM 2752 C CA . GLU B 1 10 ? 10.719 -13.133 13.352 1 98.38 10 GLU B CA 1
ATOM 2753 C C . GLU B 1 10 ? 10.398 -14.148 12.258 1 98.38 10 GLU B C 1
ATOM 2755 O O . GLU B 1 10 ? 11.023 -15.211 12.188 1 98.38 10 GLU B O 1
ATOM 2760 N N . MET B 1 11 ? 9.453 -13.852 11.43 1 98.5 11 MET B N 1
ATOM 2761 C CA . MET B 1 11 ? 9.102 -14.75 10.336 1 98.5 11 MET B CA 1
ATOM 2762 C C . MET B 1 11 ? 10.258 -14.883 9.352 1 98.5 11 MET B C 1
ATOM 2764 O O . MET B 1 11 ? 10.523 -15.977 8.844 1 98.5 11 MET B O 1
ATOM 2768 N N . GLY B 1 12 ? 10.93 -13.742 9.125 1 98.62 12 GLY B N 1
ATOM 2769 C CA . GLY B 1 12 ? 12.117 -13.805 8.297 1 98.62 12 GLY B CA 1
ATOM 2770 C C . GLY B 1 12 ? 13.195 -14.719 8.859 1 98.62 12 GLY B C 1
ATOM 2771 O O . GLY B 1 12 ? 13.773 -15.523 8.133 1 98.62 12 GLY B O 1
ATOM 2772 N N . ARG B 1 13 ? 13.469 -14.578 10.18 1 98.75 13 ARG B N 1
ATOM 2773 C CA . ARG B 1 13 ? 14.453 -15.43 10.836 1 98.75 13 ARG B CA 1
ATOM 2774 C C . ARG B 1 13 ? 14.086 -16.906 10.703 1 98.75 13 ARG B C 1
ATOM 2776 O O . ARG B 1 13 ? 14.945 -17.734 10.43 1 98.75 13 ARG B O 1
ATOM 2783 N N . GLN B 1 14 ? 12.812 -17.188 10.891 1 98.88 14 GLN B N 1
ATOM 2784 C CA . GLN B 1 14 ? 12.336 -18.562 10.766 1 98.88 14 GLN B CA 1
ATOM 2785 C C . GLN B 1 14 ? 12.523 -19.078 9.344 1 98.88 14 GLN B C 1
ATOM 2787 O O . GLN B 1 14 ? 13.008 -20.188 9.148 1 98.88 14 GLN B O 1
ATOM 2792 N N . TYR B 1 15 ? 12.172 -18.312 8.352 1 98.81 15 TYR B N 1
ATOM 2793 C CA . TYR B 1 15 ? 12.289 -18.703 6.945 1 98.81 15 TYR B CA 1
ATOM 2794 C C . TYR B 1 15 ? 13.734 -19 6.574 1 98.81 15 TYR B C 1
ATOM 2796 O O . TYR B 1 15 ? 14.031 -20.047 6.008 1 98.81 15 TYR B O 1
ATOM 2804 N N . GLY B 1 16 ? 14.586 -18 6.934 1 98.69 16 GLY B N 1
ATOM 2805 C CA . GLY B 1 16 ? 16 -18.156 6.637 1 98.69 16 GLY B CA 1
ATOM 2806 C C . GLY B 1 16 ? 16.609 -19.391 7.297 1 98.69 16 GLY B C 1
ATOM 2807 O O . GLY B 1 16 ? 17.469 -20.047 6.719 1 98.69 16 GLY B O 1
ATOM 2808 N N . GLY B 1 17 ? 16.156 -19.625 8.523 1 98.62 17 GLY B N 1
ATOM 2809 C CA . GLY B 1 17 ? 16.672 -20.781 9.234 1 98.62 17 GLY B CA 1
ATOM 2810 C C . GLY B 1 17 ? 16.141 -22.094 8.688 1 98.62 17 GLY B C 1
ATOM 2811 O O . GLY B 1 17 ? 16.906 -23.016 8.422 1 98.62 17 GLY B O 1
ATOM 2812 N N . LEU B 1 18 ? 14.844 -22.188 8.43 1 98.62 18 LEU B N 1
ATOM 2813 C CA . LEU B 1 18 ? 14.18 -23.422 8.008 1 98.62 18 LEU B CA 1
ATOM 2814 C C . LEU B 1 18 ? 14.57 -23.797 6.582 1 98.62 18 LEU B C 1
ATOM 2816 O O . LEU B 1 18 ? 14.641 -24.969 6.234 1 98.62 18 LEU B O 1
ATOM 2820 N N . MET B 1 19 ? 14.883 -22.766 5.766 1 98.5 19 MET B N 1
ATOM 2821 C CA . MET B 1 19 ? 15.156 -23 4.348 1 98.5 19 MET B CA 1
ATOM 2822 C C . MET B 1 19 ? 16.609 -22.703 4.012 1 98.5 19 MET B C 1
ATOM 2824 O O . MET B 1 19 ? 16.953 -22.469 2.85 1 98.5 19 MET B O 1
ATOM 2828 N N . LYS B 1 20 ? 17.453 -22.703 4.996 1 98.5 20 LYS B N 1
ATOM 2829 C CA . LYS B 1 20 ? 18.844 -22.266 4.812 1 98.5 20 LYS B CA 1
ATOM 2830 C C . LYS B 1 20 ? 19.5 -23.062 3.684 1 98.5 20 LYS B C 1
ATOM 2832 O O . LYS B 1 20 ? 20.078 -22.469 2.768 1 98.5 20 LYS B O 1
ATOM 2837 N N . THR B 1 21 ? 19.422 -24.328 3.734 1 98.38 21 THR B N 1
ATOM 2838 C CA . THR B 1 21 ? 20.078 -25.188 2.752 1 98.38 21 THR B CA 1
ATOM 2839 C C . THR B 1 21 ? 19.578 -24.875 1.345 1 98.38 21 THR B C 1
ATOM 2841 O O . THR B 1 21 ? 20.375 -24.703 0.42 1 98.38 21 THR B O 1
ATOM 2844 N N . GLU B 1 22 ? 18.297 -24.781 1.196 1 98.31 22 GLU B N 1
ATOM 2845 C CA . GLU B 1 22 ? 17.672 -24.531 -0.1 1 98.31 22 GLU B CA 1
ATOM 2846 C C . GLU B 1 22 ? 18.031 -23.141 -0.625 1 98.31 22 GLU B C 1
ATOM 2848 O O . GLU B 1 22 ? 18.344 -22.984 -1.807 1 98.31 22 GLU B O 1
ATOM 2853 N N . LEU B 1 23 ? 18.031 -22.156 0.256 1 98.69 23 LEU B N 1
ATOM 2854 C CA . LEU B 1 23 ? 18.312 -20.797 -0.151 1 98.69 23 LEU B CA 1
ATOM 2855 C C . LEU B 1 23 ? 19.766 -20.656 -0.596 1 98.69 23 LEU B C 1
ATOM 2857 O O . LEU B 1 23 ? 20.047 -20.016 -1.614 1 98.69 23 LEU B O 1
ATOM 2861 N N . LEU B 1 24 ? 20.688 -21.281 0.146 1 98.62 24 LEU B N 1
ATOM 2862 C CA . LEU B 1 24 ? 22.094 -21.234 -0.217 1 98.62 24 LEU B CA 1
ATOM 2863 C C . LEU B 1 24 ? 22.344 -21.938 -1.545 1 98.62 24 LEU B C 1
ATOM 2865 O O . LEU B 1 24 ? 23.062 -21.438 -2.398 1 98.62 24 LEU B O 1
ATOM 2869 N N . SER B 1 25 ? 21.75 -23.078 -1.691 1 98.5 25 SER B N 1
ATOM 2870 C CA . SER B 1 25 ? 21.906 -23.844 -2.924 1 98.5 25 SER B CA 1
ATOM 2871 C C . SER B 1 25 ? 21.328 -23.109 -4.121 1 98.5 25 SER B C 1
ATOM 2873 O O . SER B 1 25 ? 21.938 -23.062 -5.191 1 98.5 25 SER B O 1
ATOM 2875 N N . GLU B 1 26 ? 20.141 -22.578 -3.91 1 98.19 26 GLU B N 1
ATOM 2876 C CA . GLU B 1 26 ? 19.5 -21.797 -4.961 1 98.19 26 GLU B CA 1
ATOM 2877 C C . GLU B 1 26 ? 20.328 -20.578 -5.348 1 98.19 26 GLU B C 1
ATOM 2879 O O . GLU B 1 26 ? 20.484 -20.281 -6.531 1 98.19 26 GLU B O 1
ATOM 2884 N N . TYR B 1 27 ? 20.844 -19.891 -4.363 1 98.12 27 TYR B N 1
ATOM 2885 C CA . TYR B 1 27 ? 21.672 -18.719 -4.602 1 98.12 27 TYR B CA 1
ATOM 2886 C C . TYR B 1 27 ? 22.906 -19.094 -5.418 1 98.12 27 TYR B C 1
ATOM 2888 O O . TYR B 1 27 ? 23.25 -18.406 -6.387 1 98.12 27 TYR B O 1
ATOM 2896 N N . ALA B 1 28 ? 23.547 -20.156 -5.023 1 97.88 28 ALA B N 1
ATOM 2897 C CA . ALA B 1 28 ? 24.766 -20.609 -5.711 1 97.88 28 ALA B CA 1
ATOM 2898 C C . ALA B 1 28 ? 24.453 -20.969 -7.16 1 97.88 28 ALA B C 1
ATOM 2900 O O . ALA B 1 28 ? 25.188 -20.578 -8.07 1 97.88 28 ALA B O 1
ATOM 2901 N N . MET B 1 29 ? 23.453 -21.719 -7.32 1 97.69 29 MET B N 1
ATOM 2902 C CA . MET B 1 29 ? 23.047 -22.141 -8.664 1 97.69 29 MET B CA 1
ATOM 2903 C C . MET B 1 29 ? 22.734 -20.938 -9.539 1 97.69 29 MET B C 1
ATOM 2905 O O . MET B 1 29 ? 23.234 -20.828 -10.656 1 97.69 29 MET B O 1
ATOM 2909 N N . LEU B 1 30 ? 21.953 -19.984 -9.031 1 97.25 30 LEU B N 1
ATOM 2910 C CA . LEU B 1 30 ? 21.5 -18.812 -9.758 1 97.25 30 LEU B CA 1
ATOM 2911 C C . LEU B 1 30 ? 22.688 -17.922 -10.133 1 97.25 30 LEU B C 1
ATOM 2913 O O . LEU B 1 30 ? 22.844 -17.547 -11.297 1 97.25 30 LEU B O 1
ATOM 2917 N N . THR B 1 31 ? 23.516 -17.625 -9.195 1 97.38 31 THR B N 1
ATOM 2918 C CA . THR B 1 31 ? 24.609 -16.688 -9.43 1 97.38 31 THR B CA 1
ATOM 2919 C C . THR B 1 31 ? 25.656 -17.297 -10.352 1 97.38 31 THR B C 1
ATOM 2921 O O . THR B 1 31 ? 26.203 -16.625 -11.219 1 97.38 31 THR B O 1
ATOM 2924 N N . LYS B 1 32 ? 25.922 -18.562 -10.195 1 97.19 32 LYS B N 1
ATOM 2925 C CA . LYS B 1 32 ? 26.875 -19.234 -11.078 1 97.19 32 LYS B CA 1
ATOM 2926 C C . LYS B 1 32 ? 26.391 -19.203 -12.523 1 97.19 32 LYS B C 1
ATOM 2928 O O . LYS B 1 32 ? 27.172 -18.859 -13.43 1 97.19 32 LYS B O 1
ATOM 2933 N N . THR B 1 33 ? 25.172 -19.531 -12.727 1 96.19 33 THR B N 1
ATOM 2934 C CA . THR B 1 33 ? 24.609 -19.562 -14.07 1 96.19 33 THR B CA 1
ATOM 2935 C C . THR B 1 33 ? 24.656 -18.172 -14.711 1 96.19 33 THR B C 1
ATOM 2937 O O . THR B 1 33 ? 25.031 -18.031 -15.875 1 96.19 33 THR B O 1
ATOM 2940 N N . LEU B 1 34 ? 24.266 -17.156 -13.961 1 95.88 34 LEU B N 1
ATOM 2941 C CA . LEU B 1 34 ? 24.25 -15.805 -14.492 1 95.88 34 LEU B CA 1
ATOM 2942 C C . LEU B 1 34 ? 25.656 -15.289 -14.719 1 95.88 34 LEU B C 1
ATOM 2944 O O . LEU B 1 34 ? 25.922 -14.562 -15.68 1 95.88 34 LEU B O 1
ATOM 2948 N N . GLU B 1 35 ? 26.562 -15.711 -13.867 1 96.31 35 GLU B N 1
ATOM 2949 C CA . GLU B 1 35 ? 27.969 -15.375 -14.094 1 96.31 35 GLU B CA 1
ATOM 2950 C C . GLU B 1 35 ? 28.469 -16 -15.391 1 96.31 35 GLU B C 1
ATOM 2952 O O . GLU B 1 35 ? 29.203 -15.359 -16.156 1 96.31 35 GLU B O 1
ATOM 2957 N N . ASP B 1 36 ? 28.125 -17.203 -15.586 1 96.31 36 ASP B N 1
ATOM 2958 C CA . ASP B 1 36 ? 28.516 -17.906 -16.812 1 96.31 36 ASP B CA 1
ATOM 2959 C C . ASP B 1 36 ? 27.969 -17.188 -18.047 1 96.31 36 ASP B C 1
ATOM 2961 O O . ASP B 1 36 ? 28.547 -17.266 -19.125 1 96.31 36 ASP B O 1
ATOM 2965 N N . ARG B 1 37 ? 26.891 -16.5 -17.891 1 93.88 37 ARG B N 1
ATOM 2966 C CA . ARG B 1 37 ? 26.25 -15.766 -18.984 1 93.88 37 ARG B CA 1
ATOM 2967 C C . ARG B 1 37 ? 26.859 -14.367 -19.109 1 93.88 37 ARG B C 1
ATOM 2969 O O . ARG B 1 37 ? 26.422 -13.578 -19.969 1 93.88 37 ARG B O 1
ATOM 2976 N N . GLY B 1 38 ? 27.688 -13.953 -18.156 1 95.94 38 GLY B N 1
ATOM 2977 C CA . GLY B 1 38 ? 28.453 -12.719 -18.312 1 95.94 38 GLY B CA 1
ATOM 2978 C C . GLY B 1 38 ? 28.031 -11.641 -17.344 1 95.94 38 GLY B C 1
ATOM 2979 O O . GLY B 1 38 ? 28.516 -10.508 -17.406 1 95.94 38 GLY B O 1
ATOM 2980 N N . TYR B 1 39 ? 27.203 -11.984 -16.422 1 96 39 TYR B N 1
ATOM 2981 C CA . TYR B 1 39 ? 26.781 -10.984 -15.461 1 96 39 TYR B CA 1
ATOM 2982 C C . TYR B 1 39 ? 27.672 -10.992 -14.227 1 96 39 TYR B C 1
ATOM 2984 O O . TYR B 1 39 ? 27.953 -12.062 -13.664 1 96 39 TYR B O 1
ATOM 2992 N N . SER B 1 40 ? 28.109 -9.805 -13.836 1 96.5 40 SER B N 1
ATOM 2993 C CA . SER B 1 40 ? 28.875 -9.703 -12.602 1 96.5 40 SER B CA 1
ATOM 2994 C C . SER B 1 40 ? 27.953 -9.664 -11.375 1 96.5 40 SER B C 1
ATOM 2996 O O . SER B 1 40 ? 26.781 -9.305 -11.484 1 96.5 40 SER B O 1
ATOM 2998 N N . LEU B 1 41 ? 28.516 -10.016 -10.266 1 95.44 41 LEU B N 1
ATOM 2999 C CA . LEU B 1 41 ? 27.766 -9.945 -9.023 1 95.44 41 LEU B CA 1
ATOM 3000 C C . LEU B 1 41 ? 27.328 -8.508 -8.734 1 95.44 41 LEU B C 1
ATOM 3002 O O . LEU B 1 41 ? 26.234 -8.281 -8.188 1 95.44 41 LEU B O 1
ATOM 3006 N N . ASP B 1 42 ? 28.188 -7.594 -9.078 1 95.38 42 ASP B N 1
ATOM 3007 C CA . ASP B 1 42 ? 27.844 -6.188 -8.891 1 95.38 42 ASP B CA 1
ATOM 3008 C C . ASP B 1 42 ? 26.641 -5.797 -9.758 1 95.38 42 ASP B C 1
ATOM 3010 O O . ASP B 1 42 ? 25.766 -5.055 -9.312 1 95.38 42 ASP B O 1
ATOM 3014 N N . TYR B 1 43 ? 26.656 -6.277 -10.922 1 95.56 43 TYR B N 1
ATOM 3015 C CA . TYR B 1 43 ? 25.516 -6.027 -11.789 1 95.56 43 TYR B CA 1
ATOM 3016 C C . TYR B 1 43 ? 24.25 -6.656 -11.227 1 95.56 43 TYR B C 1
ATOM 3018 O O . TYR B 1 43 ? 23.188 -6.031 -11.227 1 95.56 43 TYR B O 1
ATOM 3026 N N . LEU B 1 44 ? 24.406 -7.879 -10.766 1 95.75 44 LEU B N 1
ATOM 3027 C CA . LEU B 1 44 ? 23.25 -8.586 -10.203 1 95.75 44 LEU B CA 1
ATOM 3028 C C . LEU B 1 44 ? 22.688 -7.832 -9.008 1 95.75 44 LEU B C 1
ATOM 3030 O O . LEU B 1 44 ? 21.469 -7.727 -8.852 1 95.75 44 LEU B O 1
ATOM 3034 N N . ARG B 1 45 ? 23.547 -7.305 -8.203 1 94.81 45 ARG B N 1
ATOM 3035 C CA . ARG B 1 45 ? 23.109 -6.539 -7.039 1 94.81 45 ARG B CA 1
ATOM 3036 C C . ARG B 1 45 ? 22.375 -5.273 -7.453 1 94.81 45 ARG B C 1
ATOM 3038 O O . ARG B 1 45 ? 21.328 -4.941 -6.891 1 94.81 45 ARG B O 1
ATOM 3045 N N . TRP B 1 46 ? 22.922 -4.648 -8.383 1 92.25 46 TRP B N 1
ATOM 3046 C CA . TRP B 1 46 ? 22.281 -3.441 -8.906 1 92.25 46 TRP B CA 1
ATOM 3047 C C . TRP B 1 46 ? 20.922 -3.762 -9.5 1 92.25 46 TRP B C 1
ATOM 3049 O O . TRP B 1 46 ? 19.922 -3.105 -9.18 1 92.25 46 TRP B O 1
ATOM 3059 N N . TYR B 1 47 ? 20.828 -4.789 -10.289 1 90.44 47 TYR B N 1
ATOM 3060 C CA . TYR B 1 47 ? 19.594 -5.215 -10.93 1 90.44 47 TYR B CA 1
ATOM 3061 C C . TYR B 1 47 ? 18.547 -5.59 -9.898 1 90.44 47 TYR B C 1
ATOM 3063 O O . TYR B 1 47 ? 17.391 -5.152 -9.992 1 90.44 47 TYR B O 1
ATOM 3071 N N . ALA B 1 48 ? 19 -6.316 -8.914 1 92.19 48 ALA B N 1
ATOM 3072 C CA . ALA B 1 48 ? 18.062 -6.859 -7.926 1 92.19 48 ALA B CA 1
ATOM 3073 C C . ALA B 1 48 ? 17.562 -5.766 -6.984 1 92.19 48 ALA B C 1
ATOM 3075 O O . ALA B 1 48 ? 16.469 -5.867 -6.434 1 92.19 48 ALA B O 1
ATOM 3076 N N . SER B 1 49 ? 18.359 -4.754 -6.82 1 88.62 49 SER B N 1
ATOM 3077 C CA . SER B 1 49 ? 17.984 -3.676 -5.906 1 88.62 49 SER B CA 1
ATOM 3078 C C . SER B 1 49 ? 16.734 -2.941 -6.391 1 88.62 49 SER B C 1
ATOM 3080 O O . SER B 1 49 ? 15.961 -2.428 -5.586 1 88.62 49 SER B O 1
ATOM 3082 N N . ALA B 1 50 ? 16.5 -2.943 -7.656 1 78.25 50 ALA B N 1
ATOM 3083 C CA . ALA B 1 50 ? 15.336 -2.268 -8.234 1 78.25 50 ALA B CA 1
ATOM 3084 C C . ALA B 1 50 ? 14.031 -2.922 -7.781 1 78.25 50 ALA B C 1
ATOM 3086 O O . ALA B 1 50 ? 13.016 -2.246 -7.633 1 78.25 50 ALA B O 1
ATOM 3087 N N . GLY B 1 51 ? 14.133 -4.152 -7.469 1 80.69 51 GLY B N 1
ATOM 3088 C CA . GLY B 1 51 ? 12.938 -4.895 -7.102 1 80.69 51 GLY B CA 1
ATOM 3089 C C . GLY B 1 51 ? 12.641 -4.859 -5.613 1 80.69 51 GLY B C 1
ATOM 3090 O O . GLY B 1 51 ? 11.531 -5.168 -5.191 1 80.69 51 GLY B O 1
ATOM 3091 N N . THR B 1 52 ? 13.688 -4.363 -4.836 1 87.56 52 THR B N 1
ATOM 3092 C CA . THR B 1 52 ? 13.5 -4.547 -3.402 1 87.56 52 THR B CA 1
ATOM 3093 C C . THR B 1 52 ? 13.672 -3.227 -2.66 1 87.56 52 THR B C 1
ATOM 3095 O O . THR B 1 52 ? 13.195 -3.074 -1.533 1 87.56 52 THR B O 1
ATOM 3098 N N . GLN B 1 53 ? 14.273 -2.264 -3.281 1 86.88 53 GLN B N 1
ATOM 3099 C CA . GLN B 1 53 ? 14.68 -1.051 -2.578 1 86.88 53 GLN B CA 1
ATOM 3100 C C . GLN B 1 53 ? 13.461 -0.267 -2.092 1 86.88 53 GLN B C 1
ATOM 3102 O O . GLN B 1 53 ? 13.516 0.392 -1.051 1 86.88 53 GLN B O 1
ATOM 3107 N N . PHE B 1 54 ? 12.336 -0.422 -2.752 1 87.62 54 PHE B N 1
ATOM 3108 C CA . PHE B 1 54 ? 11.195 0.404 -2.373 1 87.62 54 PHE B CA 1
ATOM 3109 C C . PHE B 1 54 ? 10.07 -0.452 -1.8 1 87.62 54 PHE B C 1
ATOM 3111 O O . PHE B 1 54 ? 8.898 -0.068 -1.854 1 87.62 54 PHE B O 1
ATOM 3118 N N . GLN B 1 55 ? 10.445 -1.577 -1.329 1 90.81 55 GLN B N 1
ATOM 3119 C CA . GLN B 1 55 ? 9.477 -2.383 -0.588 1 90.81 55 GLN B CA 1
ATOM 3120 C C . GLN B 1 55 ? 9.156 -1.749 0.761 1 90.81 55 GLN B C 1
ATOM 3122 O O . GLN B 1 55 ? 9.992 -1.071 1.354 1 90.81 55 GLN B O 1
ATOM 3127 N N . PRO B 1 56 ? 7.945 -1.984 1.24 1 92.19 56 PRO B N 1
ATOM 3128 C CA . PRO B 1 56 ? 7.598 -1.528 2.588 1 92.19 56 PRO B CA 1
ATOM 3129 C C . PRO B 1 56 ? 8.516 -2.115 3.662 1 92.19 56 PRO B C 1
ATOM 3131 O O . PRO B 1 56 ? 9.031 -3.223 3.5 1 92.19 56 PRO B O 1
ATOM 3134 N N . GLU B 1 57 ? 8.641 -1.42 4.793 1 94.38 57 GLU B N 1
ATOM 3135 C CA . GLU B 1 57 ? 9.523 -1.831 5.883 1 94.38 57 GLU B CA 1
ATOM 3136 C C . GLU B 1 57 ? 9.18 -3.236 6.367 1 94.38 57 GLU B C 1
ATOM 3138 O O . GLU B 1 57 ? 10.07 -4.023 6.688 1 94.38 57 GLU B O 1
ATOM 3143 N N . ARG B 1 58 ? 7.914 -3.555 6.434 1 93.38 58 ARG B N 1
ATOM 3144 C CA . ARG B 1 58 ? 7.531 -4.879 6.914 1 93.38 58 ARG B CA 1
ATOM 3145 C C . ARG B 1 58 ? 8.109 -5.973 6.016 1 93.38 58 ARG B C 1
ATOM 3147 O O . ARG B 1 58 ? 8.523 -7.023 6.504 1 93.38 58 ARG B O 1
ATOM 3154 N N . MET B 1 59 ? 8.195 -5.723 4.723 1 94 59 MET B N 1
ATOM 3155 C CA . MET B 1 59 ? 8.797 -6.699 3.818 1 94 59 MET B CA 1
ATOM 3156 C C . MET B 1 59 ? 10.312 -6.719 3.971 1 94 59 MET B C 1
ATOM 3158 O O . MET B 1 59 ? 10.93 -7.785 3.916 1 94 59 MET B O 1
ATOM 3162 N N . LYS B 1 60 ? 10.891 -5.543 4.191 1 95.44 60 LYS B N 1
ATOM 3163 C CA . LYS B 1 60 ? 12.328 -5.469 4.422 1 95.44 60 LYS B CA 1
ATOM 3164 C C . LYS B 1 60 ? 12.719 -6.211 5.699 1 95.44 60 LYS B C 1
ATOM 3166 O O . LYS B 1 60 ? 13.797 -6.809 5.77 1 95.44 60 LYS B O 1
ATOM 3171 N N . GLU B 1 61 ? 11.836 -6.145 6.684 1 96.94 61 GLU B N 1
ATOM 3172 C CA . GLU B 1 61 ? 12.086 -6.848 7.938 1 96.94 61 GLU B CA 1
ATOM 3173 C C . GLU B 1 61 ? 12.172 -8.352 7.719 1 96.94 61 GLU B C 1
ATOM 3175 O O . GLU B 1 61 ? 12.969 -9.039 8.367 1 96.94 61 GLU B O 1
ATOM 3180 N N . ILE B 1 62 ? 11.367 -8.898 6.816 1 97.62 62 ILE B N 1
ATOM 3181 C CA . ILE B 1 62 ? 11.453 -10.32 6.492 1 97.62 62 ILE B CA 1
ATOM 3182 C C . ILE B 1 62 ? 12.828 -10.633 5.906 1 97.62 62 ILE B C 1
ATOM 3184 O O . ILE B 1 62 ? 13.492 -11.586 6.336 1 97.62 62 ILE B O 1
ATOM 3188 N N . THR B 1 63 ? 13.25 -9.797 4.953 1 97.12 63 THR B N 1
ATOM 3189 C CA . THR B 1 63 ? 14.547 -10 4.316 1 97.12 63 THR B CA 1
ATOM 3190 C C . THR B 1 63 ? 15.68 -9.883 5.332 1 97.12 63 THR B C 1
ATOM 3192 O O . THR B 1 63 ? 16.625 -10.68 5.312 1 97.12 63 THR B O 1
ATOM 3195 N N . ARG B 1 64 ? 15.562 -8.875 6.234 1 97.62 64 ARG B N 1
ATOM 3196 C CA . ARG B 1 64 ? 16.578 -8.719 7.281 1 97.62 64 ARG B CA 1
ATOM 3197 C C . ARG B 1 64 ? 16.625 -9.953 8.172 1 97.62 64 ARG B C 1
ATOM 3199 O O . ARG B 1 64 ? 17.719 -10.422 8.523 1 97.62 64 ARG B O 1
ATOM 3206 N N . GLY B 1 65 ? 15.469 -10.461 8.531 1 98.56 65 GLY B N 1
ATOM 3207 C CA . GLY B 1 65 ? 15.422 -11.688 9.312 1 98.56 65 GLY B CA 1
ATOM 3208 C C . GLY B 1 65 ? 16.047 -12.875 8.594 1 98.56 65 GLY B C 1
ATOM 3209 O O . GLY B 1 65 ? 16.812 -13.633 9.195 1 98.56 65 GLY B O 1
ATOM 3210 N N . MET B 1 66 ? 15.719 -13.039 7.312 1 98.75 66 MET B N 1
ATOM 3211 C CA . MET B 1 66 ? 16.312 -14.117 6.52 1 98.75 66 MET B CA 1
ATOM 3212 C C . MET B 1 66 ? 17.828 -14.016 6.508 1 98.75 66 MET B C 1
ATOM 3214 O O . MET B 1 66 ? 18.516 -15.031 6.617 1 98.75 66 MET B O 1
ATOM 3218 N N . ALA B 1 67 ? 18.281 -12.781 6.352 1 98.56 67 ALA B N 1
ATOM 3219 C CA . ALA B 1 67 ? 19.734 -12.562 6.301 1 98.56 67 ALA B CA 1
ATOM 3220 C C . ALA B 1 67 ? 20.391 -13 7.605 1 98.56 67 ALA B C 1
ATOM 3222 O O . ALA B 1 67 ? 21.484 -13.578 7.59 1 98.56 67 ALA B O 1
ATOM 3223 N N . GLU B 1 68 ? 19.766 -12.805 8.703 1 98.56 68 GLU B N 1
ATOM 3224 C CA . GLU B 1 68 ? 20.312 -13.125 10.023 1 98.56 68 GLU B CA 1
ATOM 3225 C C . GLU B 1 68 ? 20.516 -14.625 10.18 1 98.56 68 GLU B C 1
ATOM 3227 O O . GLU B 1 68 ? 21.422 -15.062 10.898 1 98.56 68 GLU B O 1
ATOM 3232 N N . THR B 1 69 ? 19.703 -15.398 9.477 1 98.75 69 THR B N 1
ATOM 3233 C CA . THR B 1 69 ? 19.734 -16.812 9.812 1 98.75 69 THR B CA 1
ATOM 3234 C C . THR B 1 69 ? 20.234 -17.641 8.625 1 98.75 69 THR B C 1
ATOM 3236 O O . THR B 1 69 ? 20.625 -18.797 8.781 1 98.75 69 THR B O 1
ATOM 3239 N N . THR B 1 70 ? 20.25 -17.125 7.434 1 98.25 70 THR B N 1
ATOM 3240 C CA . THR B 1 70 ? 20.734 -17.844 6.27 1 98.25 70 THR B CA 1
ATOM 3241 C C . THR B 1 70 ? 22.25 -17.672 6.121 1 98.25 70 THR B C 1
ATOM 3243 O O . THR B 1 70 ? 22.938 -18.547 5.566 1 98.25 70 THR B O 1
ATOM 3246 N N . GLY B 1 71 ? 22.766 -16.469 6.496 1 96.75 71 GLY B N 1
ATOM 3247 C CA . GLY B 1 71 ? 24.141 -16.078 6.23 1 96.75 71 GLY B CA 1
ATOM 3248 C C . GLY B 1 71 ? 24.312 -15.289 4.945 1 96.75 71 GLY B C 1
ATOM 3249 O O . GLY B 1 71 ? 25.359 -14.711 4.688 1 96.75 71 GLY B O 1
ATOM 3250 N N . LEU B 1 72 ? 23.344 -15.258 4.156 1 98.06 72 LEU B N 1
ATOM 3251 C CA . LEU B 1 72 ? 23.344 -14.383 2.984 1 98.06 72 LEU B CA 1
ATOM 3252 C C . LEU B 1 72 ? 23.078 -12.938 3.383 1 98.06 72 LEU B C 1
ATOM 3254 O O . LEU B 1 72 ? 22.359 -12.672 4.344 1 98.06 72 LEU B O 1
ATOM 3258 N N . SER B 1 73 ? 23.734 -12.039 2.656 1 97.69 73 SER B N 1
ATOM 3259 C CA . SER B 1 73 ? 23.422 -10.625 2.875 1 97.69 73 SER B CA 1
ATOM 3260 C C . SER B 1 73 ? 22.047 -10.266 2.32 1 97.69 73 SER B C 1
ATOM 3262 O O . SER B 1 73 ? 21.469 -11.031 1.549 1 97.69 73 SER B O 1
ATOM 3264 N N . GLU B 1 74 ? 21.531 -9.141 2.719 1 97.12 74 GLU B N 1
ATOM 3265 C CA . GLU B 1 74 ? 20.281 -8.641 2.15 1 97.12 74 GLU B CA 1
ATOM 3266 C C . GLU B 1 74 ? 20.375 -8.492 0.636 1 97.12 74 GLU B C 1
ATOM 3268 O O . GLU B 1 74 ? 19.422 -8.781 -0.088 1 97.12 74 GLU B O 1
ATOM 3273 N N . ALA B 1 75 ? 21.531 -8.047 0.165 1 96.75 75 ALA B N 1
ATOM 3274 C CA . ALA B 1 75 ? 21.75 -7.895 -1.27 1 96.75 75 ALA B CA 1
ATOM 3275 C C . ALA B 1 75 ? 21.688 -9.242 -1.98 1 96.75 75 ALA B C 1
ATOM 3277 O O . ALA B 1 75 ? 21.141 -9.352 -3.076 1 96.75 75 ALA B O 1
ATOM 3278 N N . ASP B 1 76 ? 22.281 -10.234 -1.354 1 97.44 76 ASP B N 1
ATOM 3279 C CA . ASP B 1 76 ? 22.234 -11.578 -1.921 1 97.44 76 ASP B CA 1
ATOM 3280 C C . ASP B 1 76 ? 20.797 -12.094 -1.989 1 97.44 76 ASP B C 1
ATOM 3282 O O . ASP B 1 76 ? 20.406 -12.719 -2.977 1 97.44 76 ASP B O 1
ATOM 3286 N N . LEU B 1 77 ? 20.094 -11.828 -0.951 1 97.75 77 LEU B N 1
ATOM 3287 C CA . LEU B 1 77 ? 18.688 -12.258 -0.919 1 97.75 77 LEU B CA 1
ATOM 3288 C C . LEU B 1 77 ? 17.875 -11.531 -1.979 1 97.75 77 LEU B C 1
ATOM 3290 O O . LEU B 1 77 ? 16.938 -12.102 -2.541 1 97.75 77 LEU B O 1
ATOM 3294 N N . SER B 1 78 ? 18.266 -10.281 -2.236 1 96.44 78 SER B N 1
ATOM 3295 C CA . SER B 1 78 ? 17.609 -9.555 -3.318 1 96.44 78 SER B CA 1
ATOM 3296 C C . SER B 1 78 ? 17.891 -10.211 -4.668 1 96.44 78 SER B C 1
ATOM 3298 O O . SER B 1 78 ? 17.016 -10.219 -5.551 1 96.44 78 SER B O 1
ATOM 3300 N N . ILE B 1 79 ? 19.078 -10.719 -4.844 1 96.94 79 ILE B N 1
ATOM 3301 C CA . ILE B 1 79 ? 19.422 -11.438 -6.066 1 96.94 79 ILE B CA 1
ATOM 3302 C C . ILE B 1 79 ? 18.547 -12.68 -6.203 1 96.94 79 ILE B C 1
ATOM 3304 O O . ILE B 1 79 ? 18.031 -12.969 -7.289 1 96.94 79 ILE B O 1
ATOM 3308 N N . LEU B 1 80 ? 18.328 -13.391 -5.145 1 96.88 80 LEU B N 1
ATOM 3309 C CA . LEU B 1 80 ? 17.422 -14.539 -5.168 1 96.88 80 LEU B CA 1
ATOM 3310 C C . LEU B 1 80 ? 16.016 -14.117 -5.559 1 96.88 80 LEU B C 1
ATOM 3312 O O . LEU B 1 80 ? 15.383 -14.758 -6.406 1 96.88 80 LEU B O 1
ATOM 3316 N N . TYR B 1 81 ? 15.633 -13.047 -4.969 1 95.25 81 TYR B N 1
ATOM 3317 C CA . TYR B 1 81 ? 14.266 -12.562 -5.102 1 95.25 81 TYR B CA 1
ATOM 3318 C C . TYR B 1 81 ? 13.969 -12.148 -6.539 1 95.25 81 TYR B C 1
ATOM 3320 O O . TYR B 1 81 ? 12.898 -12.453 -7.07 1 95.25 81 TYR B O 1
ATOM 3328 N N . TYR B 1 82 ? 14.93 -11.523 -7.176 1 92.31 82 TYR B N 1
ATOM 3329 C CA . TYR B 1 82 ? 14.633 -10.906 -8.461 1 92.31 82 TYR B CA 1
ATOM 3330 C C . TYR B 1 82 ? 15.453 -11.547 -9.578 1 92.31 82 TYR B C 1
ATOM 3332 O O . TYR B 1 82 ? 15.203 -11.297 -10.758 1 92.31 82 TYR B O 1
ATOM 3340 N N . GLY B 1 83 ? 16.344 -12.43 -9.266 1 89.62 83 GLY B N 1
ATOM 3341 C CA . GLY B 1 83 ? 17.281 -13.031 -10.211 1 89.62 83 GLY B CA 1
ATOM 3342 C C . GLY B 1 83 ? 16.594 -13.891 -11.25 1 89.62 83 GLY B C 1
ATOM 3343 O O . GLY B 1 83 ? 16.984 -13.891 -12.422 1 89.62 83 GLY B O 1
ATOM 3344 N N . PRO B 1 84 ? 15.555 -14.586 -10.859 1 88.44 84 PRO B N 1
ATOM 3345 C CA . PRO B 1 84 ? 14.883 -15.445 -11.836 1 88.44 84 PRO B CA 1
ATOM 3346 C C . PRO B 1 84 ? 14.344 -14.656 -13.031 1 88.44 84 PRO B C 1
ATOM 3348 O O . PRO B 1 84 ? 14.289 -15.188 -14.148 1 88.44 84 PRO B O 1
ATOM 3351 N N . ALA B 1 85 ? 13.953 -13.438 -12.82 1 84.75 85 ALA B N 1
ATOM 3352 C CA . ALA B 1 85 ? 13.492 -12.617 -13.938 1 84.75 85 ALA B CA 1
ATOM 3353 C C . ALA B 1 85 ? 14.602 -12.398 -14.961 1 84.75 85 ALA B C 1
ATOM 3355 O O . ALA B 1 85 ? 14.344 -12.391 -16.172 1 84.75 85 ALA B O 1
ATOM 3356 N N . LEU B 1 86 ? 15.773 -12.195 -14.453 1 84 86 LEU B N 1
ATOM 3357 C CA . LEU B 1 86 ? 16.922 -12.055 -15.336 1 84 86 LEU B CA 1
ATOM 3358 C C . LEU B 1 86 ? 17.328 -13.398 -15.93 1 84 86 LEU B C 1
ATOM 3360 O O . LEU B 1 86 ? 17.812 -13.461 -17.062 1 84 86 LEU B O 1
ATOM 3364 N N . TYR B 1 87 ? 17.031 -14.391 -15.219 1 85.94 87 TYR B N 1
ATOM 3365 C CA . TYR B 1 87 ? 17.375 -15.758 -15.617 1 85.94 87 TYR B CA 1
ATOM 3366 C C . TYR B 1 87 ? 16.547 -16.188 -16.828 1 85.94 87 TYR B C 1
ATOM 3368 O O . TYR B 1 87 ? 17.047 -16.875 -17.719 1 85.94 87 TYR B O 1
ATOM 3376 N N . ILE B 1 88 ? 15.156 -15.766 -16.891 1 79.81 88 ILE B N 1
ATOM 3377 C CA . ILE B 1 88 ? 14.18 -16.234 -17.859 1 79.81 88 ILE B CA 1
ATOM 3378 C C . ILE B 1 88 ? 14.297 -15.391 -19.141 1 79.81 88 ILE B C 1
ATOM 3380 O O . ILE B 1 88 ? 14.023 -15.883 -20.234 1 79.81 88 ILE B O 1
ATOM 3384 N N . SER B 1 89 ? 15.227 -15.18 -19.75 1 65.62 89 SER B N 1
ATOM 3385 C CA . SER B 1 89 ? 15.453 -14.367 -20.938 1 65.62 89 SER B CA 1
ATOM 3386 C C . SER B 1 89 ? 14.258 -14.422 -21.891 1 65.62 89 SER B C 1
ATOM 3388 O O . SER B 1 89 ? 14.328 -13.922 -23.016 1 65.62 89 SER B O 1
ATOM 3390 N N . MET B 1 90 ? 13.156 -15.094 -21.547 1 64.81 90 MET B N 1
ATOM 3391 C CA . MET B 1 90 ? 12.055 -15.336 -22.484 1 64.81 90 MET B CA 1
ATOM 3392 C C . MET B 1 90 ? 10.711 -15.016 -21.828 1 64.81 90 MET B C 1
ATOM 3394 O O . MET B 1 90 ? 10.602 -15.008 -20.594 1 64.81 90 MET B O 1
ATOM 3398 N N . PRO B 1 91 ? 9.789 -14.758 -22.797 1 67.56 91 PRO B N 1
ATOM 3399 C CA . PRO B 1 91 ? 8.492 -14.406 -22.219 1 67.56 91 PRO B CA 1
ATOM 3400 C C . PRO B 1 91 ? 7.84 -15.57 -21.469 1 67.56 91 PRO B C 1
ATOM 3402 O O . PRO B 1 91 ? 7.973 -16.719 -21.891 1 67.56 91 PRO B O 1
ATOM 3405 N N . ALA B 1 92 ? 7.277 -15.258 -20.391 1 69.5 92 ALA B N 1
ATOM 3406 C CA . ALA B 1 92 ? 6.512 -16.203 -19.594 1 69.5 92 ALA B CA 1
ATOM 3407 C C . ALA B 1 92 ? 5.145 -16.484 -20.219 1 69.5 92 ALA B C 1
ATOM 3409 O O . ALA B 1 92 ? 4.59 -15.617 -20.891 1 69.5 92 ALA B O 1
ATOM 3410 N N . GLY B 1 93 ? 4.844 -17.734 -20.188 1 84.88 93 GLY B N 1
ATOM 3411 C CA . GLY B 1 93 ? 3.486 -18.141 -20.484 1 84.88 93 GLY B CA 1
ATOM 3412 C C . GLY B 1 93 ? 2.684 -18.516 -19.25 1 84.88 93 GLY B C 1
ATOM 3413 O O . GLY B 1 93 ? 3.164 -19.266 -18.406 1 84.88 93 GLY B O 1
ATOM 3414 N N . CYS B 1 94 ? 1.663 -17.828 -18.781 1 93.75 94 CYS B N 1
ATOM 3415 C CA . CYS B 1 94 ? 0.791 -18.109 -17.656 1 93.75 94 CYS B CA 1
ATOM 3416 C C . CYS B 1 94 ? -0.67 -18.156 -18.078 1 93.75 94 CYS B C 1
ATOM 3418 O O . CYS B 1 94 ? -1.001 -17.75 -19.203 1 93.75 94 CYS B O 1
ATOM 3420 N N . SER B 1 95 ? -1.372 -18.844 -17.328 1 97.81 95 SER B N 1
ATOM 3421 C CA . SER B 1 95 ? -2.807 -18.844 -17.609 1 97.81 95 SER B CA 1
ATOM 3422 C C . SER B 1 95 ? -3.609 -18.984 -16.312 1 97.81 95 SER B C 1
ATOM 3424 O O . SER B 1 95 ? -3.113 -19.516 -15.32 1 97.81 95 SER B O 1
ATOM 3426 N N . TYR B 1 96 ? -4.789 -18.484 -16.328 1 98.62 96 TYR B N 1
ATOM 3427 C CA . TYR B 1 96 ? -5.707 -18.438 -15.203 1 98.62 96 TYR B CA 1
ATOM 3428 C C . TYR B 1 96 ? -7.109 -18.859 -15.617 1 98.62 96 TYR B C 1
ATOM 3430 O O . TYR B 1 96 ? -7.562 -18.547 -16.719 1 98.62 96 TYR B O 1
ATOM 3438 N N . LEU B 1 97 ? -7.75 -19.641 -14.844 1 98.88 97 LEU B N 1
ATOM 3439 C CA . LEU B 1 97 ? -9.156 -20 -15 1 98.88 97 LEU B CA 1
ATOM 3440 C C . LEU B 1 97 ? -9.867 -20.016 -13.648 1 98.88 97 LEU B C 1
ATOM 3442 O O . LEU B 1 97 ? -9.406 -20.656 -12.711 1 98.88 97 LEU B O 1
ATOM 3446 N N . ALA B 1 98 ? -10.914 -19.281 -13.508 1 98.94 98 ALA B N 1
ATOM 3447 C CA . ALA B 1 98 ? -11.805 -19.281 -12.352 1 98.94 98 ALA B CA 1
ATOM 3448 C C . ALA B 1 98 ? -13.25 -19.547 -12.766 1 98.94 98 ALA B C 1
ATOM 3450 O O . ALA B 1 98 ? -13.711 -19.016 -13.781 1 98.94 98 ALA B O 1
ATOM 3451 N N . VAL B 1 99 ? -13.906 -20.375 -12.008 1 98.88 99 VAL B N 1
ATOM 3452 C CA . VAL B 1 99 ? -15.305 -20.688 -12.273 1 98.88 99 VAL B CA 1
ATOM 3453 C C . VAL B 1 99 ? -16.109 -20.609 -10.984 1 98.88 99 VAL B C 1
ATOM 3455 O O . VAL B 1 99 ? -15.57 -20.828 -9.898 1 98.88 99 VAL B O 1
ATOM 3458 N N . TRP B 1 100 ? -17.391 -20.328 -11.047 1 98.69 100 TRP B N 1
ATOM 3459 C CA . TRP B 1 100 ? -18.297 -20.297 -9.898 1 98.69 100 TRP B CA 1
ATOM 3460 C C . TRP B 1 100 ? -19.75 -20.391 -10.352 1 98.69 100 TRP B C 1
ATOM 3462 O O . TRP B 1 100 ? -20.031 -20.594 -11.531 1 98.69 100 TRP B O 1
ATOM 3472 N N . ASP B 1 101 ? -20.672 -20.375 -9.414 1 98 101 ASP B N 1
ATOM 3473 C CA . ASP B 1 101 ? -22.125 -20.375 -9.664 1 98 101 ASP B CA 1
ATOM 3474 C C . ASP B 1 101 ? -22.531 -21.578 -10.516 1 98 101 ASP B C 1
ATOM 3476 O O . ASP B 1 101 ? -22.234 -22.734 -10.156 1 98 101 ASP B O 1
ATOM 3480 N N . THR B 1 102 ? -23.016 -21.312 -11.805 1 98.06 102 THR B N 1
ATOM 3481 C CA . THR B 1 102 ? -23.625 -22.375 -12.609 1 98.06 102 THR B CA 1
ATOM 3482 C C . THR B 1 102 ? -22.547 -23.297 -13.188 1 98.06 102 THR B C 1
ATOM 3484 O O . THR B 1 102 ? -22.859 -24.391 -13.68 1 98.06 102 THR B O 1
ATOM 3487 N N . TYR B 1 103 ? -21.297 -22.938 -13.07 1 98.62 103 TYR B N 1
ATOM 3488 C CA . TYR B 1 103 ? -20.219 -23.734 -13.641 1 98.62 103 TYR B CA 1
ATOM 3489 C C . TYR B 1 103 ? -19.781 -24.828 -12.672 1 98.62 103 TYR B C 1
ATOM 3491 O O . TYR B 1 103 ? -19.172 -25.828 -13.07 1 98.62 103 TYR B O 1
ATOM 3499 N N . THR B 1 104 ? -20.031 -24.578 -11.367 1 98.62 104 THR B N 1
ATOM 3500 C CA . THR B 1 104 ? -19.5 -25.5 -10.359 1 98.62 104 THR B CA 1
ATOM 3501 C C . THR B 1 104 ? -20.609 -26.375 -9.789 1 98.62 104 THR B C 1
ATOM 3503 O O . THR B 1 104 ? -21.797 -26.078 -9.977 1 98.62 104 THR B O 1
ATOM 3506 N N . THR B 1 105 ? -20.297 -27.438 -9.094 1 98.19 105 THR B N 1
ATOM 3507 C CA . THR B 1 105 ? -21.219 -28.438 -8.578 1 98.19 105 THR B CA 1
ATOM 3508 C C . THR B 1 105 ? -22.078 -27.844 -7.465 1 98.19 105 THR B C 1
ATOM 3510 O O . THR B 1 105 ? -23.25 -28.219 -7.305 1 98.19 105 THR B O 1
ATOM 3513 N N . ASP B 1 106 ? -21.531 -26.891 -6.707 1 98 106 ASP B N 1
ATOM 3514 C CA . ASP B 1 106 ? -22.25 -26.391 -5.539 1 98 106 ASP B CA 1
ATOM 3515 C C . ASP B 1 106 ? -22.25 -24.875 -5.504 1 98 106 ASP B C 1
ATOM 3517 O O . ASP B 1 106 ? -22.531 -24.266 -4.461 1 98 106 ASP B O 1
ATOM 3521 N N . GLY B 1 107 ? -21.844 -24.266 -6.574 1 98 107 GLY B N 1
ATOM 3522 C CA . GLY B 1 107 ? -21.859 -22.812 -6.676 1 98 107 GLY B CA 1
ATOM 3523 C C . GLY B 1 107 ? -20.578 -22.172 -6.176 1 98 107 GLY B C 1
ATOM 3524 O O . GLY B 1 107 ? -20.359 -20.969 -6.379 1 98 107 GLY B O 1
ATOM 3525 N N . SER B 1 108 ? -19.672 -22.969 -5.559 1 98.38 108 SER B N 1
ATOM 3526 C CA . SER B 1 108 ? -18.453 -22.422 -4.973 1 98.38 108 SER B CA 1
ATOM 3527 C C . SER B 1 108 ? -17.469 -21.969 -6.051 1 98.38 108 SER B C 1
ATOM 3529 O O . SER B 1 108 ? -17.562 -22.406 -7.199 1 98.38 108 SER B O 1
ATOM 3531 N N . VAL B 1 109 ? -16.641 -21.078 -5.68 1 98.81 109 VAL B N 1
ATOM 3532 C CA . VAL B 1 109 ? -15.586 -20.609 -6.578 1 98.81 109 VAL B CA 1
ATOM 3533 C C . VAL B 1 109 ? -14.445 -21.641 -6.617 1 98.81 109 VAL B C 1
ATOM 3535 O O . VAL B 1 109 ? -14.016 -22.141 -5.574 1 98.81 109 VAL B O 1
ATOM 3538 N N . VAL B 1 110 ? -13.992 -21.984 -7.797 1 98.94 110 VAL B N 1
ATOM 3539 C CA . VAL B 1 110 ? -12.797 -22.797 -8.008 1 98.94 110 VAL B CA 1
ATOM 3540 C C . VAL B 1 110 ? -11.812 -22.047 -8.898 1 98.94 110 VAL B C 1
ATOM 3542 O O . VAL B 1 110 ? -12.156 -21.609 -10 1 98.94 110 VAL B O 1
ATOM 3545 N N . LEU B 1 111 ? -10.609 -21.828 -8.383 1 98.94 111 LEU B N 1
ATOM 3546 C CA . LEU B 1 111 ? -9.578 -21.078 -9.086 1 98.94 111 LEU B CA 1
ATOM 3547 C C . LEU B 1 111 ? -8.445 -21.984 -9.523 1 98.94 111 LEU B C 1
ATOM 3549 O O . LEU B 1 111 ? -8.172 -23 -8.875 1 98.94 111 LEU B O 1
ATOM 3553 N N . SER B 1 112 ? -7.742 -21.562 -10.586 1 98.88 112 SER B N 1
ATOM 3554 C CA . SER B 1 112 ? -6.57 -22.312 -11.008 1 98.88 112 SER B CA 1
ATOM 3555 C C . SER B 1 112 ? -5.594 -21.438 -11.781 1 98.88 112 SER B C 1
ATOM 3557 O O . SER B 1 112 ? -5.984 -20.422 -12.352 1 98.88 112 SER B O 1
ATOM 3559 N N . ARG B 1 113 ? -4.332 -21.812 -11.75 1 97.75 113 ARG B N 1
ATOM 3560 C CA . ARG B 1 113 ? -3.354 -21.109 -12.562 1 97.75 113 ARG B CA 1
ATOM 3561 C C . ARG B 1 113 ? -2.223 -22.031 -12.992 1 97.75 113 ARG B C 1
ATOM 3563 O O . ARG B 1 113 ? -1.864 -22.969 -12.273 1 97.75 113 ARG B O 1
ATOM 3570 N N . ASN B 1 114 ? -1.718 -21.844 -14.234 1 97.75 114 ASN B N 1
ATOM 3571 C CA . ASN B 1 114 ? -0.444 -22.375 -14.703 1 97.75 114 ASN B CA 1
ATOM 3572 C C . ASN B 1 114 ? 0.646 -21.297 -14.703 1 97.75 114 ASN B C 1
ATOM 3574 O O . ASN B 1 114 ? 0.416 -20.172 -15.141 1 97.75 114 ASN B O 1
ATOM 3578 N N . TRP B 1 115 ? 1.719 -21.641 -14.133 1 96.44 115 TRP B N 1
ATOM 3579 C CA . TRP B 1 115 ? 2.949 -20.875 -14.273 1 96.44 115 TRP B CA 1
ATOM 3580 C C . TRP B 1 115 ? 3.877 -21.516 -15.305 1 96.44 115 TRP B C 1
ATOM 3582 O O . TRP B 1 115 ? 4.543 -22.516 -15.008 1 96.44 115 TRP B O 1
ATOM 3592 N N . ASP B 1 116 ? 3.865 -20.969 -16.531 1 94.12 116 ASP B N 1
ATOM 3593 C CA . ASP B 1 116 ? 4.543 -21.578 -17.672 1 94.12 116 ASP B CA 1
ATOM 3594 C C . ASP B 1 116 ? 5.832 -20.828 -18.016 1 94.12 116 ASP B C 1
ATOM 3596 O O . ASP B 1 116 ? 5.797 -19.641 -18.344 1 94.12 116 ASP B O 1
ATOM 3600 N N . LEU B 1 117 ? 6.875 -21.594 -17.953 1 92.81 117 LEU B N 1
ATOM 3601 C CA . LEU B 1 117 ? 8.18 -21 -18.25 1 92.81 117 LEU B CA 1
ATOM 3602 C C . LEU B 1 117 ? 9.039 -21.969 -19.047 1 92.81 117 LEU B C 1
ATOM 3604 O O . LEU B 1 117 ? 8.727 -23.156 -19.141 1 92.81 117 LEU B O 1
ATOM 3608 N N . PRO B 1 118 ? 10.102 -21.438 -19.719 1 91.94 118 PRO B N 1
ATOM 3609 C CA . PRO B 1 118 ? 11.047 -22.328 -20.375 1 91.94 118 PRO B CA 1
ATOM 3610 C C . PRO B 1 118 ? 11.68 -23.344 -19.406 1 91.94 118 PRO B C 1
ATOM 3612 O O . PRO B 1 118 ? 11.961 -23 -18.266 1 91.94 118 PRO B O 1
ATOM 3615 N N . ASP B 1 119 ? 12.008 -24.516 -19.938 1 92.5 119 ASP B N 1
ATOM 3616 C CA . ASP B 1 119 ? 12.625 -25.547 -19.125 1 92.5 119 ASP B CA 1
ATOM 3617 C C . ASP B 1 119 ? 13.984 -25.094 -18.594 1 92.5 119 ASP B C 1
ATOM 3619 O O . ASP B 1 119 ? 14.539 -25.734 -17.688 1 92.5 119 ASP B O 1
ATOM 3623 N N . LEU B 1 120 ? 14.414 -24.016 -19.141 1 89.31 120 LEU B N 1
ATOM 3624 C CA . LEU B 1 120 ? 15.617 -23.391 -18.594 1 89.31 120 LEU B CA 1
ATOM 3625 C C . LEU B 1 120 ? 15.461 -23.125 -17.094 1 89.31 120 LEU B C 1
ATOM 3627 O O . LEU B 1 120 ? 16.453 -23.031 -16.375 1 89.31 120 LEU B O 1
ATOM 3631 N N . LEU B 1 121 ? 14.25 -23.094 -16.562 1 91.75 121 LEU B N 1
ATOM 3632 C CA . LEU B 1 121 ? 13.992 -22.812 -15.156 1 91.75 121 LEU B CA 1
ATOM 3633 C C . LEU B 1 121 ? 13.898 -24.109 -14.352 1 91.75 121 LEU B C 1
ATOM 3635 O O . LEU B 1 121 ? 13.773 -24.062 -13.125 1 91.75 121 LEU B O 1
ATOM 3639 N N . ASP B 1 122 ? 14.133 -25.234 -14.945 1 92.69 122 ASP B N 1
ATOM 3640 C CA . ASP B 1 122 ? 14.008 -26.516 -14.281 1 92.69 122 ASP B CA 1
ATOM 3641 C C . ASP B 1 122 ? 14.914 -26.594 -13.055 1 92.69 122 ASP B C 1
ATOM 3643 O O . ASP B 1 122 ? 14.562 -27.219 -12.047 1 92.69 122 ASP B O 1
ATOM 3647 N N . PRO B 1 123 ? 16.047 -25.953 -13.141 1 94.31 123 PRO B N 1
ATOM 3648 C CA . PRO B 1 123 ? 16.938 -26.047 -11.992 1 94.31 123 PRO B CA 1
ATOM 3649 C C . PRO B 1 123 ? 16.344 -25.438 -10.727 1 94.31 123 PRO B C 1
ATOM 3651 O O . PRO B 1 123 ? 16.844 -25.672 -9.625 1 94.31 123 PRO B O 1
ATOM 3654 N N . PHE B 1 124 ? 15.258 -24.703 -10.797 1 95.19 124 PHE B N 1
ATOM 3655 C CA . PHE B 1 124 ? 14.609 -24.125 -9.625 1 95.19 124 PHE B CA 1
ATOM 3656 C C . PHE B 1 124 ? 13.633 -25.109 -8.992 1 95.19 124 PHE B C 1
ATOM 3658 O O . PHE B 1 124 ? 13.188 -24.906 -7.863 1 95.19 124 PHE B O 1
ATOM 3665 N N . ASN B 1 125 ? 13.297 -26.203 -9.68 1 95.12 125 ASN B N 1
ATOM 3666 C CA . ASN B 1 125 ? 12.227 -27.109 -9.281 1 95.12 125 ASN B CA 1
ATOM 3667 C C . ASN B 1 125 ? 12.492 -27.703 -7.898 1 95.12 125 ASN B C 1
ATOM 3669 O O . ASN B 1 125 ? 11.57 -27.828 -7.086 1 95.12 125 ASN B O 1
ATOM 3673 N N . PRO B 1 126 ? 13.75 -28.016 -7.539 1 95.19 126 PRO B N 1
ATOM 3674 C CA . PRO B 1 126 ? 14.008 -28.641 -6.238 1 95.19 126 PRO B CA 1
ATOM 3675 C C . PRO B 1 126 ? 13.773 -27.688 -5.07 1 95.19 126 PRO B C 1
ATOM 3677 O O . PRO B 1 126 ? 13.758 -28.109 -3.912 1 95.19 126 PRO B O 1
ATOM 3680 N N . TYR B 1 127 ? 13.531 -26.469 -5.371 1 96.69 127 TYR B N 1
ATOM 3681 C CA . TYR B 1 127 ? 13.508 -25.484 -4.301 1 96.69 127 TYR B CA 1
ATOM 3682 C C . TYR B 1 127 ? 12.086 -25 -4.031 1 96.69 127 TYR B C 1
ATOM 3684 O O . TYR B 1 127 ? 11.875 -24.016 -3.311 1 96.69 127 TYR B O 1
ATOM 3692 N N . TYR B 1 128 ? 11.109 -25.625 -4.594 1 97.25 128 TYR B N 1
ATOM 3693 C CA . TYR B 1 128 ? 9.719 -25.234 -4.375 1 97.25 128 TYR B CA 1
ATOM 3694 C C . TYR B 1 128 ? 9.328 -25.406 -2.91 1 97.25 128 TYR B C 1
ATOM 3696 O O . TYR B 1 128 ? 9.703 -26.391 -2.273 1 97.25 128 TYR B O 1
ATOM 3704 N N . VAL B 1 129 ? 8.648 -24.469 -2.385 1 98 129 VAL B N 1
ATOM 3705 C CA . VAL B 1 129 ? 8.172 -24.516 -1.009 1 98 129 VAL B CA 1
ATOM 3706 C C . VAL B 1 129 ? 6.793 -23.859 -0.92 1 98 129 VAL B C 1
ATOM 3708 O O . VAL B 1 129 ? 6.52 -22.891 -1.621 1 98 129 VAL B O 1
ATOM 3711 N N . LEU B 1 130 ? 5.883 -24.406 -0.19 1 98.56 130 LEU B N 1
ATOM 3712 C CA . LEU B 1 130 ? 4.688 -23.734 0.306 1 98.56 130 LEU B CA 1
ATOM 3713 C C . LEU B 1 130 ? 4.945 -23.094 1.659 1 98.56 130 LEU B C 1
ATOM 3715 O O . LEU B 1 130 ? 5.125 -23.781 2.664 1 98.56 130 LEU B O 1
ATOM 3719 N N . ALA B 1 131 ? 5.055 -21.781 1.664 1 98.69 131 ALA B N 1
ATOM 3720 C CA . ALA B 1 131 ? 5.289 -21.031 2.898 1 98.69 131 ALA B CA 1
ATOM 3721 C C . ALA B 1 131 ? 4.004 -20.391 3.398 1 98.69 131 ALA B C 1
ATOM 3723 O O . ALA B 1 131 ? 3.334 -19.672 2.65 1 98.69 131 ALA B O 1
ATOM 3724 N N . VAL B 1 132 ? 3.631 -20.641 4.641 1 98.75 132 VAL B N 1
ATOM 3725 C CA . VAL B 1 132 ? 2.469 -20.031 5.277 1 98.75 132 VAL B CA 1
ATOM 3726 C C . VAL B 1 132 ? 2.922 -19.047 6.352 1 98.75 132 VAL B C 1
ATOM 3728 O O . VAL B 1 132 ? 3.545 -19.438 7.34 1 98.75 132 VAL B O 1
ATOM 3731 N N . CYS B 1 133 ? 2.627 -17.812 6.141 1 98.5 133 CYS B N 1
ATOM 3732 C CA . CYS B 1 133 ? 3.01 -16.734 7.031 1 98.5 133 CYS B CA 1
ATOM 3733 C C . CYS B 1 133 ? 1.834 -16.297 7.898 1 98.5 133 CYS B C 1
ATOM 3735 O O . CYS B 1 133 ? 0.754 -16 7.387 1 98.5 133 CYS B O 1
ATOM 3737 N N . ARG B 1 134 ? 2.084 -16.219 9.242 1 97.69 134 ARG B N 1
ATOM 3738 C CA . ARG B 1 134 ? 1.086 -15.773 10.211 1 97.69 134 ARG B CA 1
ATOM 3739 C C . ARG B 1 134 ? 1.598 -14.586 11.016 1 97.69 134 ARG B C 1
ATOM 3741 O O . ARG B 1 134 ? 2.096 -14.75 12.133 1 97.69 134 ARG B O 1
ATOM 3748 N N . PRO B 1 135 ? 1.38 -13.375 10.422 1 96.62 135 PRO B N 1
ATOM 3749 C CA . PRO B 1 135 ? 1.775 -12.211 11.219 1 96.62 135 PRO B CA 1
ATOM 3750 C C . PRO B 1 135 ? 0.95 -12.062 12.5 1 96.62 135 PRO B C 1
ATOM 3752 O O . PRO B 1 135 ? -0.231 -12.414 12.516 1 96.62 135 PRO B O 1
ATOM 3755 N N . THR B 1 136 ? 1.537 -11.461 13.484 1 93.94 136 THR B N 1
ATOM 3756 C CA . THR B 1 136 ? 0.845 -11.297 14.758 1 93.94 136 THR B CA 1
ATOM 3757 C C . THR B 1 136 ? 0.34 -9.867 14.922 1 93.94 136 THR B C 1
ATOM 3759 O O . THR B 1 136 ? -0.031 -9.461 16.031 1 93.94 136 THR B O 1
ATOM 3762 N N . ASP B 1 137 ? 0.353 -9.156 13.906 1 92.94 137 ASP B N 1
ATOM 3763 C CA . ASP B 1 137 ? -0.028 -7.746 13.992 1 92.94 137 ASP B CA 1
ATOM 3764 C C . ASP B 1 137 ? -1.502 -7.555 13.641 1 92.94 137 ASP B C 1
ATOM 3766 O O . ASP B 1 137 ? -2.008 -6.43 13.664 1 92.94 137 ASP B O 1
ATOM 3770 N N . GLY B 1 138 ? -2.219 -8.594 13.312 1 90.75 138 GLY B N 1
ATOM 3771 C CA . GLY B 1 138 ? -3.625 -8.5 12.953 1 90.75 138 GLY B CA 1
ATOM 3772 C C . GLY B 1 138 ? -3.871 -8.578 11.461 1 90.75 138 GLY B C 1
ATOM 3773 O O . GLY B 1 138 ? -5.016 -8.688 11.016 1 90.75 138 GLY B O 1
ATOM 3774 N N . SER B 1 139 ? -2.836 -8.586 10.641 1 94.75 139 SER B N 1
ATOM 3775 C CA . SER B 1 139 ? -2.975 -8.758 9.195 1 94.75 139 SER B CA 1
ATOM 3776 C C . SER B 1 139 ? -3.365 -10.195 8.844 1 94.75 139 SER B C 1
ATOM 3778 O O . SER B 1 139 ? -3.305 -11.086 9.695 1 94.75 139 SER B O 1
ATOM 3780 N N . ASN B 1 140 ? -3.74 -10.383 7.613 1 97.62 140 ASN B N 1
ATOM 3781 C CA . ASN B 1 140 ? -4.09 -11.719 7.148 1 97.62 140 ASN B CA 1
ATOM 3782 C C . ASN B 1 140 ? -2.863 -12.625 7.074 1 97.62 140 ASN B C 1
ATOM 3784 O O . ASN B 1 140 ? -1.761 -12.164 6.773 1 97.62 140 ASN B O 1
ATOM 3788 N N . GLY B 1 141 ? -3.07 -13.883 7.375 1 98.06 141 GLY B N 1
ATOM 3789 C CA . GLY B 1 141 ? -2.066 -14.852 6.969 1 98.06 141 GLY B CA 1
ATOM 3790 C C . GLY B 1 141 ? -1.936 -14.977 5.465 1 98.06 141 GLY B C 1
ATOM 3791 O O . GLY B 1 141 ? -2.914 -14.812 4.734 1 98.06 141 GLY B O 1
ATOM 3792 N N . VAL B 1 142 ? -0.739 -15.258 4.984 1 98.75 142 VAL B N 1
ATOM 3793 C CA . VAL B 1 142 ? -0.491 -15.352 3.551 1 98.75 142 VAL B CA 1
ATOM 3794 C C . VAL B 1 142 ? 0.294 -16.625 3.246 1 98.75 142 VAL B C 1
ATOM 3796 O O . VAL B 1 142 ? 1.272 -16.938 3.93 1 98.75 142 VAL B O 1
ATOM 3799 N N . ALA B 1 143 ? -0.144 -17.359 2.271 1 98.88 143 ALA B N 1
ATOM 3800 C CA . ALA B 1 143 ? 0.579 -18.516 1.752 1 98.88 143 ALA B CA 1
ATOM 3801 C C . ALA B 1 143 ? 1.152 -18.219 0.367 1 98.88 143 ALA B C 1
ATOM 3803 O O . ALA B 1 143 ? 0.494 -17.594 -0.466 1 98.88 143 ALA B O 1
ATOM 3804 N N . THR B 1 144 ? 2.354 -18.609 0.167 1 98.69 144 THR B N 1
ATOM 3805 C CA . THR B 1 144 ? 3.014 -18.484 -1.128 1 98.69 144 THR B CA 1
ATOM 3806 C C . THR B 1 144 ? 3.521 -19.844 -1.61 1 98.69 144 THR B C 1
ATOM 3808 O O . THR B 1 144 ? 3.877 -20.703 -0.802 1 98.69 144 THR B O 1
ATOM 3811 N N . PHE B 1 145 ? 3.525 -20.047 -2.891 1 98.44 145 PHE B N 1
ATOM 3812 C CA . PHE B 1 145 ? 4.031 -21.266 -3.498 1 98.44 145 PHE B CA 1
ATOM 3813 C C . PHE B 1 145 ? 4.973 -20.953 -4.652 1 98.44 145 PHE B C 1
ATOM 3815 O O . PHE B 1 145 ? 4.598 -20.25 -5.598 1 98.44 145 PHE B O 1
ATOM 3822 N N . GLY B 1 146 ? 6.18 -21.375 -4.613 1 97.12 146 GLY B N 1
ATOM 3823 C CA . GLY B 1 146 ? 7.23 -21.156 -5.594 1 97.12 146 GLY B CA 1
ATOM 3824 C C . GLY B 1 146 ? 8.617 -21.5 -5.07 1 97.12 146 GLY B C 1
ATOM 3825 O O . GLY B 1 146 ? 8.758 -22.016 -3.965 1 97.12 146 GLY B O 1
ATOM 3826 N N . PRO B 1 147 ? 9.602 -21.266 -5.918 1 97 147 PRO B N 1
ATOM 3827 C CA . PRO B 1 147 ? 10.961 -21.484 -5.418 1 97 147 PRO B CA 1
ATOM 3828 C C . PRO B 1 147 ? 11.281 -20.641 -4.188 1 97 147 PRO B C 1
ATOM 3830 O O . PRO B 1 147 ? 10.852 -19.484 -4.105 1 97 147 PRO B O 1
ATOM 3833 N N . ALA B 1 148 ? 12.039 -21.172 -3.293 1 97.62 148 ALA B N 1
ATOM 3834 C CA . ALA B 1 148 ? 12.234 -20.656 -1.943 1 97.62 148 ALA B CA 1
ATOM 3835 C C . ALA B 1 148 ? 12.75 -19.219 -1.979 1 97.62 148 ALA B C 1
ATOM 3837 O O . ALA B 1 148 ? 12.352 -18.391 -1.161 1 97.62 148 ALA B O 1
ATOM 3838 N N . GLY B 1 149 ? 13.594 -18.953 -2.904 1 97.12 149 GLY B N 1
ATOM 3839 C CA . GLY B 1 149 ? 14.227 -17.641 -2.9 1 97.12 149 GLY B CA 1
ATOM 3840 C C . GLY B 1 149 ? 13.57 -16.656 -3.848 1 97.12 149 GLY B C 1
ATOM 3841 O O . GLY B 1 149 ? 13.852 -15.461 -3.795 1 97.12 149 GLY B O 1
ATOM 3842 N N . SER B 1 150 ? 12.648 -17.109 -4.656 1 95.25 150 SER B N 1
ATOM 3843 C CA . SER B 1 150 ? 12.102 -16.297 -5.734 1 95.25 150 SER B CA 1
ATOM 3844 C C . SER B 1 150 ? 10.922 -15.461 -5.254 1 95.25 150 SER B C 1
ATOM 3846 O O . SER B 1 150 ? 10.188 -15.875 -4.352 1 95.25 150 SER B O 1
ATOM 3848 N N . ARG B 1 151 ? 10.781 -14.297 -5.867 1 94.25 151 ARG B N 1
ATOM 3849 C CA . ARG B 1 151 ? 9.594 -13.477 -5.66 1 94.25 151 ARG B CA 1
ATOM 3850 C C . ARG B 1 151 ? 8.32 -14.305 -5.848 1 94.25 151 ARG B C 1
ATOM 3852 O O . ARG B 1 151 ? 8.156 -14.969 -6.867 1 94.25 151 ARG B O 1
ATOM 3859 N N . PRO B 1 152 ? 7.465 -14.258 -4.879 1 95.38 152 PRO B N 1
ATOM 3860 C CA . PRO B 1 152 ? 6.238 -15.047 -5.027 1 95.38 152 PRO B CA 1
ATOM 3861 C C . PRO B 1 152 ? 5.293 -14.477 -6.082 1 95.38 152 PRO B C 1
ATOM 3863 O O . PRO B 1 152 ? 5.062 -13.266 -6.113 1 95.38 152 PRO B O 1
ATOM 3866 N N . GLU B 1 153 ? 4.742 -15.359 -6.895 1 96.81 153 GLU B N 1
ATOM 3867 C CA . GLU B 1 153 ? 3.826 -14.945 -7.953 1 96.81 153 GLU B CA 1
ATOM 3868 C C . GLU B 1 153 ? 2.467 -15.617 -7.801 1 96.81 153 GLU B C 1
ATOM 3870 O O . GLU B 1 153 ? 1.543 -15.352 -8.57 1 96.81 153 GLU B O 1
ATOM 3875 N N . THR B 1 154 ? 2.334 -16.547 -6.879 1 98.56 154 THR B N 1
ATOM 3876 C CA . THR B 1 154 ? 1.111 -17.266 -6.535 1 98.56 154 THR B CA 1
ATOM 3877 C C . THR B 1 154 ? 0.842 -17.188 -5.035 1 98.56 154 THR B C 1
ATOM 3879 O O . THR B 1 154 ? 1.581 -17.766 -4.238 1 98.56 154 THR B O 1
ATOM 3882 N N . LEU B 1 155 ? -0.198 -16.453 -4.668 1 98.88 155 LEU B N 1
ATOM 3883 C CA . LEU B 1 155 ? -0.434 -16.203 -3.248 1 98.88 155 LEU B CA 1
ATOM 3884 C C . LEU B 1 155 ? -1.895 -16.469 -2.889 1 98.88 155 LEU B C 1
ATOM 3886 O O . LEU B 1 155 ? -2.789 -16.234 -3.707 1 98.88 155 LEU B O 1
ATOM 3890 N N . MET B 1 156 ? -2.145 -16.938 -1.696 1 98.88 156 MET B N 1
ATOM 3891 C CA . MET B 1 156 ? -3.438 -17.109 -1.037 1 98.88 156 MET B CA 1
ATOM 3892 C C . MET B 1 156 ? -3.406 -16.531 0.373 1 98.88 156 MET B C 1
ATOM 3894 O O . MET B 1 156 ? -2.338 -16.391 0.969 1 98.88 156 MET B O 1
ATOM 3898 N N . ASN B 1 157 ? -4.555 -16.141 0.855 1 98.75 157 ASN B N 1
ATOM 3899 C CA . ASN B 1 157 ? -4.477 -15.641 2.225 1 98.75 157 ASN B CA 1
ATOM 3900 C C . ASN B 1 157 ? -5.582 -16.234 3.098 1 98.75 157 ASN B C 1
ATOM 3902 O O . ASN B 1 157 ? -6.391 -17.031 2.625 1 98.75 157 ASN B O 1
ATOM 3906 N N . SER B 1 158 ? -5.57 -15.938 4.352 1 98.5 158 SER B N 1
ATOM 3907 C CA . SER B 1 158 ? -6.422 -16.531 5.371 1 98.5 158 SER B CA 1
ATOM 3908 C C . SER B 1 158 ? -7.883 -16.156 5.172 1 98.5 158 SER B C 1
ATOM 3910 O O . SER B 1 158 ? -8.781 -16.781 5.738 1 98.5 158 SER B O 1
ATOM 3912 N N . ALA B 1 159 ? -8.172 -15.164 4.379 1 98.12 159 ALA B N 1
ATOM 3913 C CA . ALA B 1 159 ? -9.547 -14.75 4.09 1 98.12 159 ALA B CA 1
ATOM 3914 C C . ALA B 1 159 ? -10.086 -15.469 2.857 1 98.12 159 ALA B C 1
ATOM 3916 O O . ALA B 1 159 ? -11.227 -15.242 2.449 1 98.12 159 ALA B O 1
ATOM 3917 N N . GLY B 1 160 ? -9.242 -16.312 2.244 1 98.69 160 GLY B N 1
ATOM 3918 C CA . GLY B 1 160 ? -9.664 -17.078 1.079 1 98.69 160 GLY B CA 1
ATOM 3919 C C . GLY B 1 160 ? -9.414 -16.359 -0.231 1 98.69 160 GLY B C 1
ATOM 3920 O O . GLY B 1 160 ? -10.016 -16.688 -1.252 1 98.69 160 GLY B O 1
ATOM 3921 N N . LEU B 1 161 ? -8.586 -15.375 -0.197 1 98.88 161 LEU B N 1
ATOM 3922 C CA . LEU B 1 161 ? -8.273 -14.648 -1.42 1 98.88 161 LEU B CA 1
ATOM 3923 C C . LEU B 1 161 ? -7.105 -15.297 -2.156 1 98.88 161 LEU B C 1
ATOM 3925 O O . LEU B 1 161 ? -6.27 -15.961 -1.54 1 98.88 161 LEU B O 1
ATOM 3929 N N . PHE B 1 162 ? -7.074 -15.125 -3.426 1 98.94 162 PHE B N 1
ATOM 3930 C CA . PHE B 1 162 ? -6.051 -15.609 -4.344 1 98.94 162 PHE B CA 1
ATOM 3931 C C . PHE B 1 162 ? -5.578 -14.484 -5.262 1 98.94 162 PHE B C 1
ATOM 3933 O O . PHE B 1 162 ? -6.383 -13.688 -5.738 1 98.94 162 PHE B O 1
ATOM 3940 N N . ILE B 1 163 ? -4.25 -14.352 -5.477 1 98.94 163 ILE B N 1
ATOM 3941 C CA . ILE B 1 163 ? -3.727 -13.406 -6.457 1 98.94 163 ILE B CA 1
ATOM 3942 C C . ILE B 1 163 ? -2.545 -14.031 -7.195 1 98.94 163 ILE B C 1
ATOM 3944 O O . ILE B 1 163 ? -1.722 -14.719 -6.59 1 98.94 163 ILE B O 1
ATOM 3948 N N . ALA B 1 164 ? -2.414 -13.836 -8.469 1 98.69 164 ALA B N 1
ATOM 3949 C CA . ALA B 1 164 ? -1.308 -14.258 -9.32 1 98.69 164 ALA B CA 1
ATOM 3950 C C . ALA B 1 164 ? -1.162 -13.328 -10.531 1 98.69 164 ALA B C 1
ATOM 3952 O O . ALA B 1 164 ? -2.045 -12.516 -10.805 1 98.69 164 ALA B O 1
ATOM 3953 N N . ASP B 1 165 ? -0.041 -13.414 -11.164 1 96.69 165 ASP B N 1
ATOM 3954 C CA . ASP B 1 165 ? 0.189 -12.594 -12.344 1 96.69 165 ASP B CA 1
ATOM 3955 C C . ASP B 1 165 ? 0.257 -13.453 -13.602 1 96.69 165 ASP B C 1
ATOM 3957 O O . ASP B 1 165 ? 0.623 -14.625 -13.539 1 96.69 165 ASP B O 1
ATOM 3961 N N . ASP B 1 166 ? -0.17 -12.914 -14.703 1 96.12 166 ASP B N 1
ATOM 3962 C CA . ASP B 1 166 ? 0.193 -13.359 -16.047 1 96.12 166 ASP B CA 1
ATOM 3963 C C . ASP B 1 166 ? 0.934 -12.266 -16.812 1 96.12 166 ASP B C 1
ATOM 3965 O O . ASP B 1 166 ? 0.65 -11.078 -16.625 1 96.12 166 ASP B O 1
ATOM 3969 N N . ASN B 1 167 ? 1.864 -12.734 -17.594 1 93.19 167 ASN B N 1
ATOM 3970 C CA . ASN B 1 167 ? 2.492 -11.773 -18.5 1 93.19 167 ASN B CA 1
ATOM 3971 C C . ASN B 1 167 ? 1.469 -11.117 -19.422 1 93.19 167 ASN B C 1
ATOM 3973 O O . ASN B 1 167 ? 0.562 -11.781 -19.922 1 93.19 167 ASN B O 1
ATOM 3977 N N . SER B 1 168 ? 1.634 -9.836 -19.656 1 92.56 168 SER B N 1
ATOM 3978 C CA . SER B 1 168 ? 0.649 -9.102 -20.453 1 92.56 168 SER B CA 1
ATOM 3979 C C . SER B 1 168 ? 0.782 -9.414 -21.938 1 92.56 168 SER B C 1
ATOM 3981 O O . SER B 1 168 ? -0.144 -9.172 -22.703 1 92.56 168 SER B O 1
ATOM 3983 N N . GLY B 1 169 ? 1.974 -9.875 -22.312 1 90 169 GLY B N 1
ATOM 3984 C CA . GLY B 1 169 ? 2.271 -10.047 -23.719 1 90 169 GLY B CA 1
ATOM 3985 C C . GLY B 1 169 ? 2.67 -8.758 -24.406 1 90 169 GLY B C 1
ATOM 3986 O O . GLY B 1 169 ? 2.973 -8.75 -25.609 1 90 169 GLY B O 1
ATOM 3987 N N . LEU B 1 170 ? 2.662 -7.688 -23.656 1 88.5 170 LEU B N 1
ATOM 3988 C CA . LEU B 1 170 ? 3.053 -6.391 -24.188 1 88.5 170 LEU B CA 1
ATOM 3989 C C . LEU B 1 170 ? 4.523 -6.102 -23.906 1 88.5 170 LEU B C 1
ATOM 3991 O O . LEU B 1 170 ? 5.074 -6.59 -22.906 1 88.5 170 LEU B O 1
ATOM 3995 N N . ALA B 1 171 ? 5.129 -5.332 -24.781 1 82 171 ALA B N 1
ATOM 3996 C CA . ALA B 1 171 ? 6.504 -4.902 -24.531 1 82 171 ALA B CA 1
ATOM 3997 C C . ALA B 1 171 ? 6.594 -4.039 -23.281 1 82 171 ALA B C 1
ATOM 3999 O O . ALA B 1 171 ? 5.766 -3.154 -23.062 1 82 171 ALA B O 1
ATOM 4000 N N . PRO B 1 172 ? 7.574 -4.41 -22.5 1 76.75 172 PRO B N 1
ATOM 4001 C CA . PRO B 1 172 ? 7.715 -3.596 -21.281 1 76.75 172 PRO B CA 1
ATOM 4002 C C . PRO B 1 172 ? 8.078 -2.146 -21.594 1 76.75 172 PRO B C 1
ATOM 4004 O O . PRO B 1 172 ? 8.875 -1.884 -22.5 1 76.75 172 PRO B O 1
ATOM 4007 N N . VAL B 1 173 ? 7.285 -1.139 -21.094 1 69.5 173 VAL B N 1
ATOM 4008 C CA . VAL B 1 173 ? 7.602 0.282 -21.203 1 69.5 173 VAL B CA 1
ATOM 4009 C C . VAL B 1 173 ? 7.738 0.884 -19.812 1 69.5 173 VAL B C 1
ATOM 4011 O O . VAL B 1 173 ? 8.102 2.055 -19.656 1 69.5 173 VAL B O 1
ATOM 4014 N N . GLY B 1 174 ? 8.219 0.198 -18.891 1 62.31 174 GLY B N 1
ATOM 4015 C CA . GLY B 1 174 ? 8.102 0.515 -17.469 1 62.31 174 GLY B CA 1
ATOM 4016 C C . GLY B 1 174 ? 8.648 1.885 -17.125 1 62.31 174 GLY B C 1
ATOM 4017 O O . GLY B 1 174 ? 9.445 2.449 -17.875 1 62.31 174 GLY B O 1
ATOM 4018 N N . GLN B 1 175 ? 7.855 2.629 -16.234 1 60.25 175 GLN B N 1
ATOM 4019 C CA . GLN B 1 175 ? 8.398 3.811 -15.562 1 60.25 175 GLN B CA 1
ATOM 4020 C C . GLN B 1 175 ? 9.32 3.418 -14.414 1 60.25 175 GLN B C 1
ATOM 4022 O O . GLN B 1 175 ? 9.047 2.459 -13.695 1 60.25 175 GLN B O 1
ATOM 4027 N N . ASP B 1 176 ? 10.547 3.764 -14.367 1 61 176 ASP B N 1
ATOM 4028 C CA . ASP B 1 176 ? 11.719 3.354 -13.594 1 61 176 ASP B CA 1
ATOM 4029 C C . ASP B 1 176 ? 11.492 3.58 -12.102 1 61 176 ASP B C 1
ATOM 4031 O O . ASP B 1 176 ? 12.133 2.934 -11.266 1 61 176 ASP B O 1
ATOM 4035 N N . ASP B 1 177 ? 10.562 4.355 -11.641 1 70.25 177 ASP B N 1
ATOM 4036 C CA . ASP B 1 177 ? 10.68 4.641 -10.219 1 70.25 177 ASP B CA 1
ATOM 4037 C C . ASP B 1 177 ? 9.531 4.016 -9.43 1 70.25 177 ASP B C 1
ATOM 4039 O O . ASP B 1 177 ? 9.406 4.227 -8.219 1 70.25 177 ASP B O 1
ATOM 4043 N N . ARG B 1 178 ? 8.789 3.141 -9.992 1 79.06 178 ARG B N 1
ATOM 4044 C CA . ARG B 1 178 ? 7.711 2.473 -9.281 1 79.06 178 ARG B CA 1
ATOM 4045 C C . ARG B 1 178 ? 8.125 1.073 -8.844 1 79.06 178 ARG B C 1
ATOM 4047 O O . ARG B 1 178 ? 8.938 0.424 -9.5 1 79.06 178 ARG B O 1
ATOM 4054 N N . PRO B 1 179 ? 7.527 0.601 -7.75 1 81.81 179 PRO B N 1
ATOM 4055 C CA . PRO B 1 179 ? 7.809 -0.777 -7.34 1 81.81 179 PRO B CA 1
ATOM 4056 C C . PRO B 1 179 ? 7.242 -1.809 -8.312 1 81.81 179 PRO B C 1
ATOM 4058 O O . PRO B 1 179 ? 6.234 -1.553 -8.969 1 81.81 179 PRO B O 1
ATOM 4061 N N . ASP B 1 180 ? 7.961 -2.926 -8.344 1 87.19 180 ASP B N 1
ATOM 4062 C CA . ASP B 1 180 ? 7.457 -4.086 -9.078 1 87.19 180 ASP B CA 1
ATOM 4063 C C . ASP B 1 180 ? 6.078 -4.496 -8.57 1 87.19 180 ASP B C 1
ATOM 4065 O O . ASP B 1 180 ? 5.91 -4.805 -7.387 1 87.19 180 ASP B O 1
ATOM 4069 N N . LEU B 1 181 ? 5.082 -4.488 -9.445 1 91.62 181 LEU B N 1
ATOM 4070 C CA . LEU B 1 181 ? 3.703 -4.746 -9.055 1 91.62 181 LEU B CA 1
ATOM 4071 C C . LEU B 1 181 ? 3.568 -6.129 -8.422 1 91.62 181 LEU B C 1
ATOM 4073 O O . LEU B 1 181 ? 2.797 -6.312 -7.477 1 91.62 181 LEU B O 1
ATOM 4077 N N . ILE B 1 182 ? 4.312 -7.098 -8.906 1 93.44 182 ILE B N 1
ATOM 4078 C CA . ILE B 1 182 ? 4.207 -8.461 -8.398 1 93.44 182 ILE B CA 1
ATOM 4079 C C . ILE B 1 182 ? 4.711 -8.508 -6.957 1 93.44 182 ILE B C 1
ATOM 4081 O O . ILE B 1 182 ? 4.156 -9.227 -6.121 1 93.44 182 ILE B O 1
ATOM 4085 N N . SER B 1 183 ? 5.695 -7.723 -6.699 1 92 183 SER B N 1
ATOM 4086 C CA . SER B 1 183 ? 6.219 -7.652 -5.34 1 92 183 SER B CA 1
ATOM 4087 C C . SER B 1 183 ? 5.188 -7.07 -4.379 1 92 183 SER B C 1
ATOM 4089 O O . SER B 1 183 ? 5.293 -7.254 -3.164 1 92 183 SER B O 1
ATOM 4091 N N . GLU B 1 184 ? 4.199 -6.41 -4.918 1 93.69 184 GLU B N 1
ATOM 4092 C CA . GLU B 1 184 ? 3.162 -5.797 -4.09 1 93.69 184 GLU B CA 1
ATOM 4093 C C . GLU B 1 184 ? 2.1 -6.816 -3.695 1 93.69 184 GLU B C 1
ATOM 4095 O O . GLU B 1 184 ? 1.288 -6.562 -2.803 1 93.69 184 GLU B O 1
ATOM 4100 N N . PHE B 1 185 ? 2.098 -7.977 -4.301 1 97.38 185 PHE B N 1
ATOM 4101 C CA . PHE B 1 185 ? 1.053 -8.961 -4.043 1 97.38 185 PHE B CA 1
ATOM 4102 C C . PHE B 1 185 ? 1.05 -9.375 -2.576 1 97.38 185 PHE B C 1
ATOM 4104 O O . PHE B 1 185 ? -0.012 -9.484 -1.96 1 97.38 185 PHE B O 1
ATOM 4111 N N . PHE B 1 186 ? 2.219 -9.586 -2.051 1 97.44 186 PHE B N 1
ATOM 4112 C CA . PHE B 1 186 ? 2.303 -10.008 -0.657 1 97.44 186 PHE B CA 1
ATOM 4113 C C . PHE B 1 186 ? 1.669 -8.969 0.261 1 97.44 186 PHE B C 1
ATOM 4115 O O . PHE B 1 186 ? 0.871 -9.312 1.136 1 97.44 186 PHE B O 1
ATOM 4122 N N . ARG B 1 187 ? 1.979 -7.734 0.017 1 95 187 ARG B N 1
ATOM 4123 C CA . ARG B 1 187 ? 1.386 -6.656 0.801 1 95 187 ARG B CA 1
ATOM 4124 C C . ARG B 1 187 ? -0.131 -6.637 0.647 1 95 187 ARG B C 1
ATOM 4126 O O . ARG B 1 187 ? -0.859 -6.504 1.634 1 95 187 ARG B O 1
ATOM 4133 N N . LEU B 1 188 ? -0.616 -6.727 -0.542 1 96.94 188 LEU B N 1
ATOM 4134 C CA . LEU B 1 188 ? -2.051 -6.695 -0.808 1 96.94 188 LEU B CA 1
ATOM 4135 C C . LEU B 1 188 ? -2.76 -7.84 -0.093 1 96.94 188 LEU B C 1
ATOM 4137 O O . LEU B 1 188 ? -3.844 -7.652 0.464 1 96.94 188 LEU B O 1
ATOM 4141 N N . MET B 1 189 ? -2.109 -8.984 -0.041 1 98.38 189 MET B N 1
ATOM 4142 C CA . MET B 1 189 ? -2.703 -10.172 0.567 1 98.38 189 MET B CA 1
ATOM 4143 C C . MET B 1 189 ? -2.715 -10.055 2.088 1 98.38 189 MET B C 1
ATOM 4145 O O . MET B 1 189 ? -3.562 -10.656 2.754 1 98.38 189 MET B O 1
ATOM 4149 N N . LEU B 1 190 ? -1.796 -9.305 2.625 1 97.62 190 LEU B N 1
ATOM 4150 C CA . LEU B 1 190 ? -1.814 -8.984 4.047 1 97.62 190 LEU B CA 1
ATOM 4151 C C . LEU B 1 190 ? -2.949 -8.023 4.375 1 97.62 190 LEU B C 1
ATOM 4153 O O . LEU B 1 190 ? -3.584 -8.141 5.426 1 97.62 190 LEU B O 1
ATOM 4157 N N . ASP B 1 191 ? -3.287 -7.191 3.457 1 96.19 191 ASP B N 1
ATOM 4158 C CA . ASP B 1 191 ? -4.016 -5.965 3.766 1 96.19 191 ASP B CA 1
ATOM 4159 C C . ASP B 1 191 ? -5.516 -6.145 3.545 1 96.19 191 ASP B C 1
ATOM 4161 O O . ASP B 1 191 ? -6.324 -5.43 4.137 1 96.19 191 ASP B O 1
ATOM 4165 N N . TYR B 1 192 ? -5.91 -7.047 2.695 1 96.5 192 TYR B N 1
ATOM 4166 C CA . TYR B 1 192 ? -7.316 -7.086 2.309 1 96.5 192 TYR B CA 1
ATOM 4167 C C . TYR B 1 192 ? -7.93 -8.445 2.623 1 96.5 192 TYR B C 1
ATOM 4169 O O . TYR B 1 192 ? -7.281 -9.477 2.459 1 96.5 192 TYR B O 1
ATOM 4177 N N . SER B 1 193 ? -9.242 -8.438 2.986 1 97.19 193 SER B N 1
ATOM 4178 C CA . SER B 1 193 ? -9.891 -9.633 3.52 1 97.19 193 SER B CA 1
ATOM 4179 C C . SER B 1 193 ? -11.102 -10.023 2.682 1 97.19 193 SER B C 1
ATOM 4181 O O . SER B 1 193 ? -11.859 -10.922 3.053 1 97.19 193 SER B O 1
ATOM 4183 N N . ASP B 1 194 ? -11.344 -9.305 1.636 1 96.75 194 ASP B N 1
ATOM 4184 C CA . ASP B 1 194 ? -12.422 -9.648 0.709 1 96.75 194 ASP B CA 1
ATOM 4185 C C . ASP B 1 194 ? -12.078 -9.203 -0.712 1 96.75 194 ASP B C 1
ATOM 4187 O O . ASP B 1 194 ? -11.109 -8.477 -0.927 1 96.75 194 ASP B O 1
ATOM 4191 N N . LEU B 1 195 ? -12.812 -9.68 -1.628 1 96.5 195 LEU B N 1
ATOM 4192 C CA . LEU B 1 195 ? -12.492 -9.492 -3.039 1 96.5 195 LEU B CA 1
ATOM 4193 C C . LEU B 1 195 ? -12.617 -8.023 -3.434 1 96.5 195 LEU B C 1
ATOM 4195 O O . LEU B 1 195 ? -11.828 -7.52 -4.234 1 96.5 195 LEU B O 1
ATOM 4199 N N . ASP B 1 196 ? -13.602 -7.277 -2.918 1 93.44 196 ASP B N 1
ATOM 4200 C CA . ASP B 1 196 ? -13.773 -5.859 -3.229 1 93.44 196 ASP B CA 1
ATOM 4201 C C . ASP B 1 196 ? -12.57 -5.047 -2.746 1 93.44 196 ASP B C 1
ATOM 4203 O O . ASP B 1 196 ? -12.102 -4.152 -3.449 1 93.44 196 ASP B O 1
ATOM 4207 N N . GLY B 1 197 ? -12.148 -5.359 -1.533 1 93.94 197 GLY B N 1
ATOM 4208 C CA . GLY B 1 197 ? -10.945 -4.711 -1.032 1 93.94 197 GLY B CA 1
ATOM 4209 C C . GLY B 1 197 ? -9.719 -4.996 -1.878 1 93.94 197 GLY B C 1
ATOM 4210 O O . GLY B 1 197 ? -8.953 -4.086 -2.195 1 93.94 197 GLY B O 1
ATOM 4211 N N . LEU B 1 198 ? -9.531 -6.246 -2.211 1 96.5 198 LEU B N 1
ATOM 4212 C CA . LEU B 1 198 ? -8.398 -6.617 -3.043 1 96.5 198 LEU B CA 1
ATOM 4213 C C . LEU B 1 198 ? -8.469 -5.926 -4.402 1 96.5 198 LEU B C 1
ATOM 4215 O O . LEU B 1 198 ? -7.453 -5.438 -4.906 1 96.5 198 LEU B O 1
ATOM 4219 N N . LYS B 1 199 ? -9.664 -5.914 -4.965 1 94.88 199 LYS B N 1
ATOM 4220 C CA . LYS B 1 199 ? -9.883 -5.199 -6.219 1 94.88 199 LYS B CA 1
ATOM 4221 C C . LYS B 1 199 ? -9.438 -3.742 -6.105 1 94.88 199 LYS B C 1
ATOM 4223 O O . LYS B 1 199 ? -8.688 -3.248 -6.949 1 94.88 199 LYS B O 1
ATOM 4228 N N . THR B 1 200 ? -9.883 -3.143 -5.059 1 91.88 200 THR B N 1
ATOM 4229 C CA . THR B 1 200 ? -9.516 -1.748 -4.832 1 91.88 200 THR B CA 1
ATOM 4230 C C . THR B 1 200 ? -8.008 -1.602 -4.68 1 91.88 200 THR B C 1
ATOM 4232 O O . THR B 1 200 ? -7.414 -0.659 -5.207 1 91.88 200 THR B O 1
ATOM 4235 N N . GLY B 1 201 ? -7.395 -2.51 -3.938 1 93.31 201 GLY B N 1
ATOM 4236 C CA . GLY B 1 201 ? -5.949 -2.506 -3.787 1 93.31 201 GLY B CA 1
ATOM 4237 C C . GLY B 1 201 ? -5.211 -2.568 -5.109 1 93.31 201 GLY B C 1
ATOM 4238 O O . GLY B 1 201 ? -4.281 -1.793 -5.344 1 93.31 201 GLY B O 1
ATOM 4239 N N . VAL B 1 202 ? -5.617 -3.42 -5.996 1 94.94 202 VAL B N 1
ATOM 4240 C CA . VAL B 1 202 ? -4.98 -3.566 -7.301 1 94.94 202 VAL B CA 1
ATOM 4241 C C . VAL B 1 202 ? -5.219 -2.311 -8.133 1 94.94 202 VAL B C 1
ATOM 4243 O O . VAL B 1 202 ? -4.289 -1.79 -8.766 1 94.94 202 VAL B O 1
ATOM 4246 N N . LEU B 1 203 ? -6.402 -1.779 -8.094 1 90.94 203 LEU B N 1
ATOM 4247 C CA . LEU B 1 203 ? -6.77 -0.617 -8.898 1 90.94 203 LEU B CA 1
ATOM 4248 C C . LEU B 1 203 ? -6.016 0.625 -8.43 1 90.94 203 LEU B C 1
ATOM 4250 O O . LEU B 1 203 ? -5.777 1.544 -9.219 1 90.94 203 LEU B O 1
ATOM 4254 N N . THR B 1 204 ? -5.621 0.588 -7.176 1 89.56 204 THR B N 1
ATOM 4255 C CA . THR B 1 204 ? -5.008 1.779 -6.598 1 89.56 204 THR B CA 1
ATOM 4256 C C . THR B 1 204 ? -3.486 1.696 -6.676 1 89.56 204 THR B C 1
ATOM 4258 O O . THR B 1 204 ? -2.789 2.662 -6.355 1 89.56 204 THR B O 1
ATOM 4261 N N . THR B 1 205 ? -2.953 0.604 -7.141 1 91.12 205 THR B N 1
ATOM 4262 C CA . THR B 1 205 ? -1.509 0.419 -7.238 1 91.12 205 THR B CA 1
ATOM 4263 C C . THR B 1 205 ? -1.033 0.623 -8.672 1 91.12 205 THR B C 1
ATOM 4265 O O . THR B 1 205 ? -1.41 -0.134 -9.57 1 91.12 205 THR B O 1
ATOM 4268 N N . ARG B 1 206 ? -0.198 1.66 -8.93 1 89 206 ARG B N 1
ATOM 4269 C CA . ARG B 1 206 ? 0.343 1.887 -10.273 1 89 206 ARG B CA 1
ATOM 4270 C C . ARG B 1 206 ? 1.42 0.86 -10.609 1 89 206 ARG B C 1
ATOM 4272 O O . ARG B 1 206 ? 2.352 0.651 -9.828 1 89 206 ARG B O 1
ATOM 4279 N N . PRO B 1 207 ? 1.296 0.251 -11.773 1 89.88 207 PRO B N 1
ATOM 4280 C CA . PRO B 1 207 ? 2.266 -0.786 -12.141 1 89.88 207 PRO B CA 1
ATOM 4281 C C . PRO B 1 207 ? 3.562 -0.209 -12.703 1 89.88 207 PRO B C 1
ATOM 4283 O O . PRO B 1 207 ? 3.566 0.904 -13.234 1 89.88 207 PRO B O 1
ATOM 4286 N N . ASP B 1 208 ? 4.598 -0.962 -12.57 1 87.38 208 ASP B N 1
ATOM 4287 C CA . ASP B 1 208 ? 5.887 -0.63 -13.172 1 87.38 208 ASP B CA 1
ATOM 4288 C C . ASP B 1 208 ? 5.902 -0.98 -14.656 1 87.38 208 ASP B C 1
ATOM 4290 O O . ASP B 1 208 ? 6.562 -0.306 -15.453 1 87.38 208 ASP B O 1
ATOM 4294 N N . VAL B 1 209 ? 5.262 -2.043 -15.055 1 89.56 209 VAL B N 1
ATOM 4295 C CA . VAL B 1 209 ? 5.023 -2.475 -16.422 1 89.56 209 VAL B CA 1
ATOM 4296 C C . VAL B 1 209 ? 3.631 -3.092 -16.531 1 89.56 209 VAL B C 1
ATOM 4298 O O . VAL B 1 209 ? 2.943 -3.275 -15.531 1 89.56 209 VAL B O 1
ATOM 4301 N N . ALA B 1 210 ? 3.256 -3.385 -17.734 1 91.94 210 ALA B N 1
ATOM 4302 C CA . ALA B 1 210 ? 1.935 -3.971 -17.938 1 91.94 210 ALA B CA 1
ATOM 4303 C C . ALA B 1 210 ? 1.894 -5.418 -17.453 1 91.94 210 ALA B C 1
ATOM 4305 O O . ALA B 1 210 ? 2.848 -6.172 -17.656 1 91.94 210 ALA B O 1
ATOM 4306 N N . TRP B 1 211 ? 0.812 -5.793 -16.812 1 94.44 211 TRP B N 1
ATOM 4307 C CA . TRP B 1 211 ? 0.59 -7.141 -16.312 1 94.44 211 TRP B CA 1
ATOM 4308 C C . TRP B 1 211 ? -0.869 -7.555 -16.469 1 94.44 211 TRP B C 1
ATOM 4310 O O . TRP B 1 211 ? -1.733 -6.711 -16.734 1 94.44 211 TRP B O 1
ATOM 4320 N N . ILE B 1 212 ? -1.103 -8.797 -16.453 1 97.19 212 ILE B N 1
ATOM 4321 C CA . ILE B 1 212 ? -2.418 -9.344 -16.125 1 97.19 212 ILE B CA 1
ATOM 4322 C C . ILE B 1 212 ? -2.424 -9.844 -14.68 1 97.19 212 ILE B C 1
ATOM 4324 O O . ILE B 1 212 ? -1.529 -10.594 -14.273 1 97.19 212 ILE B O 1
ATOM 4328 N N . VAL B 1 213 ? -3.326 -9.367 -13.922 1 98.38 213 VAL B N 1
ATOM 4329 C CA . VAL B 1 213 ? -3.438 -9.766 -12.523 1 98.38 213 VAL B CA 1
ATOM 4330 C C . VAL B 1 213 ? -4.723 -10.57 -12.32 1 98.38 213 VAL B C 1
ATOM 4332 O O . VAL B 1 213 ? -5.82 -10.07 -12.57 1 98.38 213 VAL B O 1
ATOM 4335 N N . ASP B 1 214 ? -4.555 -11.781 -11.836 1 98.75 214 ASP B N 1
ATOM 4336 C CA . ASP B 1 214 ? -5.648 -12.719 -11.586 1 98.75 214 ASP B CA 1
ATOM 4337 C C . ASP B 1 214 ? -6.02 -12.75 -10.109 1 98.75 214 ASP B C 1
ATOM 4339 O O . ASP B 1 214 ? -5.168 -13 -9.258 1 98.75 214 ASP B O 1
ATOM 4343 N N . VAL B 1 215 ? -7.297 -12.5 -9.852 1 98.81 215 VAL B N 1
ATOM 4344 C CA . VAL B 1 215 ? -7.688 -12.531 -8.438 1 98.81 215 VAL B CA 1
ATOM 4345 C C . VAL B 1 215 ? -8.969 -13.344 -8.281 1 98.81 215 VAL B C 1
ATOM 4347 O O . VAL B 1 215 ? -9.734 -13.508 -9.234 1 98.81 215 VAL B O 1
ATOM 4350 N N . GLY B 1 216 ? -9.156 -13.891 -7.094 1 98.69 216 GLY B N 1
ATOM 4351 C CA . GLY B 1 216 ? -10.383 -14.578 -6.73 1 98.69 216 GLY B CA 1
ATOM 4352 C C . GLY B 1 216 ? -10.57 -14.719 -5.23 1 98.69 216 GLY B C 1
ATOM 4353 O O . GLY B 1 216 ? -9.625 -14.539 -4.465 1 98.69 216 GLY B O 1
ATOM 4354 N N . GLY B 1 217 ? -11.727 -14.914 -4.812 1 98.5 217 GLY B N 1
ATOM 4355 C CA . GLY B 1 217 ? -12.148 -15.172 -3.445 1 98.5 217 GLY B CA 1
ATOM 4356 C C . GLY B 1 217 ? -13.445 -15.961 -3.363 1 98.5 217 GLY B C 1
ATOM 4357 O O . GLY B 1 217 ? -13.922 -16.484 -4.371 1 98.5 217 GLY B O 1
ATOM 4358 N N . PRO B 1 218 ? -13.961 -16.078 -2.176 1 98.25 218 PRO B N 1
ATOM 4359 C CA . PRO B 1 218 ? -15.18 -16.875 -1.992 1 98.25 218 PRO B CA 1
ATOM 4360 C C . PRO B 1 218 ? -16.375 -16.328 -2.773 1 98.25 218 PRO B C 1
ATOM 4362 O O . PRO B 1 218 ? -17.312 -17.062 -3.084 1 98.25 218 PRO B O 1
ATOM 4365 N N . ASP B 1 219 ? -16.312 -15.055 -3.141 1 96.94 219 ASP B N 1
ATOM 4366 C CA . ASP B 1 219 ? -17.484 -14.406 -3.715 1 96.94 219 ASP B CA 1
ATOM 4367 C C . ASP B 1 219 ? -17.344 -14.227 -5.223 1 96.94 219 ASP B C 1
ATOM 4369 O O . ASP B 1 219 ? -18.172 -13.602 -5.871 1 96.94 219 ASP B O 1
ATOM 4373 N N . GLY B 1 220 ? -16.281 -14.688 -5.766 1 97.94 220 GLY B N 1
ATOM 4374 C CA . GLY B 1 220 ? -16.078 -14.547 -7.199 1 97.94 220 GLY B CA 1
ATOM 4375 C C . GLY B 1 220 ? -14.625 -14.375 -7.594 1 97.94 220 GLY B C 1
ATOM 4376 O O . GLY B 1 220 ? -13.727 -14.695 -6.816 1 97.94 220 GLY B O 1
ATOM 4377 N N . ALA B 1 221 ? -14.438 -13.938 -8.828 1 98.31 221 ALA B N 1
ATOM 4378 C CA . ALA B 1 221 ? -13.094 -13.75 -9.367 1 98.31 221 ALA B CA 1
ATOM 4379 C C . ALA B 1 221 ? -13.078 -12.664 -10.438 1 98.31 221 ALA B C 1
ATOM 4381 O O . ALA B 1 221 ? -14.102 -12.406 -11.078 1 98.31 221 ALA B O 1
ATOM 4382 N N . TYR B 1 222 ? -11.898 -11.969 -10.539 1 97.31 222 TYR B N 1
ATOM 4383 C CA . TYR B 1 222 ? -11.633 -10.945 -11.547 1 97.31 222 TYR B CA 1
ATOM 4384 C C . TYR B 1 222 ? -10.32 -11.219 -12.266 1 97.31 222 TYR B C 1
ATOM 4386 O O . TYR B 1 222 ? -9.469 -11.961 -11.766 1 97.31 222 TYR B O 1
ATOM 4394 N N . VAL B 1 223 ? -10.25 -10.672 -13.469 1 98.44 223 VAL B N 1
ATOM 4395 C CA . VAL B 1 223 ? -8.977 -10.516 -14.164 1 98.44 223 VAL B CA 1
ATOM 4396 C C . VAL B 1 223 ? -8.727 -9.031 -14.445 1 98.44 223 VAL B C 1
ATOM 4398 O O . VAL B 1 223 ? -9.594 -8.344 -14.984 1 98.44 223 VAL B O 1
ATOM 4401 N N . PHE B 1 224 ? -7.586 -8.578 -14.023 1 97.94 224 PHE B N 1
ATOM 4402 C CA . PHE B 1 224 ? -7.203 -7.207 -14.328 1 97.94 224 PHE B CA 1
ATOM 4403 C C . PHE B 1 224 ? -6.223 -7.168 -15.492 1 97.94 224 PHE B C 1
ATOM 4405 O O . PHE B 1 224 ? -5.207 -7.867 -15.484 1 97.94 224 PHE B O 1
ATOM 4412 N N . GLU B 1 225 ? -6.574 -6.402 -16.516 1 97.25 225 GLU B N 1
ATOM 4413 C CA . GLU B 1 225 ? -5.605 -5.973 -17.516 1 97.25 225 GLU B CA 1
ATOM 4414 C C . GLU B 1 225 ? -4.98 -4.633 -17.141 1 97.25 225 GLU B C 1
ATOM 4416 O O . GLU B 1 225 ? -5.617 -3.586 -17.297 1 97.25 225 GLU B O 1
ATOM 4421 N N . VAL B 1 226 ? -3.791 -4.777 -16.672 1 94.62 226 VAL B N 1
ATOM 4422 C CA . VAL B 1 226 ? -3.154 -3.629 -16.031 1 94.62 226 VAL B CA 1
ATOM 4423 C C . VAL B 1 226 ? -2.16 -2.99 -17 1 94.62 226 VAL B C 1
ATOM 4425 O O . VAL B 1 226 ? -1.107 -3.566 -17.297 1 94.62 226 VAL B O 1
ATOM 4428 N N . GLY B 1 227 ? -2.525 -1.803 -17.5 1 90.31 227 GLY B N 1
ATOM 4429 C CA . GLY B 1 227 ? -1.593 -0.976 -18.25 1 90.31 227 GLY B CA 1
ATOM 4430 C C . GLY B 1 227 ? -0.92 0.086 -17.406 1 90.31 227 GLY B C 1
ATOM 4431 O O . GLY B 1 227 ? -1.212 0.211 -16.219 1 90.31 227 GLY B O 1
ATOM 4432 N N . LEU B 1 228 ? 0.003 0.832 -17.953 1 85.75 228 LEU B N 1
ATOM 4433 C CA . LEU B 1 228 ? 0.767 1.823 -17.203 1 85.75 228 LEU B CA 1
ATOM 4434 C C . LEU B 1 228 ? -0.134 2.959 -16.734 1 85.75 228 LEU B C 1
ATOM 4436 O O . LEU B 1 228 ? 0.107 3.549 -15.672 1 85.75 228 LEU B O 1
ATOM 4440 N N . ASN B 1 229 ? -1.198 3.234 -17.531 1 80.38 229 ASN B N 1
ATOM 4441 C CA . ASN B 1 229 ? -1.985 4.422 -17.219 1 80.38 229 ASN B CA 1
ATOM 4442 C C . ASN B 1 229 ? -3.428 4.062 -16.859 1 80.38 229 ASN B C 1
ATOM 4444 O O . ASN B 1 229 ? -4.176 4.898 -16.359 1 80.38 229 ASN B O 1
ATOM 4448 N N . GLU B 1 230 ? -3.766 2.816 -17.172 1 85.56 230 GLU B N 1
ATOM 4449 C CA . GLU B 1 230 ? -5.145 2.4 -16.922 1 85.56 230 GLU B CA 1
ATOM 4450 C C . GLU B 1 230 ? -5.223 0.91 -16.609 1 85.56 230 GLU B C 1
ATOM 4452 O O . GLU B 1 230 ? -4.332 0.143 -16.984 1 85.56 230 GLU B O 1
ATOM 4457 N N . THR B 1 231 ? -6.172 0.535 -15.883 1 91.56 231 THR B N 1
ATOM 4458 C CA . THR B 1 231 ? -6.484 -0.857 -15.578 1 91.56 231 THR B CA 1
ATOM 4459 C C . THR B 1 231 ? -7.93 -1.18 -15.961 1 91.56 231 THR B C 1
ATOM 4461 O O . THR B 1 231 ? -8.844 -0.406 -15.664 1 91.56 231 THR B O 1
ATOM 4464 N N . LYS B 1 232 ? -8.086 -2.221 -16.688 1 94.75 232 LYS B N 1
ATOM 4465 C CA . LYS B 1 232 ? -9.414 -2.73 -17 1 94.75 232 LYS B CA 1
ATOM 4466 C C . LYS B 1 232 ? -9.719 -3.996 -16.203 1 94.75 232 LYS B C 1
ATOM 4468 O O . LYS B 1 232 ? -8.844 -4.832 -15.992 1 94.75 232 LYS B O 1
ATOM 4473 N N . VAL B 1 233 ? -10.977 -4.074 -15.797 1 95.44 233 VAL B N 1
ATOM 4474 C CA . VAL B 1 233 ? -11.406 -5.207 -14.984 1 95.44 233 VAL B CA 1
ATOM 4475 C C . VAL B 1 233 ? -12.336 -6.102 -15.797 1 95.44 233 VAL B C 1
ATOM 4477 O O . VAL B 1 233 ? -13.375 -5.645 -16.297 1 95.44 233 VAL B O 1
ATOM 4480 N N . ARG B 1 234 ? -11.93 -7.258 -16 1 95.75 234 ARG B N 1
ATOM 4481 C CA . ARG B 1 234 ? -12.805 -8.258 -16.609 1 95.75 234 ARG B CA 1
ATOM 4482 C C . ARG B 1 234 ? -13.578 -9.023 -15.547 1 95.75 234 ARG B C 1
ATOM 4484 O O . ARG B 1 234 ? -12.992 -9.688 -14.688 1 95.75 234 ARG B O 1
ATOM 4491 N N . ILE B 1 235 ? -14.906 -8.773 -15.75 1 91.19 235 ILE B N 1
ATOM 4492 C CA . ILE B 1 235 ? -15.805 -9.492 -14.852 1 91.19 235 ILE B CA 1
ATOM 4493 C C . ILE B 1 235 ? -16.453 -10.664 -15.594 1 91.19 235 ILE B C 1
ATOM 4495 O O . ILE B 1 235 ? -16.641 -10.602 -16.812 1 91.19 235 ILE B O 1
ATOM 4499 N N . GLY B 1 236 ? -16.5 -11.891 -15.117 1 89.5 236 GLY B N 1
ATOM 4500 C CA . GLY B 1 236 ? -17.094 -13.055 -15.75 1 89.5 236 GLY B CA 1
ATOM 4501 C C . GLY B 1 236 ? -18.469 -13.383 -15.219 1 89.5 236 GLY B C 1
ATOM 4502 O O . GLY B 1 236 ? -18.938 -12.773 -14.25 1 89.5 236 GLY B O 1
ATOM 4503 N N . ASP B 1 237 ? -19.188 -14.07 -16.047 1 94.38 237 ASP B N 1
ATOM 4504 C CA . ASP B 1 237 ? -20.469 -14.625 -15.656 1 94.38 237 ASP B CA 1
ATOM 4505 C C . ASP B 1 237 ? -20.344 -16.109 -15.297 1 94.38 237 ASP B C 1
ATOM 4507 O O . ASP B 1 237 ? -20.766 -16.969 -16.062 1 94.38 237 ASP B O 1
ATOM 4511 N N . GLY B 1 238 ? -19.859 -16.297 -14.18 1 97.88 238 GLY B N 1
ATOM 4512 C CA . GLY B 1 238 ? -19.641 -17.656 -13.703 1 97.88 238 GLY B CA 1
ATOM 4513 C C . GLY B 1 238 ? -18.312 -18.234 -14.125 1 97.88 238 GLY B C 1
ATOM 4514 O O . GLY B 1 238 ? -17.953 -19.344 -13.727 1 97.88 238 GLY B O 1
ATOM 4515 N N . VAL B 1 239 ? -17.594 -17.5 -15.016 1 98.56 239 VAL B N 1
ATOM 4516 C CA . VAL B 1 239 ? -16.297 -17.984 -15.508 1 98.56 239 VAL B CA 1
ATOM 4517 C C . VAL B 1 239 ? -15.453 -16.797 -15.961 1 98.56 239 VAL B C 1
ATOM 4519 O O . VAL B 1 239 ? -15.977 -15.828 -16.531 1 98.56 239 VAL B O 1
ATOM 4522 N N . VAL B 1 240 ? -14.211 -16.781 -15.648 1 98.5 240 VAL B N 1
ATOM 4523 C CA . VAL B 1 240 ? -13.234 -15.852 -16.203 1 98.5 240 VAL B CA 1
ATOM 4524 C C . VAL B 1 240 ? -11.914 -16.578 -16.453 1 98.5 240 VAL B C 1
ATOM 4526 O O . VAL B 1 240 ? -11.562 -17.5 -15.719 1 98.5 240 VAL B O 1
ATOM 4529 N N . ALA B 1 241 ? -11.219 -16.219 -17.5 1 98.38 241 ALA B N 1
ATOM 4530 C CA . ALA B 1 241 ? -9.922 -16.812 -17.844 1 98.38 241 ALA B CA 1
ATOM 4531 C C . ALA B 1 241 ? -8.938 -15.742 -18.312 1 98.38 241 ALA B C 1
ATOM 4533 O O . ALA B 1 241 ? -9.336 -14.617 -18.625 1 98.38 241 ALA B O 1
ATOM 4534 N N . ALA B 1 242 ? -7.711 -16.094 -18.25 1 98.31 242 ALA B N 1
ATOM 4535 C CA . ALA B 1 242 ? -6.641 -15.242 -18.766 1 98.31 242 ALA B CA 1
ATOM 4536 C C . ALA B 1 242 ? -5.465 -16.078 -19.266 1 98.31 242 ALA B C 1
ATOM 4538 O O . ALA B 1 242 ? -5.262 -17.203 -18.797 1 98.31 242 ALA B O 1
ATOM 4539 N N . ALA B 1 243 ? -4.828 -15.57 -20.141 1 96.81 243 ALA B N 1
ATOM 4540 C CA . ALA B 1 243 ? -3.514 -16.047 -20.562 1 96.81 243 ALA B CA 1
ATOM 4541 C C . ALA B 1 243 ? -2.527 -14.898 -20.703 1 96.81 243 ALA B C 1
ATOM 4543 O O . ALA B 1 243 ? -2.41 -14.055 -19.797 1 96.81 243 ALA B O 1
ATOM 4544 N N . ASN B 1 244 ? -1.875 -14.648 -21.812 1 94.81 244 ASN B N 1
ATOM 4545 C CA . ASN B 1 244 ? -0.81 -13.656 -21.922 1 94.81 244 ASN B CA 1
ATOM 4546 C C . ASN B 1 244 ? -1.132 -12.602 -22.969 1 94.81 244 ASN B C 1
ATOM 4548 O O . ASN B 1 244 ? -0.283 -12.258 -23.797 1 94.81 244 ASN B O 1
ATOM 4552 N N . HIS B 1 245 ? -2.383 -12.188 -22.938 1 95.5 245 HIS B N 1
ATOM 4553 C CA . HIS B 1 245 ? -2.809 -11.094 -23.812 1 95.5 245 HIS B CA 1
ATOM 4554 C C . HIS B 1 245 ? -4.012 -10.367 -23.219 1 95.5 245 HIS B C 1
ATOM 4556 O O . HIS B 1 245 ? -4.828 -10.969 -22.516 1 95.5 245 HIS B O 1
ATOM 4562 N N . PHE B 1 246 ? -4.113 -9.078 -23.484 1 95.75 246 PHE B N 1
ATOM 4563 C CA . PHE B 1 246 ? -5.289 -8.297 -23.125 1 95.75 246 PHE B CA 1
ATOM 4564 C C . PHE B 1 246 ? -6.473 -8.648 -24.016 1 95.75 246 PHE B C 1
ATOM 4566 O O . PHE B 1 246 ? -6.309 -8.852 -25.219 1 95.75 246 PHE B O 1
ATOM 4573 N N . VAL B 1 247 ? -7.633 -8.703 -23.469 1 94.69 247 VAL B N 1
ATOM 4574 C CA . VAL B 1 247 ? -8.805 -9.141 -24.203 1 94.69 247 VAL B CA 1
ATOM 4575 C C . VAL B 1 247 ? -9.758 -7.965 -24.406 1 94.69 247 VAL B C 1
ATOM 4577 O O . VAL B 1 247 ? -10.516 -7.93 -25.391 1 94.69 247 VAL B O 1
ATOM 4580 N N . ASP B 1 248 ? -9.797 -7.023 -23.5 1 94.75 248 ASP B N 1
ATOM 4581 C CA . ASP B 1 248 ? -10.727 -5.902 -23.609 1 94.75 248 ASP B CA 1
ATOM 4582 C C . ASP B 1 248 ? -10.5 -5.129 -24.906 1 94.75 248 ASP B C 1
ATOM 4584 O O . ASP B 1 248 ? -9.391 -4.652 -25.156 1 94.75 248 ASP B O 1
ATOM 4588 N N . PRO B 1 249 ? -11.492 -4.973 -25.688 1 91.12 249 PRO B N 1
ATOM 4589 C CA . PRO B 1 249 ? -11.32 -4.383 -27.016 1 91.12 249 PRO B CA 1
ATOM 4590 C C . PRO B 1 249 ? -11 -2.891 -26.969 1 91.12 249 PRO B C 1
ATOM 4592 O O . PRO B 1 249 ? -10.562 -2.314 -27.969 1 91.12 249 PRO B O 1
ATOM 4595 N N . SER B 1 250 ? -11.172 -2.266 -25.828 1 92.19 250 SER B N 1
ATOM 4596 C CA . SER B 1 250 ? -10.93 -0.829 -25.75 1 92.19 250 SER B CA 1
ATOM 4597 C C . SER B 1 250 ? -9.438 -0.521 -25.703 1 92.19 250 SER B C 1
ATOM 4599 O O . SER B 1 250 ? -9.031 0.631 -25.859 1 92.19 250 SER B O 1
ATOM 4601 N N . TRP B 1 251 ? -8.469 -1.441 -25.438 1 90.94 251 TRP B N 1
ATOM 4602 C CA . TRP B 1 251 ? -7.027 -1.232 -25.422 1 90.94 251 TRP B CA 1
ATOM 4603 C C . TRP B 1 251 ? -6.508 -0.86 -26.812 1 90.94 251 TRP B C 1
ATOM 4605 O O . TRP B 1 251 ? -5.473 -0.203 -26.938 1 90.94 251 TRP B O 1
ATOM 4615 N N . ASP B 1 252 ? -7.176 -0.895 -27.75 1 85.88 252 ASP B N 1
ATOM 4616 C CA . ASP B 1 252 ? -6.773 -0.604 -29.125 1 85.88 252 ASP B CA 1
ATOM 4617 C C . ASP B 1 252 ? -5.32 -1.013 -29.375 1 85.88 252 ASP B C 1
ATOM 4619 O O . ASP B 1 252 ? -4.512 -0.199 -29.812 1 85.88 252 ASP B O 1
ATOM 4623 N N . LEU B 1 253 ? -4.914 -2.223 -29.078 1 86.75 253 LEU B N 1
ATOM 4624 C CA . LEU B 1 253 ? -3.559 -2.746 -29.234 1 86.75 253 LEU B CA 1
ATOM 4625 C C . LEU B 1 253 ? -3.27 -3.107 -30.688 1 86.75 253 LEU B C 1
ATOM 4627 O O . LEU B 1 253 ? -4.117 -3.695 -31.359 1 86.75 253 LEU B O 1
ATOM 4631 N N . THR B 1 254 ? -2.082 -2.725 -31.125 1 83.19 254 THR B N 1
ATOM 4632 C CA . THR B 1 254 ? -1.731 -2.926 -32.531 1 83.19 254 THR B CA 1
ATOM 4633 C C . THR B 1 254 ? -1.014 -4.258 -32.719 1 83.19 254 THR B C 1
ATOM 4635 O O . THR B 1 254 ? -1.064 -4.848 -33.812 1 83.19 254 THR B O 1
ATOM 4638 N N . THR B 1 255 ? -0.265 -4.695 -31.734 1 82.44 255 THR B N 1
ATOM 4639 C CA . THR B 1 255 ? 0.447 -5.965 -31.844 1 82.44 255 THR B CA 1
ATOM 4640 C C . THR B 1 255 ? -0.473 -7.129 -31.484 1 82.44 255 THR B C 1
ATOM 4642 O O . THR B 1 255 ? -1.081 -7.137 -30.406 1 82.44 255 THR B O 1
ATOM 4645 N N . PRO B 1 256 ? -0.564 -8.039 -32.375 1 85.75 256 PRO B N 1
ATOM 4646 C CA . PRO B 1 256 ? -1.414 -9.188 -32.062 1 85.75 256 PRO B CA 1
ATOM 4647 C C . PRO B 1 256 ? -0.835 -10.07 -30.969 1 85.75 256 PRO B C 1
ATOM 4649 O O . PRO B 1 256 ? 0.386 -10.211 -30.859 1 85.75 256 PRO B O 1
ATOM 4652 N N . PRO B 1 257 ? -1.729 -10.672 -30.219 1 88.38 257 PRO B N 1
ATOM 4653 C CA . PRO B 1 257 ? -1.258 -11.633 -29.219 1 88.38 257 PRO B CA 1
ATOM 4654 C C . PRO B 1 257 ? -0.587 -12.852 -29.844 1 88.38 257 PRO B C 1
ATOM 4656 O O . PRO B 1 257 ? -0.829 -13.164 -31.016 1 88.38 257 PRO B O 1
ATOM 4659 N N . GLY B 1 258 ? 0.273 -13.469 -29.031 1 86.06 258 GLY B N 1
ATOM 4660 C CA . GLY B 1 258 ? 0.811 -14.742 -29.484 1 86.06 258 GLY B CA 1
ATOM 4661 C C . GLY B 1 258 ? -0.255 -15.812 -29.672 1 86.06 258 GLY B C 1
ATOM 4662 O O . GLY B 1 258 ? -1.216 -15.875 -28.906 1 86.06 258 GLY B O 1
ATOM 4663 N N . GLU B 1 259 ? -0.069 -16.609 -30.734 1 83.06 259 GLU B N 1
ATOM 4664 C CA . GLU B 1 259 ? -1.019 -17.672 -31.062 1 83.06 259 GLU B CA 1
ATOM 4665 C C . GLU B 1 259 ? -1.214 -18.625 -29.875 1 83.06 259 GLU B C 1
ATOM 4667 O O . GLU B 1 259 ? -2.346 -18.969 -29.531 1 83.06 259 GLU B O 1
ATOM 4672 N N . HIS B 1 260 ? -0.213 -18.891 -29.234 1 88.5 260 HIS B N 1
ATOM 4673 C CA . HIS B 1 260 ? -0.305 -19.812 -28.109 1 88.5 260 HIS B CA 1
ATOM 4674 C C . HIS B 1 260 ? -1.141 -19.219 -26.984 1 88.5 260 HIS B C 1
ATOM 4676 O O . HIS B 1 260 ? -1.868 -19.938 -26.297 1 88.5 260 HIS B O 1
ATOM 4682 N N . SER B 1 261 ? -1.056 -17.922 -26.828 1 93.5 261 SER B N 1
ATOM 4683 C CA . SER B 1 261 ? -1.842 -17.266 -25.781 1 93.5 261 SER B CA 1
ATOM 4684 C C . SER B 1 261 ? -3.332 -17.312 -26.109 1 93.5 261 SER B C 1
ATOM 4686 O O . SER B 1 261 ? -4.148 -17.641 -25.234 1 93.5 261 SER B O 1
ATOM 4688 N N . LEU B 1 262 ? -3.654 -17.078 -27.359 1 95.25 262 LEU B N 1
ATOM 4689 C CA . LEU B 1 262 ? -5.047 -17.094 -27.781 1 95.25 262 LEU B CA 1
ATOM 4690 C C . LEU B 1 262 ? -5.641 -18.484 -27.672 1 95.25 262 LEU B C 1
ATOM 4692 O O . LEU B 1 262 ? -6.766 -18.656 -27.203 1 95.25 262 LEU B O 1
ATOM 4696 N N . THR B 1 263 ? -4.848 -19.422 -28.094 1 95.44 263 THR B N 1
ATOM 4697 C CA . THR B 1 263 ? -5.332 -20.797 -28.109 1 95.44 263 THR B CA 1
ATOM 4698 C C . THR B 1 263 ? -5.543 -21.312 -26.688 1 95.44 263 THR B C 1
ATOM 4700 O O . THR B 1 263 ? -6.562 -21.938 -26.406 1 95.44 263 THR B O 1
ATOM 4703 N N . ARG B 1 264 ? -4.609 -21.062 -25.844 1 95.81 264 ARG B N 1
ATOM 4704 C CA . ARG B 1 264 ? -4.742 -21.5 -24.453 1 95.81 264 ARG B CA 1
ATOM 4705 C C . ARG B 1 264 ? -5.961 -20.875 -23.797 1 95.81 264 ARG B C 1
ATOM 4707 O O . ARG B 1 264 ? -6.715 -21.562 -23.094 1 95.81 264 ARG B O 1
ATOM 4714 N N . TYR B 1 265 ? -6.117 -19.609 -24.078 1 97.12 265 TYR B N 1
ATOM 4715 C CA . TYR B 1 265 ? -7.262 -18.859 -23.547 1 97.12 265 TYR B CA 1
ATOM 4716 C C . TYR B 1 265 ? -8.57 -19.484 -24.031 1 97.12 265 TYR B C 1
ATOM 4718 O O . TYR B 1 265 ? -9.461 -19.766 -23.219 1 97.12 265 TYR B O 1
ATOM 4726 N N . ALA B 1 266 ? -8.656 -19.703 -25.266 1 97.62 266 ALA B N 1
ATOM 4727 C CA . ALA B 1 266 ? -9.859 -20.281 -25.859 1 97.62 266 ALA B CA 1
ATOM 4728 C C . ALA B 1 266 ? -10.102 -21.703 -25.359 1 97.62 266 ALA B C 1
ATOM 4730 O O . ALA B 1 266 ? -11.242 -22.094 -25.078 1 97.62 266 ALA B O 1
ATOM 4731 N N . ASN B 1 267 ? -9.055 -22.484 -25.25 1 98.25 267 ASN B N 1
ATOM 4732 C CA . ASN B 1 267 ? -9.156 -23.859 -24.781 1 98.25 267 ASN B CA 1
ATOM 4733 C C . ASN B 1 267 ? -9.695 -23.938 -23.359 1 98.25 267 ASN B C 1
ATOM 4735 O O . ASN B 1 267 ? -10.547 -24.781 -23.047 1 98.25 267 ASN B O 1
ATOM 4739 N N . LEU B 1 268 ? -9.195 -23.094 -22.484 1 98.5 268 LEU B N 1
ATOM 4740 C CA . LEU B 1 268 ? -9.641 -23.094 -21.094 1 98.5 268 LEU B CA 1
ATOM 4741 C C . LEU B 1 268 ? -11.125 -22.781 -21 1 98.5 268 LEU B C 1
ATOM 4743 O O . LEU B 1 268 ? -11.859 -23.438 -20.266 1 98.5 268 LEU B O 1
ATOM 4747 N N . LEU B 1 269 ? -11.555 -21.766 -21.766 1 98.25 269 LEU B N 1
ATOM 4748 C CA . LEU B 1 269 ? -12.969 -21.406 -21.75 1 98.25 269 LEU B CA 1
ATOM 4749 C C . LEU B 1 269 ? -13.82 -22.531 -22.328 1 98.25 269 LEU B C 1
ATOM 4751 O O . LEU B 1 269 ? -14.906 -22.828 -21.797 1 98.25 269 LEU B O 1
ATOM 4755 N N . SER B 1 270 ? -13.336 -23.125 -23.359 1 98.5 270 SER B N 1
ATOM 4756 C CA . SER B 1 270 ? -14.055 -24.234 -23.969 1 98.5 270 SER B CA 1
ATOM 4757 C C . SER B 1 270 ? -14.18 -25.406 -23.016 1 98.5 270 SER B C 1
ATOM 4759 O O . SER B 1 270 ? -15.25 -26.016 -22.906 1 98.5 270 SER B O 1
ATOM 4761 N N . GLN B 1 271 ? -13.133 -25.766 -22.359 1 98.62 271 GLN B N 1
ATOM 4762 C CA . GLN B 1 271 ? -13.141 -26.859 -21.406 1 98.62 271 GLN B CA 1
ATOM 4763 C C . GLN B 1 271 ? -14.062 -26.562 -20.234 1 98.62 271 GLN B C 1
ATOM 4765 O O . GLN B 1 271 ? -14.773 -27.438 -19.75 1 98.62 271 GLN B O 1
ATOM 4770 N N . ALA B 1 272 ? -14.008 -25.344 -19.766 1 98.75 272 ALA B N 1
ATOM 4771 C CA . ALA B 1 272 ? -14.914 -24.938 -18.688 1 98.75 272 ALA B CA 1
ATOM 4772 C C . ALA B 1 272 ? -16.375 -25.078 -19.109 1 98.75 272 ALA B C 1
ATOM 4774 O O . ALA B 1 272 ? -17.203 -25.578 -18.359 1 98.75 272 ALA B O 1
ATOM 4775 N N . GLU B 1 273 ? -16.625 -24.609 -20.375 1 98.5 273 GLU B N 1
ATOM 4776 C CA . GLU B 1 273 ? -18 -24.688 -20.875 1 98.5 273 GLU B CA 1
ATOM 4777 C C . GLU B 1 273 ? -18.453 -26.141 -21.016 1 98.5 273 GLU B C 1
ATOM 4779 O O . GLU B 1 273 ? -19.578 -26.484 -20.672 1 98.5 273 GLU B O 1
ATOM 4784 N N . ALA B 1 274 ? -17.609 -26.938 -21.438 1 98.44 274 ALA B N 1
ATOM 4785 C CA . ALA B 1 274 ? -17.922 -28.359 -21.625 1 98.44 274 ALA B CA 1
ATOM 4786 C C . ALA B 1 274 ? -18.219 -29.031 -20.281 1 98.44 274 ALA B C 1
ATOM 4788 O O . ALA B 1 274 ? -19.031 -29.953 -20.219 1 98.44 274 ALA B O 1
ATOM 4789 N N . ALA B 1 275 ? -17.641 -28.562 -19.266 1 98.5 275 ALA B N 1
ATOM 4790 C CA . ALA B 1 275 ? -17.797 -29.172 -17.953 1 98.5 275 ALA B CA 1
ATOM 4791 C C . ALA B 1 275 ? -18.75 -28.359 -17.062 1 98.5 275 ALA B C 1
ATOM 4793 O O . ALA B 1 275 ? -18.797 -28.562 -15.852 1 98.5 275 ALA B O 1
ATOM 4794 N N . LYS B 1 276 ? -19.453 -27.438 -17.672 1 98.44 276 LYS B N 1
ATOM 4795 C CA . LYS B 1 276 ? -20.297 -26.516 -16.922 1 98.44 276 LYS B CA 1
ATOM 4796 C C . LYS B 1 276 ? -21.25 -27.266 -16 1 98.44 276 LYS B C 1
ATOM 4798 O O . LYS B 1 276 ? -21.906 -28.219 -16.438 1 98.44 276 LYS B O 1
ATOM 4803 N N . GLY B 1 277 ? -21.25 -26.859 -14.797 1 98.38 277 GLY B N 1
ATOM 4804 C CA . GLY B 1 277 ? -22.156 -27.438 -13.812 1 98.38 277 GLY B CA 1
ATOM 4805 C C . GLY B 1 277 ? -21.531 -28.578 -13.016 1 98.38 277 GLY B C 1
ATOM 4806 O O . GLY B 1 277 ? -22.062 -28.984 -11.984 1 98.38 277 GLY B O 1
ATOM 4807 N N . SER B 1 278 ? -20.375 -29.047 -13.445 1 98.31 278 SER B N 1
ATOM 4808 C CA . SER B 1 278 ? -19.797 -30.219 -12.805 1 98.31 278 SER B CA 1
ATOM 4809 C C . SER B 1 278 ? -18.391 -29.922 -12.266 1 98.31 278 SER B C 1
ATOM 4811 O O . SER B 1 278 ? -17.719 -30.828 -11.766 1 98.31 278 SER B O 1
ATOM 4813 N N . ILE B 1 279 ? -17.922 -28.734 -12.312 1 98.88 279 ILE B N 1
ATOM 4814 C CA . ILE B 1 279 ? -16.531 -28.453 -11.992 1 98.88 279 ILE B CA 1
ATOM 4815 C C . ILE B 1 279 ? -16.359 -28.328 -10.484 1 98.88 279 ILE B C 1
ATOM 4817 O O . ILE B 1 279 ? -17.016 -27.484 -9.844 1 98.88 279 ILE B O 1
ATOM 4821 N N . ASP B 1 280 ? -15.719 -29.141 -9.898 1 98.75 280 ASP B N 1
ATOM 4822 C CA . ASP B 1 280 ? -15.109 -29.031 -8.57 1 98.75 280 ASP B CA 1
ATOM 4823 C C . ASP B 1 280 ? -13.586 -29.047 -8.672 1 98.75 280 ASP B C 1
ATOM 4825 O O . ASP B 1 280 ? -13.023 -28.891 -9.758 1 98.75 280 ASP B O 1
ATOM 4829 N N . ALA B 1 281 ? -12.891 -29.172 -7.547 1 98.81 281 ALA B N 1
ATOM 4830 C CA . ALA B 1 281 ? -11.43 -29.125 -7.559 1 98.81 281 ALA B CA 1
ATOM 4831 C C . ALA B 1 281 ? -10.852 -30.234 -8.43 1 98.81 281 ALA B C 1
ATOM 4833 O O . ALA B 1 281 ? -9.914 -30.016 -9.195 1 98.81 281 ALA B O 1
ATOM 4834 N N . GLU B 1 282 ? -11.383 -31.391 -8.344 1 98.56 282 GLU B N 1
ATOM 4835 C CA . GLU B 1 282 ? -10.891 -32.531 -9.094 1 98.56 282 GLU B CA 1
ATOM 4836 C C . GLU B 1 282 ? -11.062 -32.344 -10.594 1 98.56 282 GLU B C 1
ATOM 4838 O O . GLU B 1 282 ? -10.148 -32.594 -11.375 1 98.56 282 GLU B O 1
ATOM 4843 N N . GLU B 1 283 ? -12.273 -31.938 -10.938 1 98.81 283 GLU B N 1
ATOM 4844 C CA . GLU B 1 283 ? -12.516 -31.641 -12.352 1 98.81 283 GLU B CA 1
ATOM 4845 C C . GLU B 1 283 ? -11.602 -30.531 -12.852 1 98.81 283 GLU B C 1
ATOM 4847 O O . GLU B 1 283 ? -11.117 -30.578 -13.984 1 98.81 283 GLU B O 1
ATOM 4852 N N . MET B 1 284 ? -11.383 -29.516 -12.055 1 98.88 284 MET B N 1
ATOM 4853 C CA . MET B 1 284 ? -10.469 -28.438 -12.438 1 98.88 284 MET B CA 1
ATOM 4854 C C . MET B 1 284 ? -9.055 -28.969 -12.641 1 98.88 284 MET B C 1
ATOM 4856 O O . MET B 1 284 ? -8.359 -28.562 -13.57 1 98.88 284 MET B O 1
ATOM 4860 N N . MET B 1 285 ? -8.609 -29.875 -11.75 1 98.75 285 MET B N 1
ATOM 4861 C CA . MET B 1 285 ? -7.305 -30.5 -11.93 1 98.75 285 MET B CA 1
ATOM 4862 C C . MET B 1 285 ? -7.23 -31.234 -13.258 1 98.75 285 MET B C 1
ATOM 4864 O O . MET B 1 285 ? -6.211 -31.188 -13.945 1 98.75 285 MET B O 1
ATOM 4868 N N . GLN B 1 286 ? -8.297 -31.859 -13.641 1 98.38 286 GLN B N 1
ATOM 4869 C CA . GLN B 1 286 ? -8.336 -32.562 -14.922 1 98.38 286 GLN B CA 1
ATOM 4870 C C . GLN B 1 286 ? -8.234 -31.578 -16.078 1 98.38 286 GLN B C 1
ATOM 4872 O O . GLN B 1 286 ? -7.531 -31.844 -17.062 1 98.38 286 GLN B O 1
ATOM 4877 N N . ILE B 1 287 ? -8.969 -30.516 -15.938 1 98.56 287 ILE B N 1
ATOM 4878 C CA . ILE B 1 287 ? -8.883 -29.469 -16.953 1 98.56 287 ILE B CA 1
ATOM 4879 C C . ILE B 1 287 ? -7.445 -28.984 -17.094 1 98.56 287 ILE B C 1
ATOM 4881 O O . ILE B 1 287 ? -6.922 -28.859 -18.203 1 98.56 287 ILE B O 1
ATOM 4885 N N . ARG B 1 288 ? -6.742 -28.812 -15.938 1 98.19 288 ARG B N 1
ATOM 4886 C CA . ARG B 1 288 ? -5.391 -28.266 -15.898 1 98.19 288 ARG B CA 1
ATOM 4887 C C . ARG B 1 288 ? -4.359 -29.297 -16.312 1 98.19 288 ARG B C 1
ATOM 4889 O O . ARG B 1 288 ? -3.207 -28.953 -16.594 1 98.19 288 ARG B O 1
ATOM 4896 N N . ASP B 1 289 ? -4.793 -30.531 -16.438 1 97.44 289 ASP B N 1
ATOM 4897 C CA . ASP B 1 289 ? -3.871 -31.594 -16.828 1 97.44 289 ASP B CA 1
ATOM 4898 C C . ASP B 1 289 ? -3.912 -31.828 -18.344 1 97.44 289 ASP B C 1
ATOM 4900 O O . ASP B 1 289 ? -3.104 -32.594 -18.875 1 97.44 289 ASP B O 1
ATOM 4904 N N . VAL B 1 290 ? -4.848 -31.188 -19.062 1 97.75 290 VAL B N 1
ATOM 4905 C CA . VAL B 1 290 ? -4.93 -31.359 -20.5 1 97.75 290 VAL B CA 1
ATOM 4906 C C . VAL B 1 290 ? -3.795 -30.594 -21.188 1 97.75 290 VAL B C 1
ATOM 4908 O O . VAL B 1 290 ? -3.639 -29.391 -20.969 1 97.75 290 VAL B O 1
ATOM 4911 N N . LEU B 1 291 ? -3.084 -31.266 -22 1 96.12 291 LEU B N 1
ATOM 4912 C CA . LEU B 1 291 ? -1.937 -30.672 -22.688 1 96.12 291 LEU B CA 1
ATOM 4913 C C . LEU B 1 291 ? -2.389 -29.766 -23.812 1 96.12 291 LEU B C 1
ATOM 4915 O O . LEU B 1 291 ? -3.473 -29.953 -24.375 1 96.12 291 LEU B O 1
ATOM 4919 N N . MET B 1 292 ? -1.507 -28.844 -24.094 1 93.5 292 MET B N 1
ATOM 4920 C CA . MET B 1 292 ? -1.767 -27.938 -25.203 1 93.5 292 MET B CA 1
ATOM 4921 C C . MET B 1 292 ? -1.998 -28.719 -26.5 1 93.5 292 MET B C 1
ATOM 4923 O O . MET B 1 292 ? -2.793 -28.297 -27.344 1 93.5 292 MET B O 1
ATOM 4927 N N . THR B 1 293 ? -1.326 -29.781 -26.719 1 92.38 293 THR B N 1
ATOM 4928 C CA . THR B 1 293 ? -1.436 -30.609 -27.922 1 92.38 293 THR B CA 1
ATOM 4929 C C . THR B 1 293 ? -2.793 -31.312 -27.969 1 92.38 293 THR B C 1
ATOM 4931 O O . THR B 1 293 ? -3.201 -31.797 -29.031 1 92.38 293 THR B O 1
ATOM 4934 N N . ASP B 1 294 ? -3.439 -31.375 -26.875 1 96 294 ASP B N 1
ATOM 4935 C CA . ASP B 1 294 ? -4.746 -32 -26.766 1 96 294 ASP B CA 1
ATOM 4936 C C . ASP B 1 294 ? -5.844 -30.984 -26.5 1 96 294 ASP B C 1
ATOM 4938 O O . ASP B 1 294 ? -6.801 -31.266 -25.781 1 96 294 ASP B O 1
ATOM 4942 N N . ASP B 1 295 ? -5.609 -29.781 -26.875 1 95.94 295 ASP B N 1
ATOM 4943 C CA . ASP B 1 295 ? -6.559 -28.672 -26.766 1 95.94 295 ASP B CA 1
ATOM 4944 C C . ASP B 1 295 ? -6.691 -28.203 -25.328 1 95.94 295 ASP B C 1
ATOM 4946 O O . ASP B 1 295 ? -7.785 -27.844 -24.875 1 95.94 295 ASP B O 1
ATOM 4950 N N . GLY B 1 296 ? -5.648 -28.312 -24.578 1 96.56 296 GLY B N 1
ATOM 4951 C CA . GLY B 1 296 ? -5.586 -27.766 -23.234 1 96.56 296 GLY B CA 1
ATOM 4952 C C . GLY B 1 296 ? -4.703 -26.531 -23.141 1 96.56 296 GLY B C 1
ATOM 4953 O O . GLY B 1 296 ? -4.559 -25.781 -24.109 1 96.56 296 GLY B O 1
ATOM 4954 N N . ALA B 1 297 ? -4.25 -26.234 -21.922 1 96.12 297 ALA B N 1
ATOM 4955 C CA . ALA B 1 297 ? -3.455 -25.031 -21.688 1 96.12 297 ALA B CA 1
ATOM 4956 C C . ALA B 1 297 ? -2.133 -25.359 -21 1 96.12 297 ALA B C 1
ATOM 4958 O O . ALA B 1 297 ? -1.409 -24.469 -20.562 1 96.12 297 ALA B O 1
ATOM 4959 N N . THR B 1 298 ? -1.827 -26.609 -20.859 1 96.38 298 THR B N 1
ATOM 4960 C CA . THR B 1 298 ? -0.672 -27.047 -20.094 1 96.38 298 THR B CA 1
ATOM 4961 C C . THR B 1 298 ? 0.461 -27.484 -21.016 1 96.38 298 THR B C 1
ATOM 4963 O O . THR B 1 298 ? 0.225 -28.172 -22.016 1 96.38 298 THR B O 1
ATOM 4966 N N . PHE B 1 299 ? 1.621 -27.031 -20.734 1 95 299 PHE B N 1
ATOM 4967 C CA . PHE B 1 299 ? 2.832 -27.438 -21.422 1 95 299 PHE B CA 1
ATOM 4968 C C . PHE B 1 299 ? 3.58 -28.5 -20.625 1 95 299 PHE B C 1
ATOM 4970 O O . PHE B 1 299 ? 3.629 -28.438 -19.391 1 95 299 PHE B O 1
ATOM 4977 N N . ARG B 1 300 ? 4.094 -29.453 -21.281 1 94.88 300 ARG B N 1
ATOM 4978 C CA . ARG B 1 300 ? 5.004 -30.438 -20.703 1 94.88 300 ARG B CA 1
ATOM 4979 C C . ARG B 1 300 ? 6.219 -30.656 -21.609 1 94.88 300 ARG B C 1
ATOM 4981 O O . ARG B 1 300 ? 6.203 -31.516 -22.484 1 94.88 300 ARG B O 1
ATOM 4988 N N . HIS B 1 301 ? 7.219 -29.906 -21.312 1 94.19 301 HIS B N 1
ATOM 4989 C CA . HIS B 1 301 ? 8.43 -29.891 -22.125 1 94.19 301 HIS B CA 1
ATOM 4990 C C . HIS B 1 301 ? 8.109 -29.719 -23.609 1 94.19 301 HIS B C 1
ATOM 4992 O O . HIS B 1 301 ? 8.656 -30.422 -24.453 1 94.19 301 HIS B O 1
ATOM 4998 N N . SER B 1 302 ? 7.215 -28.844 -23.891 1 90.81 302 SER B N 1
ATOM 4999 C CA . SER B 1 302 ? 6.734 -28.594 -25.25 1 90.81 302 SER B CA 1
ATOM 5000 C C . SER B 1 302 ? 7.574 -27.531 -25.953 1 90.81 302 SER B C 1
ATOM 5002 O O . SER B 1 302 ? 7.938 -26.516 -25.344 1 90.81 302 SER B O 1
ATOM 5004 N N . GLU B 1 303 ? 7.777 -27.734 -27.141 1 87.31 303 GLU B N 1
ATOM 5005 C CA . GLU B 1 303 ? 8.586 -26.781 -27.891 1 87.31 303 GLU B CA 1
ATOM 5006 C C . GLU B 1 303 ? 7.789 -25.531 -28.25 1 87.31 303 GLU B C 1
ATOM 5008 O O . GLU B 1 303 ? 6.785 -25.609 -28.969 1 87.31 303 GLU B O 1
ATOM 5013 N N . LEU B 1 304 ? 8.125 -24.469 -27.594 1 81.5 304 LEU B N 1
ATOM 5014 C CA . LEU B 1 304 ? 7.594 -23.141 -27.891 1 81.5 304 LEU B CA 1
ATOM 5015 C C . LEU B 1 304 ? 8.719 -22.141 -28.141 1 81.5 304 LEU B C 1
ATOM 5017 O O . LEU B 1 304 ? 9.672 -22.062 -27.359 1 81.5 304 LEU B O 1
ATOM 5021 N N . PHE B 1 305 ? 8.68 -21.359 -29.234 1 78.19 305 PHE B N 1
ATOM 5022 C CA . PHE B 1 305 ? 9.648 -20.328 -29.562 1 78.19 305 PHE B CA 1
ATOM 5023 C C . PHE B 1 305 ? 11.055 -20.906 -29.625 1 78.19 305 PHE B C 1
ATOM 5025 O O . PHE B 1 305 ? 12.008 -20.266 -29.172 1 78.19 305 PHE B O 1
ATOM 5032 N N . GLY B 1 306 ? 11.172 -22.109 -29.969 1 81.38 306 GLY B N 1
ATOM 5033 C CA . GLY B 1 306 ? 12.477 -22.719 -30.125 1 81.38 306 GLY B CA 1
ATOM 5034 C C . GLY B 1 306 ? 13.023 -23.312 -28.844 1 81.38 306 GLY B C 1
ATOM 5035 O O . GLY B 1 306 ? 14.156 -23.781 -28.797 1 81.38 306 GLY B O 1
ATOM 5036 N N . TYR B 1 307 ? 12.234 -23.25 -27.75 1 86.38 307 TYR B N 1
ATOM 5037 C CA . TYR B 1 307 ? 12.648 -23.797 -26.469 1 86.38 307 TYR B CA 1
ATOM 5038 C C . TYR B 1 307 ? 11.555 -24.656 -25.859 1 86.38 307 TYR B C 1
ATOM 5040 O O . TYR B 1 307 ? 10.367 -24.438 -26.109 1 86.38 307 TYR B O 1
ATOM 5048 N N . PRO B 1 308 ? 12.008 -25.641 -25.156 1 90.75 308 PRO B N 1
ATOM 5049 C CA . PRO B 1 308 ? 10.984 -26.375 -24.422 1 90.75 308 PRO B CA 1
ATOM 5050 C C . PRO B 1 308 ? 10.367 -25.562 -23.281 1 90.75 308 PRO B C 1
ATOM 5052 O O . PRO B 1 308 ? 11.078 -24.828 -22.594 1 90.75 308 PRO B O 1
ATOM 5055 N N . TYR B 1 309 ? 9.078 -25.609 -23.234 1 91.81 309 TYR B N 1
ATOM 5056 C CA . TYR B 1 309 ? 8.312 -24.938 -22.188 1 91.81 309 TYR B CA 1
ATOM 5057 C C . TYR B 1 309 ? 7.539 -25.938 -21.344 1 91.81 309 TYR B C 1
ATOM 5059 O O . TYR B 1 309 ? 7.074 -26.969 -21.844 1 91.81 309 TYR B O 1
ATOM 5067 N N . SER B 1 310 ? 7.426 -25.625 -20.125 1 94.19 310 SER B N 1
ATOM 5068 C CA . SER B 1 310 ? 6.641 -26.438 -19.203 1 94.19 310 SER B CA 1
ATOM 5069 C C . SER B 1 310 ? 5.777 -25.578 -18.281 1 94.19 310 SER B C 1
ATOM 5071 O O . SER B 1 310 ? 6.113 -24.422 -18.016 1 94.19 310 SER B O 1
ATOM 5073 N N . SER B 1 311 ? 4.574 -26.078 -17.938 1 95.56 311 SER B N 1
ATOM 5074 C CA . SER B 1 311 ? 3.865 -25.562 -16.766 1 95.56 311 SER B CA 1
ATOM 5075 C C . SER B 1 311 ? 4.574 -25.953 -15.477 1 95.56 311 S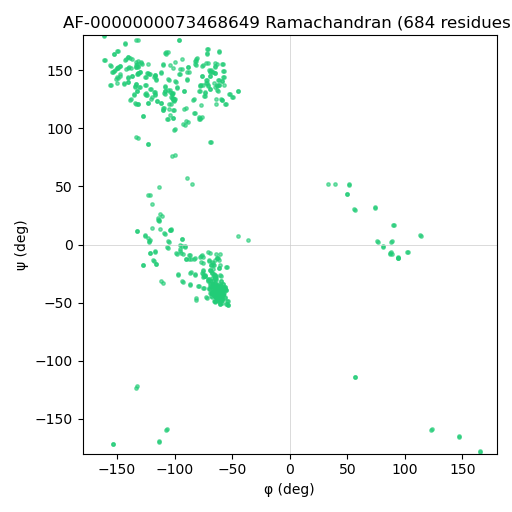ER B C 1
ATOM 5077 O O . SER B 1 311 ? 4.27 -26.984 -14.891 1 95.56 311 SER B O 1
ATOM 5079 N N . ASN B 1 312 ? 5.508 -25.078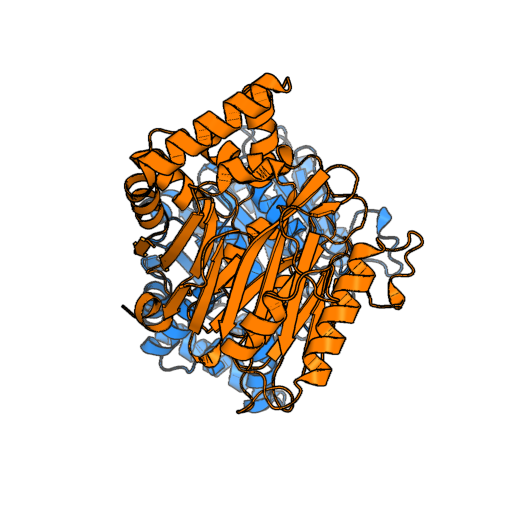 -15.094 1 95.19 312 ASN B N 1
ATOM 5080 C CA . ASN B 1 312 ? 6.41 -25.391 -13.984 1 95.19 312 ASN B CA 1
ATOM 5081 C C . ASN B 1 312 ? 5.641 -25.688 -12.695 1 95.19 312 ASN B C 1
ATOM 5083 O O . ASN B 1 312 ? 6.004 -26.594 -11.945 1 95.19 312 ASN B O 1
ATOM 5087 N N . HIS B 1 313 ? 4.641 -24.891 -12.461 1 97.06 313 HIS B N 1
ATOM 5088 C CA . HIS B 1 313 ? 3.723 -25.297 -11.398 1 97.06 313 HIS B CA 1
ATOM 5089 C C . HIS B 1 313 ? 2.279 -24.953 -11.758 1 97.06 313 HIS B C 1
ATOM 5091 O O . HIS B 1 313 ? 2.033 -24.125 -12.633 1 97.06 313 HIS B O 1
ATOM 5097 N N . GLN B 1 314 ? 1.408 -25.734 -11.234 1 98.12 314 GLN B N 1
ATOM 5098 C CA . GLN B 1 314 ? -0.037 -25.562 -11.336 1 98.12 314 GLN B CA 1
ATOM 5099 C C . GLN B 1 314 ? -0.69 -25.531 -9.953 1 98.12 314 GLN B C 1
ATOM 5101 O O . GLN B 1 314 ? -0.221 -26.203 -9.031 1 98.12 314 GLN B O 1
ATOM 5106 N N . VAL B 1 315 ? -1.724 -24.688 -9.883 1 98.62 315 VAL B N 1
ATOM 5107 C CA . VAL B 1 315 ? -2.459 -24.594 -8.625 1 98.62 315 VAL B CA 1
ATOM 5108 C C . VAL B 1 315 ? -3.961 -24.641 -8.906 1 98.62 315 VAL B C 1
ATOM 5110 O O . VAL B 1 315 ? -4.43 -24.078 -9.898 1 98.62 315 VAL B O 1
ATOM 5113 N N . VAL B 1 316 ? -4.656 -25.359 -8.094 1 98.94 316 VAL B N 1
ATOM 5114 C CA . VAL B 1 316 ? -6.102 -25.266 -7.93 1 98.94 316 VAL B CA 1
ATOM 5115 C C . VAL B 1 316 ? -6.434 -24.844 -6.5 1 98.94 316 VAL B C 1
ATOM 5117 O O . VAL B 1 316 ? -5.863 -25.359 -5.539 1 98.94 316 VAL B O 1
ATOM 5120 N N . PHE B 1 317 ? -7.27 -23.875 -6.348 1 98.94 317 PHE B N 1
ATOM 5121 C CA . PHE B 1 317 ? -7.582 -23.312 -5.035 1 98.94 317 PHE B CA 1
ATOM 5122 C C . PHE B 1 317 ? -9.086 -23.109 -4.875 1 98.94 317 PHE B C 1
ATOM 5124 O O . PHE B 1 317 ? -9.742 -22.562 -5.766 1 98.94 317 PHE B O 1
ATOM 5131 N N . VAL B 1 318 ? -9.586 -23.578 -3.826 1 98.94 318 VAL B N 1
ATOM 5132 C CA . VAL B 1 318 ? -10.977 -23.344 -3.455 1 98.94 318 VAL B CA 1
ATOM 5133 C C . VAL B 1 318 ? -11.031 -22.344 -2.297 1 98.94 318 VAL B C 1
ATOM 5135 O O . VAL B 1 318 ? -10.789 -22.703 -1.145 1 98.94 318 VAL B O 1
ATOM 5138 N N . PRO B 1 319 ? -11.453 -21.172 -2.598 1 98.81 319 PRO B N 1
ATOM 5139 C CA . PRO B 1 319 ? -11.391 -20.078 -1.629 1 98.81 319 PRO B CA 1
ATOM 5140 C C . PRO B 1 319 ? -12.219 -20.344 -0.378 1 98.81 319 PRO B C 1
ATOM 5142 O O . PRO B 1 319 ? -11.758 -20.109 0.74 1 98.81 319 PRO B O 1
ATOM 5145 N N . ALA B 1 320 ? -13.414 -20.828 -0.522 1 98.31 320 ALA B N 1
ATOM 5146 C CA . ALA B 1 320 ? -14.367 -20.969 0.579 1 98.31 320 ALA B CA 1
ATOM 5147 C C . ALA B 1 320 ? -13.781 -21.812 1.703 1 98.31 320 ALA B C 1
ATOM 5149 O O . ALA B 1 320 ? -13.992 -21.531 2.883 1 98.31 320 ALA B O 1
ATOM 5150 N N . THR B 1 321 ? -13.039 -22.859 1.305 1 98.19 321 THR B N 1
ATOM 5151 C CA . THR B 1 321 ? -12.5 -23.781 2.299 1 98.19 321 THR B CA 1
ATOM 5152 C C . THR B 1 321 ? -11 -23.562 2.482 1 98.19 321 THR B C 1
ATOM 5154 O O . THR B 1 321 ? -10.375 -24.203 3.328 1 98.19 321 THR B O 1
ATOM 5157 N N . ARG B 1 322 ? -10.422 -22.688 1.742 1 98.62 322 ARG B N 1
ATOM 5158 C CA . ARG B 1 322 ? -8.977 -22.469 1.721 1 98.62 322 ARG B CA 1
ATOM 5159 C C . ARG B 1 322 ? -8.227 -23.766 1.508 1 98.62 322 ARG B C 1
ATOM 5161 O O . ARG B 1 322 ? -7.301 -24.094 2.26 1 98.62 322 ARG B O 1
ATOM 5168 N N . THR B 1 323 ? -8.633 -24.469 0.489 1 98.81 323 THR B N 1
ATOM 5169 C CA . THR B 1 323 ? -7.969 -25.719 0.13 1 98.81 323 THR B CA 1
ATOM 5170 C C . THR B 1 323 ? -7.16 -25.547 -1.153 1 98.81 323 THR B C 1
ATOM 5172 O O . THR B 1 323 ? -7.668 -25.031 -2.148 1 98.81 323 THR B O 1
ATOM 5175 N N . LEU B 1 324 ? -5.941 -26.016 -1.066 1 98.88 324 LEU B N 1
ATOM 5176 C CA . LEU B 1 324 ? -4.984 -25.859 -2.156 1 98.88 324 LEU B CA 1
ATOM 5177 C C . LEU B 1 324 ? -4.57 -27.219 -2.715 1 98.88 324 LEU B C 1
ATOM 5179 O O . LEU B 1 324 ? -4.316 -28.156 -1.956 1 98.88 324 LEU B O 1
ATOM 5183 N N . TRP B 1 325 ? -4.652 -27.375 -4 1 98.88 325 TRP B N 1
ATOM 5184 C CA . TRP B 1 325 ? -3.934 -28.406 -4.73 1 98.88 325 TRP B CA 1
ATOM 5185 C C . TRP B 1 325 ? -2.811 -27.812 -5.57 1 98.88 325 TRP B C 1
ATOM 5187 O O . TRP B 1 325 ? -3.008 -26.797 -6.254 1 98.88 325 TRP B O 1
ATOM 5197 N N . MET B 1 326 ? -1.669 -28.391 -5.43 1 98.62 326 MET B N 1
ATOM 5198 C CA . MET B 1 326 ? -0.534 -27.844 -6.172 1 98.62 326 MET B CA 1
ATOM 5199 C C . MET B 1 326 ? 0.331 -28.969 -6.734 1 98.62 326 MET B C 1
ATOM 5201 O O . MET B 1 326 ? 0.339 -30.078 -6.203 1 98.62 326 MET B O 1
ATOM 5205 N N . LYS B 1 327 ? 0.986 -28.672 -7.812 1 96.31 327 LYS B N 1
ATOM 5206 C CA . LYS B 1 327 ? 1.949 -29.609 -8.367 1 96.31 327 LYS B CA 1
ATOM 5207 C C . LYS B 1 327 ? 3.068 -28.891 -9.109 1 96.31 327 LYS B C 1
ATOM 5209 O O . LYS B 1 327 ? 2.854 -27.797 -9.656 1 96.31 327 LYS B O 1
ATOM 5214 N N . VAL B 1 328 ? 4.211 -29.391 -8.992 1 95.75 328 VAL B N 1
ATOM 5215 C CA . VAL B 1 328 ? 5.367 -28.984 -9.781 1 95.75 328 VAL B CA 1
ATOM 5216 C C . VAL B 1 328 ? 5.531 -29.922 -10.977 1 95.75 328 VAL B C 1
ATOM 5218 O O . VAL B 1 328 ? 5.188 -31.094 -10.906 1 95.75 328 VAL B O 1
ATOM 5221 N N . ILE B 1 329 ? 5.973 -29.484 -12.016 1 92.25 329 ILE B N 1
ATOM 5222 C CA . ILE B 1 329 ? 6.09 -30.25 -13.258 1 92.25 329 ILE B CA 1
ATOM 5223 C C . ILE B 1 329 ? 6.664 -31.625 -12.961 1 92.25 329 ILE B C 1
ATOM 5225 O O . ILE B 1 329 ? 7.602 -31.766 -12.18 1 92.25 329 ILE B O 1
ATOM 5229 N N . ASP B 1 330 ? 6.043 -32.656 -13.5 1 91.38 330 ASP B N 1
ATOM 5230 C CA . ASP B 1 330 ? 6.426 -34.062 -13.484 1 91.38 330 ASP B CA 1
ATOM 5231 C C . ASP B 1 330 ? 6.133 -34.719 -12.125 1 91.38 330 ASP B C 1
ATOM 5233 O O . ASP B 1 330 ? 6.582 -35.812 -11.844 1 91.38 330 ASP B O 1
ATOM 5237 N N . LEU B 1 331 ? 5.535 -33.938 -11.18 1 94.38 331 LEU B N 1
ATOM 5238 C CA . LEU B 1 331 ? 5.086 -34.5 -9.898 1 94.38 331 LEU B CA 1
ATOM 5239 C C . LEU B 1 331 ? 3.562 -34.562 -9.844 1 94.38 331 LEU B C 1
ATOM 5241 O O . LEU B 1 331 ? 2.881 -33.969 -10.688 1 94.38 331 LEU B O 1
ATOM 5245 N N . ASP B 1 332 ? 3.072 -35.312 -8.898 1 96 332 ASP B N 1
ATOM 5246 C CA . ASP B 1 332 ? 1.629 -35.469 -8.727 1 96 332 ASP B CA 1
ATOM 5247 C C . ASP B 1 332 ? 1.042 -34.281 -7.957 1 96 332 ASP B C 1
ATOM 5249 O O . ASP B 1 332 ? 1.761 -33.594 -7.242 1 96 332 ASP B O 1
ATOM 5253 N N . TRP B 1 333 ? -0.286 -34.156 -8.148 1 98.12 333 TRP B N 1
ATOM 5254 C CA . TRP B 1 333 ? -1.012 -33.156 -7.367 1 98.12 333 TRP B CA 1
ATOM 5255 C C . TRP B 1 333 ? -0.912 -33.469 -5.875 1 98.12 333 TRP B C 1
ATOM 5257 O O . TRP B 1 333 ? -1.005 -34.625 -5.465 1 98.12 333 TRP B O 1
ATOM 5267 N N . GLN B 1 334 ? -0.691 -32.438 -5.098 1 98.06 334 GLN B N 1
ATOM 5268 C CA . GLN B 1 334 ? -0.705 -32.531 -3.643 1 98.06 334 GLN B CA 1
ATOM 5269 C C . GLN B 1 334 ? -1.751 -31.609 -3.041 1 98.06 334 GLN B C 1
ATOM 5271 O O . GLN B 1 334 ? -1.898 -30.453 -3.48 1 98.06 334 GLN B O 1
ATOM 5276 N N . LYS B 1 335 ? -2.477 -32.156 -2.129 1 98.56 335 LYS B N 1
ATOM 5277 C CA . LYS B 1 335 ? -3.523 -31.375 -1.462 1 98.56 335 LYS B CA 1
ATOM 5278 C C . LYS B 1 335 ? -3.035 -30.828 -0.122 1 98.56 335 LYS B C 1
ATOM 5280 O O . LYS B 1 335 ? -2.371 -31.547 0.637 1 98.56 335 LYS B O 1
ATOM 5285 N N . VAL B 1 336 ? -3.291 -29.562 0.186 1 98.56 336 VAL B N 1
ATOM 5286 C CA . VAL B 1 336 ? -3.014 -28.969 1.486 1 98.56 336 VAL B CA 1
ATOM 5287 C C . VAL B 1 336 ? -4.223 -28.156 1.955 1 98.56 336 VAL B C 1
ATOM 5289 O O . VAL B 1 336 ? -4.711 -27.281 1.235 1 98.56 336 VAL B O 1
ATOM 5292 N N . GLU B 1 337 ? -4.773 -28.484 3.068 1 98.5 337 GLU B N 1
ATOM 5293 C CA . GLU B 1 337 ? -5.777 -27.641 3.709 1 98.5 337 GLU B CA 1
ATOM 5294 C C . GLU B 1 337 ? -5.133 -26.453 4.414 1 98.5 337 GLU B C 1
ATOM 5296 O O . GLU B 1 337 ? -4.543 -26.594 5.488 1 98.5 337 GLU B O 1
ATOM 5301 N N . LEU B 1 338 ? -5.312 -25.234 3.863 1 98.38 338 LEU B N 1
ATOM 5302 C CA . LEU B 1 338 ? -4.621 -24.062 4.375 1 98.38 338 LEU B CA 1
ATOM 5303 C C . LEU B 1 338 ? -5.344 -23.484 5.586 1 98.38 338 LEU B C 1
ATOM 5305 O O . LEU B 1 338 ? -4.723 -22.844 6.438 1 98.38 338 LEU B O 1
ATOM 5309 N N . ALA B 1 339 ? -6.641 -23.734 5.668 1 97.38 339 ALA B N 1
ATOM 5310 C CA . ALA B 1 339 ? -7.461 -23.094 6.691 1 97.38 339 ALA B CA 1
ATOM 5311 C C . ALA B 1 339 ? -6.891 -23.328 8.086 1 97.38 339 ALA B C 1
ATOM 5313 O O . ALA B 1 339 ? -6.645 -22.375 8.836 1 97.38 339 ALA B O 1
ATOM 5314 N N . PRO B 1 340 ? -6.602 -24.578 8.453 1 96.81 340 PRO B N 1
ATOM 5315 C CA . PRO B 1 340 ? -6.062 -24.797 9.797 1 96.81 340 PRO B CA 1
ATOM 5316 C C . PRO B 1 340 ? -4.652 -24.25 9.969 1 96.81 340 PRO B C 1
ATOM 5318 O O . PRO B 1 340 ? -4.23 -23.969 11.094 1 96.81 340 PRO B O 1
ATOM 5321 N N . LEU B 1 341 ? -3.928 -24.062 8.891 1 96.88 341 LEU B N 1
ATOM 5322 C CA . LEU B 1 341 ? -2.566 -23.547 8.961 1 96.88 341 LEU B CA 1
ATOM 5323 C C . LEU B 1 341 ? -2.57 -22.047 9.227 1 96.88 341 LEU B C 1
ATOM 5325 O O . LEU B 1 341 ? -1.637 -21.516 9.828 1 96.88 341 LEU B O 1
ATOM 5329 N N . PHE B 1 342 ? -3.689 -21.312 8.852 1 94.75 342 PHE B N 1
ATOM 5330 C CA . PHE B 1 342 ? -3.816 -19.891 9.078 1 94.75 342 PHE B CA 1
ATOM 5331 C C . PHE B 1 342 ? -4.262 -19.609 10.508 1 94.75 342 PHE B C 1
ATOM 5333 O O . PHE B 1 342 ? -3.992 -18.531 11.055 1 94.75 342 PHE B O 1
ATOM 5340 N N . ALA B 1 343 ? -5.316 -20.312 11.125 1 80.25 343 ALA B N 1
ATOM 5341 C CA . ALA B 1 343 ? -5.988 -20.078 12.398 1 80.25 343 ALA B CA 1
ATOM 5342 C C . ALA B 1 343 ? -5.051 -20.375 13.57 1 80.25 343 ALA B C 1
ATOM 5344 O O . ALA B 1 343 ? -5.238 -19.844 14.672 1 80.25 343 ALA B O 1
ATOM 5345 N N . MET B 1 344 ? -3.98 -21.188 13.43 1 58.41 344 MET B N 1
ATOM 5346 C CA . MET B 1 344 ? -3.402 -21.672 14.68 1 58.41 344 MET B CA 1
ATOM 5347 C C . MET B 1 344 ? -2.568 -20.594 15.352 1 58.41 344 MET B C 1
ATOM 5349 O O . MET B 1 344 ? -1.958 -19.766 14.672 1 58.41 344 MET B O 1
#

Solvent-accessible surface area (backbone atoms only — not comparable to full-atom values): 34169 Å² total; per-residue (Å²): 114,49,82,32,56,35,35,32,33,51,25,11,29,46,49,16,49,77,38,28,70,52,42,54,52,49,42,50,54,52,52,51,55,43,38,74,72,69,46,48,69,69,53,42,38,58,60,13,40,62,62,50,70,60,50,41,31,45,58,49,29,22,45,51,16,20,23,74,45,48,72,44,50,57,58,54,49,28,27,34,31,41,39,57,68,68,68,45,85,57,84,56,45,22,34,37,42,35,37,15,43,72,28,14,68,80,38,51,29,41,36,35,39,38,44,24,36,50,52,84,53,52,84,46,61,86,34,55,36,44,41,36,39,35,47,66,42,66,35,40,18,36,34,36,49,39,38,70,44,41,63,57,53,39,38,37,25,65,62,13,38,38,43,34,65,20,42,30,71,62,81,78,64,59,54,86,71,37,50,44,52,59,69,43,47,64,57,49,37,29,27,37,69,47,59,69,37,41,50,31,51,56,73,24,46,47,38,17,40,54,32,25,41,40,38,32,17,56,89,43,56,43,38,31,42,32,39,72,84,49,70,44,76,46,76,48,87,40,42,45,72,40,24,24,48,78,75,68,76,84,69,70,74,85,72,76,65,53,68,68,31,54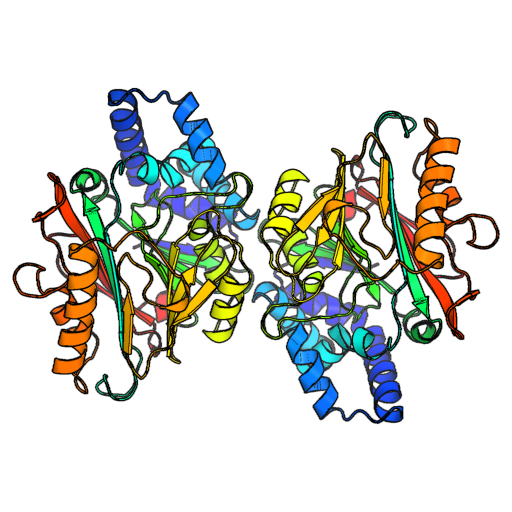,48,27,37,51,25,50,52,50,53,50,61,75,38,49,37,59,34,46,72,66,49,48,50,53,56,63,64,28,35,46,93,70,60,16,67,25,43,74,67,34,79,50,97,90,35,41,23,20,28,47,32,39,40,38,37,30,23,79,66,28,34,37,34,38,29,44,62,98,52,69,79,42,78,46,69,44,46,68,72,48,73,107,115,50,80,30,56,35,36,32,34,50,26,11,29,47,49,15,50,78,38,28,69,52,42,53,52,50,42,50,53,51,51,51,54,42,38,75,75,68,46,48,69,68,53,44,38,57,60,14,41,63,63,50,70,61,51,40,30,44,59,50,29,22,46,52,15,19,24,74,44,48,72,44,49,56,59,54,48,28,26,33,33,42,39,58,69,69,67,48,85,56,84,57,44,22,35,39,44,35,36,15,42,72,27,13,66,81,39,52,29,41,37,34,38,38,44,25,37,50,52,86,53,54,84,46,61,86,33,54,37,44,40,36,37,34,47,66,41,67,35,40,16,36,34,34,49,42,39,70,45,41,62,58,53,38,39,36,25,62,62,14,38,37,42,34,65,19,40,29,72,63,80,78,70,50,58,87,71,35,49,44,52,60,70,43,48,63,57,48,37,29,26,37,68,46,58,70,37,40,48,33,51,56,73,25,45,46,38,18,42,52,32,25,42,40,38,36,16,56,88,44,57,43,37,33,42,32,41,70,85,49,70,45,76,47,77,46,88,38,44,46,72,40,23,23,46,77,76,67,78,83,70,72,73,84,74,77,66,52,68,67,32,54,48,27,37,51,24,50,53,48,53,49,60,74,39,49,37,60,34,46,72,67,50,48,50,51,55,61,63,28,35,46,94,69,60,16,66,26,43,74,69,33,81,49,97,90,34,40,22,21,29,47,32,39,39,39,37,29,23,78,66,30,34,37,34,37,28,44,63,97,53,68,80,40,80,46,69,44,48,69,70,50,75,107